Protein AF-0000000072197192 (afdb_homodimer)

InterPro domains:
  IPR005025 NADPH-dependent FMN reduc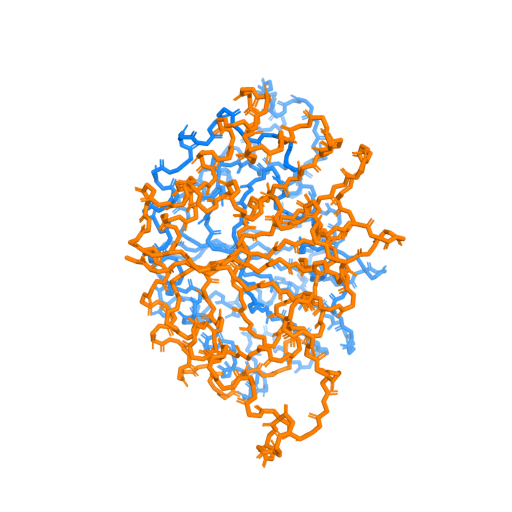tase-like domain [PF03358] (1-143)
  IPR029039 Flavoprotein-like superfamily [G3DSA:3.40.50.360] (1-189)
  IPR029039 Flavoprotein-like superfamily [SSF52218] (1-171)
  IPR050712 NAD(P)H-dependent reductase [PTHR30543] (2-179)

Foldseek 3Di:
DEEEEEQQDLDPPDLSVLLLVLLQVLLVVQDVYYHYHYLNVLVQDADDPCCVVVPPSCPSVVVVQVSLLPHLEYEYEAEQDPLEGDPSSLSVLVSAALNRAAQREYAYEYEYLADDTVSHVVVCVVPSPQQNNHHYDPDYYYQHNSPVQADPNSDGPDVVSVVVSSVVSVVNSVSSVVRVVVSVPCSVVCVVPSHDD/DEEEEEQQDLDPPDLSVLLLVLLQVLLVVQDVYYHYHYLNVLVQDADDPCCVVVPPSCPSVVVVQVSLLPHLEYEYEAEQDPLEGDPSSLSVLVSAALNRAAQREYAYEYEYLADDTVSHVVVCVVPSPQQNNHHYDPDYYYQHNSPVQADPNSDGPDVVSVVVSSVVSVVNSVSSVVRVVVSVPCSVVCPVPSHDD

Nearest PDB structures (foldseek):
  7f76-assembly1_A  TM=8.092E-01  e=1.280E-12  Sutcliffiella cohnii
  3gfr-assembly2_B  TM=8.156E-01  e=4.393E-11  Bacillus subtilis
  4c76-assembly2_B  TM=7.695E-01  e=2.135E-09  Pseudomonas putida KT2440
  6dqo-assembly1_A-2  TM=7.991E-01  e=5.092E-09  Escherichia coli K-12
  3k1y-assembly1_A  TM=7.506E-01  e=1.037E-07  Corynebacterium diphtheriae

Secondary structure (DSSP, 8-state):
-EEEEEE---STT-HHHHHHHHHHHHHTTT-SEEEEEEHHHH-PPPP-THHHHT-GGGGGHHHHHHHHHT-SEEEEEEE-BTTB--HHHHHHHHH--HHHHTT-EEEEEEE-SSS--HHHHHHHHHHTTTTT--EEEEEEEEE-SHHHHB-TTS-B--HHHHHHHHHHHHHHHHHHHHHHHHHHHHHHHGGGGSS--/-EEEEEE---STT-HHHHHHHHHHHHHTTT-SEEEEEEHHHH-PPPP-THHHHT-GGGGGHHHHHHHHHT-SEEEEEEE-BTTB--HHHHHHHHH--HHHHTT-EEEEEEE-SSS--HHHHHHHHHHTTTTT--EEEEEEEEE-SHHHHB-TTS-B--HHHHHHHHHHHHHHHHHHHHHHHHHHHHHHHGGGGSS--

Sequence (394 aa):
MKITIVSGSQRANSQSLSVARYLKSLSLEHFDTADILDLHQLNLPFWNEGVWQQTEEWQQWTPISETLKHSDAVILITPEWHGMATPALKNFLLLSTDEELAHKPVLLVSVSASVNGVYPISELRMTGNKNNHACFLPDHLIFRNVEELITTDHQCTDQAMHQRNQYTMTLLASYARALAPVHRDMVALGKAFRYGMMKITIVSGSQRANSQSLSVARYLKSLSLEHFDTADILDLHQLNLPFWNEGVWQQTEEWQQWTPISETLKHSDAVILITPEWHGMATPALKNFLLLSTDEELAHKPVLLVSVSASVNGVYPISELRMTGNKNNHACFLPDHLIFRNVEELITTDHQCTDQAMHQRNQYTMTLLASYARALAPVHRDMVALGKAFRYGM

Solvent-accessible surface area (backbone atoms only — not comparable to full-atom values): 20200 Å² total; per-residue (Å²): 89,30,34,36,33,34,17,19,35,77,50,80,92,31,70,37,48,39,50,44,54,32,49,43,64,60,38,56,78,73,22,76,42,73,45,75,46,49,44,34,81,65,57,72,74,78,80,56,75,42,64,83,66,61,37,77,85,41,58,71,47,52,64,54,48,51,52,40,49,62,29,41,30,38,35,44,29,28,38,52,55,96,63,27,54,34,70,60,38,53,42,50,47,69,69,41,36,40,82,40,30,28,45,29,34,28,40,48,32,23,32,17,80,44,87,63,34,62,50,27,53,34,52,42,53,45,57,60,22,67,61,16,27,30,21,51,50,44,60,55,48,68,40,41,34,31,79,71,34,37,47,96,85,33,42,68,68,44,65,70,58,46,52,51,51,53,50,48,49,53,50,52,45,46,43,21,66,32,28,49,62,46,28,71,59,40,49,71,71,37,59,90,60,51,65,88,109,89,30,33,37,32,34,18,18,36,76,50,80,94,31,69,35,47,40,49,43,55,31,50,45,64,60,38,56,79,72,22,77,43,72,45,76,47,48,43,35,80,66,56,71,75,78,79,57,75,45,63,84,64,62,36,77,87,41,57,70,46,52,65,53,49,51,51,41,50,63,31,39,29,38,35,44,29,25,38,54,56,97,64,26,53,34,69,61,39,54,42,50,47,70,70,41,36,39,81,41,30,27,45,28,35,28,39,48,33,22,32,18,80,45,86,63,34,62,50,26,52,34,53,40,54,45,56,59,23,66,59,17,26,29,23,52,50,45,60,53,48,68,40,40,34,31,79,74,34,38,47,96,85,33,42,69,70,44,65,69,59,46,51,50,51,51,49,50,46,53,50,50,46,46,42,20,65,33,28,49,61,45,28,70,60,41,50,71,70,38,59,90,59,50,67,88,111

Organism: NCBI:txid1219067

Structure (mmCIF, N/CA/C/O backbone):
data_AF-0000000072197192-model_v1
#
loop_
_entity.id
_entity.type
_entity.pdbx_description
1 polymer Reductase
#
loop_
_atom_site.group_PDB
_atom_site.id
_atom_site.type_symbol
_atom_site.label_atom_id
_atom_site.label_alt_id
_atom_site.label_comp_id
_atom_site.label_asym_id
_atom_site.label_entity_id
_atom_site.label_seq_id
_atom_site.pdbx_PDB_ins_code
_atom_site.Cartn_x
_atom_site.Cartn_y
_atom_site.Cartn_z
_atom_site.occupancy
_atom_site.B_iso_or_equiv
_atom_site.auth_seq_id
_atom_site.auth_comp_id
_atom_site.auth_asym_id
_atom_site.auth_atom_id
_atom_site.pdbx_PDB_model_num
ATOM 1 N N . MET A 1 1 ? -2.02 5.293 21.625 1 97.56 1 MET A N 1
ATOM 2 C CA . MET A 1 1 ? -1.534 5.547 20.266 1 97.56 1 MET A CA 1
ATOM 3 C C . MET A 1 1 ? -1.936 6.941 19.797 1 97.56 1 MET A C 1
ATOM 5 O O . MET A 1 1 ? -2.906 7.512 20.297 1 97.56 1 MET A O 1
ATOM 9 N N . LYS A 1 2 ? -1.103 7.461 18.906 1 98.62 2 LYS A N 1
ATOM 10 C CA . LYS A 1 2 ? -1.342 8.797 18.375 1 98.62 2 LYS A CA 1
ATOM 11 C C . LYS A 1 2 ? -1.608 8.75 16.859 1 98.62 2 LYS A C 1
ATOM 13 O O . LYS A 1 2 ? -0.914 8.047 16.125 1 98.62 2 LYS A O 1
ATOM 18 N N . ILE A 1 3 ? -2.689 9.531 16.484 1 98.81 3 ILE A N 1
ATOM 19 C CA . ILE A 1 3 ? -2.979 9.617 15.055 1 98.81 3 ILE A CA 1
ATOM 20 C C . ILE A 1 3 ? -2.934 11.07 14.602 1 98.81 3 ILE A C 1
ATOM 22 O O . ILE A 1 3 ? -3.348 11.969 15.336 1 98.81 3 ILE A O 1
ATOM 26 N N . THR A 1 4 ? -2.385 11.305 13.406 1 98.94 4 THR A N 1
ATOM 27 C CA . THR A 1 4 ? -2.396 12.617 12.773 1 98.94 4 THR A CA 1
ATOM 28 C C . THR A 1 4 ? -3.258 12.602 11.516 1 98.94 4 THR A C 1
ATOM 30 O O . THR A 1 4 ? -3.1 11.727 10.656 1 98.94 4 THR A O 1
ATOM 33 N N . ILE A 1 5 ? -4.199 13.5 11.422 1 98.94 5 ILE A N 1
ATOM 34 C CA . ILE A 1 5 ? -5.078 13.648 10.273 1 98.94 5 ILE A CA 1
ATOM 35 C C . ILE A 1 5 ? -4.703 14.906 9.492 1 98.94 5 ILE A C 1
ATOM 37 O O . ILE A 1 5 ? -4.738 16.016 10.031 1 98.94 5 ILE A O 1
ATOM 41 N N . VAL A 1 6 ? -4.367 14.742 8.227 1 98.94 6 VAL A N 1
ATOM 42 C CA . VAL A 1 6 ? -3.916 15.844 7.387 1 98.94 6 VAL A CA 1
ATOM 43 C C . VAL A 1 6 ? -5.035 16.266 6.438 1 98.94 6 VAL A C 1
ATOM 45 O O . VAL A 1 6 ? -5.426 15.5 5.551 1 98.94 6 VAL A O 1
ATOM 48 N N . SER A 1 7 ? -5.539 17.438 6.684 1 98.81 7 SER A N 1
ATOM 49 C CA . SER A 1 7 ? -6.492 18.031 5.754 1 98.81 7 SER A CA 1
ATOM 50 C C . SER A 1 7 ? -5.781 18.719 4.594 1 98.81 7 SER A C 1
ATOM 52 O O . SER A 1 7 ? -5.191 19.797 4.77 1 98.81 7 SER A O 1
ATOM 54 N N . GLY A 1 8 ? -5.922 18.219 3.393 1 98.5 8 GLY A N 1
ATOM 55 C CA . GLY A 1 8 ? -5.066 18.594 2.275 1 98.5 8 GLY A CA 1
ATOM 56 C C . GLY A 1 8 ? -5.664 19.688 1.41 1 98.5 8 GLY A C 1
ATOM 57 O O . GLY A 1 8 ? -5.133 20 0.341 1 98.5 8 GLY A O 1
ATOM 58 N N . SER A 1 9 ? -6.742 20.297 1.805 1 97.44 9 SER A N 1
ATOM 59 C CA . SER A 1 9 ? -7.34 21.375 1.041 1 97.44 9 SER A CA 1
ATOM 60 C C . SER A 1 9 ? -6.645 22.703 1.329 1 97.44 9 SER A C 1
ATOM 62 O O . SER A 1 9 ? -6.293 22.984 2.475 1 97.44 9 SER A O 1
ATOM 64 N N . GLN A 1 10 ? -6.492 23.516 0.331 1 96.62 10 GLN A N 1
ATOM 65 C CA . GLN A 1 10 ? -5.914 24.844 0.493 1 96.62 10 GLN A CA 1
ATOM 66 C C . GLN A 1 10 ? -7 25.875 0.753 1 96.62 10 GLN A C 1
ATOM 68 O O . GLN A 1 10 ? -6.703 27.062 0.935 1 96.62 10 GLN A O 1
ATOM 73 N N . ARG A 1 11 ? -8.227 25.5 0.867 1 96.12 11 ARG A N 1
ATOM 74 C CA . ARG A 1 11 ? -9.336 26.422 1.093 1 96.12 11 ARG A CA 1
ATOM 75 C C . ARG A 1 11 ? -9.672 26.516 2.578 1 96.12 11 ARG A C 1
ATOM 77 O O . ARG A 1 11 ? -9.602 25.516 3.303 1 96.12 11 ARG A O 1
ATOM 84 N N . ALA A 1 12 ? -10.094 27.672 2.984 1 96.56 12 ALA A N 1
ATOM 85 C CA . ALA A 1 12 ? -10.578 27.844 4.352 1 96.56 12 ALA A CA 1
ATOM 86 C C . ALA A 1 12 ? -11.914 27.141 4.562 1 96.56 12 ALA A C 1
ATOM 88 O O . ALA A 1 12 ? -12.758 27.109 3.666 1 96.56 12 ALA A O 1
ATOM 89 N N . ASN A 1 13 ? -12.086 26.609 5.766 1 94.5 13 ASN A N 1
ATOM 90 C CA . ASN A 1 13 ? -13.328 25.938 6.148 1 94.5 13 ASN A CA 1
ATOM 91 C C . ASN A 1 13 ? -13.75 24.906 5.113 1 94.5 13 ASN A C 1
ATOM 93 O O . ASN A 1 13 ? -14.906 24.891 4.684 1 94.5 13 ASN A O 1
ATOM 97 N N . SER A 1 14 ? -12.805 24.172 4.637 1 96.5 14 SER A N 1
ATOM 98 C CA . SER A 1 14 ? -13.023 23.219 3.549 1 96.5 14 SER A CA 1
ATOM 99 C C . SER A 1 14 ? -13.812 22 4.027 1 96.5 14 SER A C 1
ATOM 101 O O . SER A 1 14 ? -13.875 21.734 5.227 1 96.5 14 SER A O 1
ATOM 103 N N . GLN A 1 15 ? -14.391 21.344 3.078 1 97.19 15 GLN A N 1
ATOM 104 C CA . GLN A 1 15 ? -15.047 20.078 3.375 1 97.19 15 GLN A CA 1
ATOM 105 C C . GLN A 1 15 ? -14.031 19.031 3.834 1 97.19 15 GLN A C 1
ATOM 107 O O . GLN A 1 15 ? -14.352 18.156 4.645 1 97.19 15 GLN A O 1
ATOM 112 N N . SER A 1 16 ? -12.789 19.125 3.342 1 98.25 16 SER A N 1
ATOM 113 C CA . SER A 1 16 ? -11.727 18.234 3.811 1 98.25 16 SER A CA 1
ATOM 114 C C . SER A 1 16 ? -11.508 18.391 5.312 1 98.25 16 SER A C 1
ATOM 116 O O . SER A 1 16 ? -11.328 17.391 6.023 1 98.25 16 SER A O 1
ATOM 118 N N . LEU A 1 17 ? -11.531 19.609 5.762 1 98.31 17 LEU A N 1
ATOM 119 C CA . LEU A 1 17 ? -11.375 19.859 7.191 1 98.31 17 LEU A CA 1
ATOM 120 C C . LEU A 1 17 ? -12.57 19.312 7.969 1 98.31 17 LEU A C 1
ATOM 122 O O . LEU A 1 17 ? -12.406 18.75 9.047 1 98.31 17 LEU A O 1
ATOM 126 N N . SER A 1 18 ? -13.75 19.484 7.441 1 98.31 18 SER A N 1
ATOM 127 C CA . SER A 1 18 ? -14.945 18.938 8.07 1 98.31 18 SER A CA 1
ATOM 128 C C . SER A 1 18 ? -14.859 17.422 8.211 1 98.31 18 SER A C 1
ATOM 130 O O . SER A 1 18 ? -15.156 16.875 9.281 1 98.31 18 SER A O 1
ATOM 132 N N . VAL A 1 19 ? -14.438 16.766 7.18 1 98.69 19 VAL A N 1
ATOM 133 C CA . VAL A 1 19 ? -14.273 15.312 7.195 1 98.69 19 VAL A CA 1
ATOM 134 C C . VAL A 1 19 ? -13.188 14.93 8.203 1 98.69 19 VAL A C 1
ATOM 136 O O . VAL A 1 19 ? -13.328 13.938 8.93 1 98.69 19 VAL A O 1
ATOM 139 N N . ALA A 1 20 ? -12.117 15.711 8.258 1 98.81 20 ALA A N 1
ATOM 140 C CA . ALA A 1 20 ? -11.055 15.469 9.227 1 98.81 20 ALA A CA 1
ATOM 141 C C . ALA A 1 20 ? -11.602 15.484 10.656 1 98.81 20 ALA A C 1
ATOM 143 O O . ALA A 1 20 ? -11.258 14.625 11.469 1 98.81 20 ALA A O 1
ATOM 144 N N . ARG A 1 21 ? -12.406 16.438 10.969 1 98.56 21 ARG A N 1
ATOM 145 C CA . ARG A 1 21 ? -12.992 16.562 12.305 1 98.56 21 ARG A CA 1
ATOM 146 C C . ARG A 1 21 ? -13.906 15.375 12.602 1 98.56 21 ARG A C 1
ATOM 148 O O . ARG A 1 21 ? -13.891 14.836 13.711 1 98.56 21 ARG A O 1
ATOM 155 N N . TYR A 1 22 ? -14.703 14.984 11.602 1 98.75 22 TYR A N 1
ATOM 156 C CA . TYR A 1 22 ? -15.562 13.812 11.742 1 98.75 22 TYR A CA 1
ATOM 157 C C . TYR A 1 22 ? -14.734 12.562 12.008 1 98.75 22 TYR A C 1
ATOM 159 O O . TYR A 1 22 ? -14.984 11.836 12.977 1 98.75 22 TYR A O 1
ATOM 167 N N . LEU A 1 23 ? -13.68 12.328 11.227 1 98.81 23 LEU A N 1
ATOM 168 C CA . LEU A 1 23 ? -12.852 11.133 11.391 1 98.81 23 LEU A CA 1
ATOM 169 C C . LEU A 1 23 ? -12.078 11.188 12.703 1 98.81 23 LEU A C 1
ATOM 171 O O . LEU A 1 23 ? -11.836 10.148 13.328 1 98.81 23 LEU A O 1
ATOM 175 N N . LYS A 1 24 ? -11.703 12.43 13.125 1 98.75 24 LYS A N 1
ATOM 176 C CA . LYS A 1 24 ? -11.055 12.578 14.43 1 98.75 24 LYS A CA 1
ATOM 177 C C . LYS A 1 24 ? -11.945 12.031 15.547 1 98.75 24 LYS A C 1
ATOM 179 O O . LYS A 1 24 ? -11.469 11.32 16.438 1 98.75 24 LYS A O 1
ATOM 184 N N . SER A 1 25 ? -13.195 12.336 15.492 1 98.12 25 SER A N 1
ATOM 185 C CA . SER A 1 25 ? -14.109 11.859 16.516 1 98.12 25 SER A CA 1
ATOM 186 C C . SER A 1 25 ? -14.172 10.336 16.547 1 98.12 25 SER A C 1
ATOM 188 O O . SER A 1 25 ? -14.25 9.727 17.609 1 98.12 25 SER A O 1
ATOM 190 N N . LEU A 1 26 ? -14.148 9.672 15.406 1 98.12 26 LEU A N 1
ATOM 191 C CA . LEU A 1 26 ? -14.164 8.219 15.32 1 98.12 26 LEU A CA 1
ATOM 192 C C . LEU A 1 26 ? -12.844 7.629 15.805 1 98.12 26 LEU A C 1
ATOM 194 O O . LEU A 1 26 ? -12.812 6.559 16.406 1 98.12 26 LEU A O 1
ATOM 198 N N . SER A 1 27 ? -11.766 8.375 15.477 1 98.31 27 SER A N 1
ATOM 199 C CA . SER A 1 27 ? -10.43 7.867 15.758 1 98.31 27 SER A CA 1
ATOM 200 C C . SER A 1 27 ? -10.18 7.766 17.266 1 98.31 27 SER A C 1
ATOM 202 O O . SER A 1 27 ? -9.414 6.918 17.719 1 98.31 27 SER A O 1
ATOM 204 N N . LEU A 1 28 ? -10.82 8.555 18.062 1 98 28 LEU A N 1
ATOM 205 C CA . LEU A 1 28 ? -10.57 8.656 19.5 1 98 28 LEU A CA 1
ATOM 206 C C . LEU A 1 28 ? -11.086 7.414 20.234 1 98 28 LEU A C 1
ATOM 208 O O . LEU A 1 28 ? -10.742 7.188 21.391 1 98 28 LEU A O 1
ATOM 212 N N . GLU A 1 29 ? -11.797 6.559 19.547 1 97.5 29 GLU A N 1
ATOM 213 C CA . GLU A 1 29 ? -12.172 5.254 20.078 1 97.5 29 GLU A CA 1
ATOM 214 C C . GLU A 1 29 ? -10.984 4.293 20.078 1 97.5 29 GLU A C 1
ATOM 216 O O . GLU A 1 29 ? -10.984 3.297 20.797 1 97.5 29 GLU A O 1
ATOM 221 N N . HIS A 1 30 ? -9.992 4.57 19.281 1 98.19 30 HIS A N 1
ATOM 222 C CA . HIS A 1 30 ? -8.906 3.625 19.078 1 98.19 30 HIS A CA 1
ATOM 223 C C . HIS A 1 30 ? -7.555 4.258 19.406 1 98.19 30 HIS A C 1
ATOM 225 O O . HIS A 1 30 ? -6.582 3.549 19.688 1 98.19 30 HIS A O 1
ATOM 231 N N . PHE A 1 31 ? -7.48 5.57 19.281 1 98.56 31 PHE A N 1
ATOM 232 C CA . PHE A 1 31 ? -6.25 6.324 19.5 1 98.56 31 PHE A CA 1
ATOM 233 C C . PHE A 1 31 ? -6.383 7.238 20.719 1 98.56 31 PHE A C 1
ATOM 235 O O . PHE A 1 31 ? -7.438 7.836 20.938 1 98.56 31 PHE A O 1
ATOM 242 N N . ASP A 1 32 ? -5.297 7.402 21.422 1 98.56 32 ASP A N 1
ATOM 243 C CA . ASP A 1 32 ? -5.297 8.234 22.625 1 98.56 32 ASP A CA 1
ATOM 244 C C . ASP A 1 32 ? -5.371 9.719 22.266 1 98.56 32 ASP A C 1
ATOM 246 O O . ASP A 1 32 ? -5.973 10.508 23 1 98.56 32 ASP A O 1
ATOM 250 N N . THR A 1 33 ? -4.703 10.109 21.234 1 98.44 33 THR A N 1
ATOM 251 C CA . THR A 1 33 ? -4.715 11.492 20.75 1 98.44 33 THR A CA 1
ATOM 252 C C . THR A 1 33 ? -4.844 11.531 19.234 1 98.44 33 THR A C 1
ATOM 254 O O . THR A 1 33 ? -4.43 10.594 18.531 1 98.44 33 THR A O 1
ATOM 257 N N . ALA A 1 34 ? -5.488 12.539 18.781 1 98.56 34 ALA A N 1
ATOM 258 C CA . ALA A 1 34 ? -5.672 12.797 17.359 1 98.56 34 ALA A CA 1
ATOM 259 C C . ALA A 1 34 ? -5.445 14.266 17.031 1 98.56 34 ALA A C 1
ATOM 261 O O . ALA A 1 34 ? -6.16 15.141 17.531 1 98.56 34 ALA A O 1
ATOM 262 N N . ASP A 1 35 ? -4.508 14.516 16.188 1 98.38 35 ASP A N 1
ATOM 263 C CA . ASP A 1 35 ? -4.207 15.875 15.75 1 98.38 35 ASP A CA 1
ATOM 264 C C . ASP A 1 35 ? -4.621 16.094 14.305 1 98.38 35 ASP A C 1
ATOM 266 O O . ASP A 1 35 ? -4.469 15.203 13.461 1 98.38 35 ASP A O 1
ATOM 270 N N . ILE A 1 36 ? -5.094 17.297 14.062 1 98.69 36 ILE A N 1
ATOM 271 C CA . ILE A 1 36 ? -5.395 17.672 12.688 1 98.69 36 ILE A CA 1
ATOM 272 C C . ILE A 1 36 ? -4.363 18.688 12.195 1 98.69 36 ILE A C 1
ATOM 274 O O . ILE A 1 36 ? -4.113 19.703 12.859 1 98.69 36 ILE A O 1
ATOM 278 N N . LEU A 1 37 ? -3.729 18.375 11.141 1 98.75 37 LEU A N 1
ATOM 279 C CA . LEU A 1 37 ? -2.92 19.328 10.391 1 98.75 37 LEU A CA 1
ATOM 280 C C . LEU A 1 37 ? -3.705 19.906 9.219 1 98.75 37 LEU A C 1
ATOM 282 O O . LEU A 1 37 ? -3.957 19.219 8.234 1 98.75 37 LEU A O 1
ATOM 286 N N . ASP A 1 38 ? -4.117 21.125 9.359 1 98.62 38 ASP A N 1
ATOM 287 C CA . ASP A 1 38 ? -4.816 21.844 8.297 1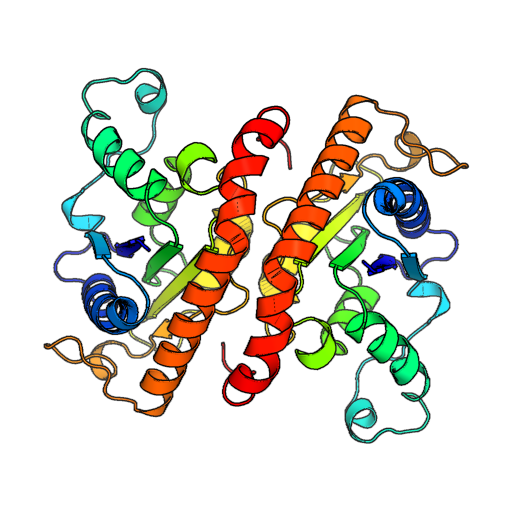 98.62 38 ASP A CA 1
ATOM 288 C C . ASP A 1 38 ? -3.834 22.562 7.375 1 98.62 38 ASP A C 1
ATOM 290 O O . ASP A 1 38 ? -3.27 23.594 7.746 1 98.62 38 ASP A O 1
ATOM 294 N N . LEU A 1 39 ? -3.736 22.078 6.148 1 98.5 39 LEU A N 1
ATOM 295 C CA . LEU A 1 39 ? -2.689 22.594 5.27 1 98.5 39 LEU A CA 1
ATOM 296 C C . LEU A 1 39 ? -3.025 24 4.789 1 98.5 39 LEU A C 1
ATOM 298 O O . LEU A 1 39 ? -2.133 24.75 4.398 1 98.5 39 LEU A O 1
ATOM 302 N N . HIS A 1 40 ? -4.336 24.312 4.746 1 98.31 40 HIS A N 1
ATOM 303 C CA . HIS A 1 40 ? -4.695 25.703 4.461 1 98.31 40 HIS A CA 1
ATOM 304 C C . HIS A 1 40 ? -4.129 26.641 5.52 1 98.31 40 HIS A C 1
ATOM 306 O O . HIS A 1 40 ? -3.486 27.641 5.184 1 98.31 40 HIS A O 1
ATOM 312 N N . GLN A 1 41 ? -4.27 26.328 6.785 1 97.69 41 GLN A N 1
ATOM 313 C CA . GLN A 1 41 ? -3.809 27.156 7.887 1 97.69 41 GLN A CA 1
ATOM 314 C C . GLN A 1 41 ? -2.285 27.188 7.957 1 97.69 41 GLN A C 1
ATOM 316 O O . GLN A 1 41 ? -1.688 28.234 8.195 1 97.69 41 GLN A O 1
ATOM 321 N N . LEU A 1 42 ? -1.662 26.016 7.805 1 97.44 42 LEU A N 1
ATOM 322 C CA . LEU A 1 42 ? -0.209 25.906 7.895 1 97.44 42 LEU A CA 1
ATOM 323 C C . LEU A 1 42 ? 0.462 26.688 6.773 1 97.44 42 LEU A C 1
ATOM 325 O O . LEU A 1 42 ? 1.558 27.234 6.953 1 97.44 42 LEU A O 1
ATOM 329 N N . ASN A 1 43 ? -0.197 26.703 5.613 1 96.75 43 ASN A N 1
ATOM 330 C CA . ASN A 1 43 ? 0.271 27.469 4.461 1 96.75 43 ASN A CA 1
ATOM 331 C C . ASN A 1 43 ? 1.762 27.25 4.211 1 96.75 43 ASN A C 1
ATOM 333 O O . ASN A 1 43 ? 2.529 28.219 4.148 1 96.75 43 ASN A O 1
ATOM 337 N N . LEU A 1 44 ? 2.176 26.016 4.055 1 97.12 44 LEU A N 1
ATOM 338 C CA . LEU A 1 44 ? 3.574 25.656 3.85 1 97.12 44 LEU A CA 1
ATOM 339 C C . LEU A 1 44 ? 4.086 26.188 2.514 1 97.12 44 LEU A C 1
ATOM 341 O O . LEU A 1 44 ? 3.371 26.141 1.509 1 97.12 44 LEU A O 1
ATOM 345 N N . PRO A 1 45 ? 5.32 26.703 2.543 1 95.25 45 PRO A N 1
ATOM 346 C CA . PRO A 1 45 ? 5.902 27.047 1.245 1 95.25 45 PRO A CA 1
ATOM 347 C C . PRO A 1 45 ? 6.152 25.828 0.361 1 95.25 45 PRO A C 1
ATOM 349 O O . PRO A 1 45 ? 6.16 24.703 0.851 1 95.25 45 PRO A O 1
ATOM 352 N N . PHE A 1 46 ? 6.34 26.078 -0.938 1 95.88 46 PHE A N 1
ATOM 353 C CA . PHE A 1 46 ? 6.758 25 -1.819 1 95.88 46 PHE A CA 1
ATOM 354 C C . PHE A 1 46 ? 8.133 24.469 -1.416 1 95.88 46 PHE A C 1
ATOM 356 O O . PHE A 1 46 ? 9.023 25.25 -1.082 1 95.88 46 PHE A O 1
ATOM 363 N N . TRP A 1 47 ? 8.164 23.219 -1.419 1 95.5 47 TRP A N 1
ATOM 364 C CA . TRP A 1 47 ? 9.406 22.531 -1.095 1 95.5 47 TRP A CA 1
ATOM 365 C C . TRP A 1 47 ? 10.578 23.125 -1.874 1 95.5 47 TRP A C 1
ATOM 367 O O . TRP A 1 47 ? 10.461 23.391 -3.072 1 95.5 47 TRP A O 1
ATOM 377 N N . ASN A 1 48 ? 11.648 23.375 -1.255 1 94.75 48 ASN A N 1
ATOM 378 C CA . ASN A 1 48 ? 12.938 23.766 -1.815 1 94.75 48 ASN A CA 1
ATOM 379 C C . ASN A 1 48 ? 14.094 23.266 -0.954 1 94.75 48 ASN A C 1
ATOM 381 O O . ASN A 1 48 ? 13.875 22.672 0.104 1 94.75 48 ASN A O 1
ATOM 385 N N . GLU A 1 49 ? 15.305 23.391 -1.375 1 93.06 49 GLU A N 1
ATOM 386 C CA . GLU A 1 49 ? 16.5 22.844 -0.733 1 93.06 49 GLU A CA 1
ATOM 387 C C . GLU A 1 49 ? 16.688 23.422 0.663 1 93.06 49 GLU A C 1
ATOM 389 O O . GLU A 1 49 ? 17.453 22.891 1.465 1 93.06 49 GLU A O 1
ATOM 394 N N . GLY A 1 50 ? 16 24.438 0.973 1 93.38 50 GLY A N 1
ATOM 395 C CA . GLY A 1 50 ? 16.094 25.047 2.287 1 93.38 50 GLY A CA 1
ATOM 396 C C . GLY A 1 50 ? 15.688 24.109 3.412 1 93.38 50 GLY A C 1
ATOM 397 O O . GLY A 1 50 ? 16.109 24.297 4.559 1 93.38 50 GLY A O 1
ATOM 398 N N . VAL A 1 51 ? 14.82 23.172 3.15 1 92.44 51 VAL A N 1
ATOM 399 C CA . VAL A 1 51 ? 14.391 22.219 4.168 1 92.44 51 VAL A CA 1
ATOM 400 C C . VAL A 1 51 ? 15.594 21.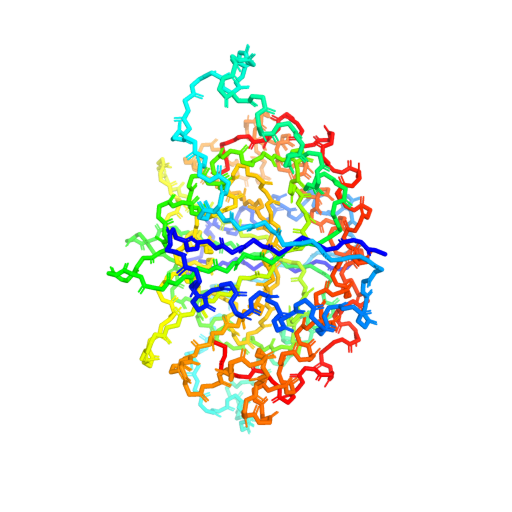469 4.73 1 92.44 51 VAL A C 1
ATOM 402 O O . VAL A 1 51 ? 15.68 21.234 5.938 1 92.44 51 VAL A O 1
ATOM 405 N N . TRP A 1 52 ? 16.578 21.156 3.908 1 90.44 52 TRP A N 1
ATOM 406 C CA . TRP A 1 52 ? 17.781 20.453 4.328 1 90.44 52 TRP A CA 1
ATOM 407 C C . TRP A 1 52 ? 18.75 21.391 5.027 1 90.44 52 TRP A C 1
ATOM 409 O O . TRP A 1 52 ? 19.562 20.953 5.855 1 90.44 52 TRP A O 1
ATOM 419 N N . GLN A 1 53 ? 18.625 22.703 4.645 1 92.19 53 GLN A N 1
ATOM 420 C CA . GLN A 1 53 ? 19.547 23.703 5.176 1 92.19 53 GLN A CA 1
ATOM 421 C C . GLN A 1 53 ? 18.984 24.344 6.449 1 92.19 53 GLN A C 1
ATOM 423 O O . GLN A 1 53 ? 19.641 25.172 7.07 1 92.19 53 GLN A O 1
ATOM 428 N N . GLN A 1 54 ? 17.828 23.969 6.715 1 89.56 54 GLN A N 1
ATOM 429 C CA . GLN A 1 54 ? 17.156 24.484 7.902 1 89.56 54 GLN A CA 1
ATOM 430 C C . GLN A 1 54 ? 17.094 26 7.879 1 89.56 54 GLN A C 1
ATOM 432 O O . GLN A 1 54 ? 17.438 26.656 8.867 1 89.56 54 GLN A O 1
ATOM 437 N N . THR A 1 55 ? 16.781 26.484 6.684 1 93.88 55 THR A N 1
ATOM 438 C CA . THR A 1 55 ? 16.594 27.938 6.57 1 93.88 55 THR A CA 1
ATOM 439 C C . THR A 1 55 ? 15.406 28.391 7.395 1 93.88 55 THR A C 1
ATOM 441 O O . THR A 1 55 ? 14.609 27.578 7.859 1 93.88 55 THR A O 1
ATOM 444 N N . GLU A 1 56 ? 15.188 29.625 7.617 1 94.44 56 GLU A N 1
ATOM 445 C CA . GLU A 1 56 ? 14.18 30.203 8.508 1 94.44 56 GLU A CA 1
ATOM 446 C C . GLU A 1 56 ? 12.773 29.812 8.086 1 94.44 56 GLU A C 1
ATOM 448 O O . GLU A 1 56 ? 11.922 29.516 8.93 1 94.44 56 GLU A O 1
ATOM 453 N N . GLU A 1 57 ? 12.492 29.766 6.863 1 93.75 57 GLU A N 1
ATOM 454 C CA . GLU A 1 57 ? 11.156 29.469 6.371 1 93.75 57 GLU A CA 1
ATOM 455 C C . GLU A 1 57 ? 10.719 28.062 6.758 1 93.75 57 GLU A C 1
ATOM 457 O O . GLU A 1 57 ? 9.523 27.766 6.832 1 93.75 57 GLU A O 1
ATOM 462 N N . TRP A 1 58 ? 11.672 27.172 7.016 1 94.81 58 TRP A N 1
ATOM 463 C CA . TRP A 1 58 ? 11.344 25.766 7.254 1 94.81 58 TRP A CA 1
ATOM 464 C C . TRP A 1 58 ? 11.375 25.453 8.742 1 94.81 58 TRP A C 1
ATOM 466 O O . TRP A 1 58 ? 11.242 24.281 9.133 1 94.81 58 TRP A O 1
ATOM 476 N N . GLN A 1 59 ? 11.453 26.5 9.57 1 94.88 59 GLN A N 1
ATOM 477 C CA . GLN A 1 59 ? 11.305 26.312 11.008 1 94.88 59 GLN A CA 1
ATOM 478 C C . GLN A 1 59 ? 9.898 25.828 11.359 1 94.88 59 GLN A C 1
ATOM 480 O O . GLN A 1 59 ? 9.719 25.094 12.336 1 94.88 59 GLN A O 1
ATOM 485 N N . GLN A 1 60 ? 8.992 26.188 10.539 1 95.75 60 GLN A N 1
ATOM 486 C CA . GLN A 1 60 ? 7.609 25.781 10.789 1 95.75 60 GLN A CA 1
ATOM 487 C C . GLN A 1 60 ? 7.422 24.297 10.531 1 95.75 60 GLN A C 1
ATOM 489 O O . GLN A 1 60 ? 6.461 23.688 11.016 1 95.75 60 GLN A O 1
ATOM 494 N N . TRP A 1 61 ? 8.305 23.672 9.766 1 96.75 61 TRP A N 1
ATOM 495 C CA . TRP A 1 61 ? 8.188 22.25 9.438 1 96.75 61 TRP A CA 1
ATOM 496 C C . TRP A 1 61 ? 8.586 21.375 10.625 1 96.75 61 TRP A C 1
ATOM 498 O O . TRP A 1 61 ? 8.055 20.281 10.805 1 96.75 61 TRP A O 1
ATOM 508 N N . THR A 1 62 ? 9.5 21.859 11.461 1 95.38 62 THR A N 1
ATOM 509 C CA . THR A 1 62 ? 10.094 21.062 12.531 1 95.38 62 THR A CA 1
ATOM 510 C C . THR A 1 62 ? 9.016 20.516 13.461 1 95.38 62 THR A C 1
ATOM 512 O O . THR A 1 62 ? 8.945 19.312 13.703 1 95.38 62 THR A O 1
ATOM 515 N N . PRO A 1 63 ? 8.109 21.391 13.961 1 96.88 63 PRO A N 1
ATOM 516 C CA . PRO A 1 63 ? 7.074 20.844 14.836 1 96.88 63 PRO A CA 1
ATOM 517 C C . PRO A 1 63 ? 6.133 19.891 14.109 1 96.88 63 PRO A C 1
ATOM 519 O O . PRO A 1 63 ? 5.617 18.953 14.719 1 96.88 63 PRO A O 1
ATOM 522 N N . ILE A 1 64 ? 5.859 20.109 12.852 1 98 64 ILE A N 1
ATOM 523 C CA . ILE A 1 64 ? 5.02 19.219 12.055 1 98 64 ILE A CA 1
ATOM 524 C C . ILE A 1 64 ? 5.695 17.859 11.906 1 98 64 ILE A C 1
ATOM 526 O O . ILE A 1 64 ? 5.07 16.828 12.141 1 98 64 ILE A O 1
ATOM 530 N N . SER A 1 65 ? 6.984 17.906 11.555 1 97.38 65 SER A N 1
ATOM 531 C CA . SER A 1 65 ? 7.789 16.703 11.438 1 97.38 65 SER A CA 1
ATOM 532 C C . SER A 1 65 ? 7.789 15.914 12.742 1 97.38 65 SER A C 1
ATOM 534 O O . SER A 1 65 ? 7.629 14.688 12.742 1 97.38 65 SER A O 1
ATOM 536 N N . GLU A 1 66 ? 7.914 16.594 13.82 1 97.69 66 GLU A N 1
ATOM 537 C CA . GLU A 1 66 ? 7.914 15.953 15.133 1 97.69 66 GLU A CA 1
ATOM 538 C C . GLU A 1 66 ? 6.57 15.289 15.422 1 97.69 66 GLU A C 1
ATOM 540 O O . GLU A 1 66 ? 6.52 14.18 15.945 1 97.69 66 GLU A O 1
ATOM 545 N N . THR A 1 67 ? 5.531 15.977 15.102 1 98.25 67 THR A N 1
ATOM 546 C CA . THR A 1 67 ? 4.199 15.414 15.273 1 98.25 67 THR A CA 1
ATOM 547 C C . THR A 1 67 ? 4.059 14.117 14.477 1 98.25 67 THR A C 1
ATOM 549 O O . THR A 1 67 ? 3.584 13.109 15.008 1 98.25 67 THR A O 1
ATOM 552 N N . LEU A 1 68 ? 4.492 14.125 13.25 1 98.5 68 LEU A N 1
ATOM 553 C CA . LEU A 1 68 ? 4.402 12.953 12.375 1 98.5 68 LEU A CA 1
ATOM 554 C C . LEU A 1 68 ? 5.266 11.82 12.906 1 98.5 68 LEU A C 1
ATOM 556 O O . LEU A 1 68 ? 4.84 10.656 12.906 1 98.5 68 LEU A O 1
ATOM 560 N N . LYS A 1 69 ? 6.441 12.172 13.398 1 97.81 69 LYS A N 1
ATOM 561 C CA . LYS A 1 69 ? 7.348 11.156 13.922 1 97.81 69 LYS A CA 1
ATOM 562 C C . LYS A 1 69 ? 6.727 10.43 15.117 1 97.81 69 LYS A C 1
ATOM 564 O O . LYS A 1 69 ? 6.965 9.234 15.312 1 97.81 69 LYS A O 1
ATOM 569 N N . HIS A 1 70 ? 5.891 11.094 15.797 1 97.62 70 HIS A N 1
ATOM 570 C CA . HIS A 1 70 ? 5.316 10.516 17 1 97.62 70 HIS A CA 1
ATOM 571 C C . HIS A 1 70 ? 3.93 9.945 16.734 1 97.62 70 HIS A C 1
ATOM 573 O O . HIS A 1 70 ? 3.275 9.43 17.641 1 97.62 70 HIS A O 1
ATOM 579 N N . SER A 1 71 ? 3.498 10.039 15.547 1 98.56 71 SER A N 1
ATOM 580 C CA . SER A 1 71 ? 2.207 9.461 15.18 1 98.56 71 SER A CA 1
ATOM 581 C C . SER A 1 71 ? 2.338 7.98 14.844 1 98.56 71 SER A C 1
ATOM 583 O O . SER A 1 71 ? 3.307 7.566 14.203 1 98.56 71 SER A O 1
ATOM 585 N N . ASP A 1 72 ? 1.386 7.227 15.25 1 98.69 72 ASP A N 1
ATOM 586 C CA . ASP A 1 72 ? 1.373 5.797 14.953 1 98.69 72 ASP A CA 1
ATOM 587 C C . ASP A 1 72 ? 0.625 5.508 13.656 1 98.69 72 ASP A C 1
ATOM 589 O O . ASP A 1 72 ? 0.782 4.438 13.07 1 98.69 72 ASP A O 1
ATOM 593 N N . ALA A 1 73 ? -0.217 6.402 13.273 1 98.88 73 ALA A N 1
ATOM 594 C CA . ALA A 1 73 ? -0.969 6.328 12.016 1 98.88 73 ALA A CA 1
ATOM 595 C C . ALA A 1 73 ? -1.258 7.723 11.469 1 98.88 73 ALA A C 1
ATOM 597 O O . ALA A 1 73 ? -1.233 8.703 12.211 1 98.88 73 ALA A O 1
ATOM 598 N N . VAL A 1 74 ? -1.475 7.781 10.203 1 98.94 74 VAL A N 1
ATOM 599 C CA . VAL A 1 74 ? -1.778 9.055 9.547 1 98.94 74 VAL A CA 1
ATOM 600 C C . VAL A 1 74 ? -2.973 8.875 8.609 1 98.94 74 VAL A C 1
ATOM 602 O O . VAL A 1 74 ? -3.141 7.82 7.996 1 98.94 74 VAL A O 1
ATOM 605 N N . ILE A 1 75 ? -3.826 9.82 8.547 1 98.94 75 ILE A N 1
ATOM 606 C CA . ILE A 1 75 ? -4.859 9.922 7.523 1 98.94 75 ILE A CA 1
ATOM 607 C C . ILE A 1 75 ? -4.551 11.102 6.598 1 98.94 75 ILE A C 1
ATOM 609 O O . ILE A 1 75 ? -4.301 12.219 7.059 1 98.94 75 ILE A O 1
ATOM 613 N N . LEU A 1 76 ? -4.508 10.859 5.324 1 98.94 76 LEU A N 1
ATOM 614 C CA . LEU A 1 76 ? -4.363 11.914 4.324 1 98.94 76 LEU A CA 1
ATOM 615 C C . LEU A 1 76 ? -5.691 12.164 3.613 1 98.94 76 LEU A C 1
ATOM 617 O O . LEU A 1 76 ? -6.242 11.266 2.98 1 98.94 76 LEU A O 1
ATOM 621 N N . ILE A 1 77 ? -6.164 13.391 3.701 1 98.88 77 ILE A N 1
ATOM 622 C CA . ILE A 1 77 ? -7.438 13.75 3.092 1 98.88 77 ILE A CA 1
ATOM 623 C C . ILE A 1 77 ? -7.203 14.75 1.964 1 98.88 77 ILE A C 1
ATOM 625 O O . ILE A 1 77 ? -6.562 15.789 2.168 1 98.88 77 ILE A O 1
ATOM 629 N N . THR A 1 78 ? -7.727 14.469 0.777 1 98.62 78 THR A N 1
ATOM 630 C CA . THR A 1 78 ? -7.582 15.383 -0.351 1 98.62 78 THR A CA 1
ATOM 631 C C . THR A 1 78 ? -8.914 15.562 -1.069 1 98.62 78 THR A C 1
ATOM 633 O 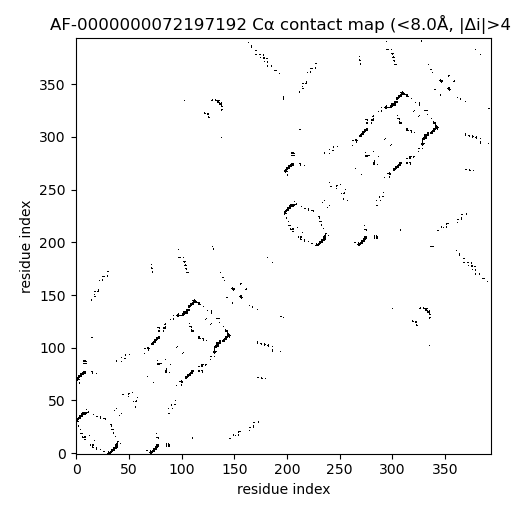O . THR A 1 78 ? -9.625 14.586 -1.338 1 98.62 78 THR A O 1
ATOM 636 N N . PRO A 1 79 ? -9.289 16.812 -1.314 1 97.88 79 PRO A N 1
ATOM 637 C CA . PRO A 1 79 ? -10.367 16.984 -2.287 1 97.88 79 PRO A CA 1
ATOM 638 C C . PRO A 1 79 ? -9.938 16.656 -3.713 1 97.88 79 PRO A C 1
ATOM 640 O O . PRO A 1 79 ? -8.742 16.5 -3.984 1 97.88 79 PRO A O 1
ATOM 643 N N . GLU A 1 80 ? -10.906 16.391 -4.547 1 96.88 80 GLU A N 1
ATOM 644 C CA . GLU A 1 80 ? -10.617 16.172 -5.961 1 96.88 80 GLU A CA 1
ATOM 645 C C . GLU A 1 80 ? -10.773 17.469 -6.762 1 96.88 80 GLU A C 1
ATOM 647 O O . GLU A 1 80 ? -11.891 17.922 -6.996 1 96.88 80 GLU A O 1
ATOM 652 N N . TRP A 1 81 ? -9.727 18.031 -7.168 1 95.5 81 TRP A N 1
ATOM 653 C CA . TRP A 1 81 ? -9.703 19.203 -8.039 1 95.5 81 TRP A CA 1
ATOM 654 C C . TRP A 1 81 ? -9.125 18.859 -9.406 1 95.5 81 TRP A C 1
ATOM 656 O O . TRP A 1 81 ? -7.988 18.391 -9.5 1 95.5 81 TRP A O 1
ATOM 666 N N . HIS A 1 82 ? -9.836 19.016 -10.43 1 93.81 82 HIS A N 1
ATOM 667 C CA . HIS A 1 82 ? -9.453 18.703 -11.805 1 93.81 82 HIS A CA 1
ATOM 668 C C . HIS A 1 82 ? -8.945 17.266 -11.922 1 93.81 82 HIS A C 1
ATOM 670 O O . HIS A 1 82 ? -7.992 17 -12.648 1 93.81 82 HIS A O 1
ATOM 676 N N . GLY A 1 83 ? -9.492 16.438 -11.078 1 92.88 83 GLY A N 1
ATOM 677 C CA . GLY A 1 83 ? -9.164 15.023 -11.141 1 92.88 83 GLY A CA 1
ATOM 678 C C . GLY A 1 83 ? -7.863 14.688 -10.438 1 92.88 83 GLY A C 1
ATOM 679 O O . GLY A 1 83 ? -7.316 13.602 -10.625 1 92.88 83 GLY A O 1
ATOM 680 N N . MET A 1 84 ? -7.363 15.57 -9.602 1 95.88 84 MET A N 1
ATOM 681 C CA . MET A 1 84 ? -6.043 15.383 -9.008 1 95.88 84 MET A CA 1
ATOM 682 C C . MET A 1 84 ? -6.09 15.594 -7.496 1 95.88 84 MET A C 1
ATOM 684 O O . MET A 1 84 ? -7.035 16.188 -6.98 1 95.88 84 MET A O 1
ATOM 688 N N . ALA A 1 85 ? -5.129 15.039 -6.785 1 97.56 85 ALA A N 1
ATOM 689 C CA . ALA A 1 85 ? -4.844 15.469 -5.418 1 97.56 85 ALA A CA 1
ATOM 690 C C . ALA A 1 85 ? -4.352 16.906 -5.391 1 97.56 85 ALA A C 1
ATOM 692 O O . ALA A 1 85 ? -3.84 17.422 -6.391 1 97.56 85 ALA A O 1
ATOM 693 N N . THR A 1 86 ? -4.469 17.5 -4.293 1 97.94 86 THR A N 1
ATOM 694 C CA . THR A 1 86 ? -4.16 18.922 -4.238 1 97.94 86 THR A CA 1
ATOM 695 C C . THR A 1 86 ? -2.652 19.156 -4.258 1 97.94 86 THR A C 1
ATOM 697 O O . THR A 1 86 ? -1.888 18.328 -3.75 1 97.94 86 THR A O 1
ATOM 700 N N . PRO A 1 87 ? -2.215 20.312 -4.77 1 97.31 87 PRO A N 1
ATOM 701 C CA . PRO A 1 87 ? -0.791 20.641 -4.715 1 97.31 87 PRO A CA 1
ATOM 702 C C . PRO A 1 87 ? -0.253 20.703 -3.287 1 97.31 87 PRO A C 1
ATOM 704 O O . PRO A 1 87 ? 0.886 20.312 -3.033 1 97.31 87 PRO A O 1
ATOM 707 N N . ALA A 1 88 ? -1.053 21.141 -2.357 1 97.94 88 ALA A N 1
ATOM 708 C CA . ALA A 1 88 ? -0.619 21.266 -0.968 1 97.94 88 ALA A CA 1
ATOM 709 C C . ALA A 1 88 ? -0.293 19.891 -0.376 1 97.94 88 ALA A C 1
ATOM 711 O O . ALA A 1 88 ? 0.709 19.734 0.325 1 97.94 88 ALA A O 1
ATOM 712 N N . LEU A 1 89 ? -1.162 18.969 -0.65 1 98.38 89 LEU A N 1
ATOM 713 C CA . LEU A 1 89 ? -0.914 17.625 -0.128 1 98.38 89 LEU A CA 1
ATOM 714 C C . LEU A 1 89 ? 0.311 17 -0.791 1 98.38 89 LEU A C 1
ATOM 716 O O . LEU A 1 89 ? 1.113 16.344 -0.126 1 98.38 89 LEU A O 1
ATOM 720 N N . LYS A 1 90 ? 0.458 17.203 -2.084 1 97.56 90 LYS A N 1
ATOM 721 C CA . LYS A 1 90 ? 1.643 16.703 -2.773 1 97.56 90 LYS A CA 1
ATOM 722 C C . LYS A 1 90 ? 2.914 17.328 -2.213 1 97.56 90 LYS A C 1
ATOM 724 O O . LYS A 1 90 ? 3.926 16.656 -2.035 1 97.56 90 LYS A O 1
ATOM 729 N N . ASN A 1 91 ? 2.85 18.625 -1.993 1 97.81 91 ASN A N 1
ATOM 730 C CA . ASN A 1 91 ? 3.963 19.328 -1.358 1 97.81 91 ASN A CA 1
ATOM 731 C C . ASN A 1 91 ? 4.273 18.75 0.018 1 97.81 91 ASN A C 1
ATOM 733 O O . ASN A 1 91 ? 5.441 18.547 0.36 1 97.81 91 ASN A O 1
ATOM 737 N N . PHE A 1 92 ? 3.238 18.5 0.784 1 98.25 92 PHE A N 1
ATOM 738 C CA . PHE A 1 92 ? 3.357 17.906 2.111 1 98.25 92 PHE A CA 1
ATOM 739 C C . PHE A 1 92 ? 4.059 16.547 2.043 1 98.25 92 PHE A C 1
ATOM 741 O O . PHE A 1 92 ? 4.934 16.266 2.857 1 98.25 92 PHE A O 1
ATOM 748 N N . LEU A 1 93 ? 3.738 15.711 1.075 1 97.69 93 LEU A N 1
ATOM 749 C CA . LEU A 1 93 ? 4.336 14.398 0.899 1 97.69 93 LEU A CA 1
ATOM 750 C C . LEU A 1 93 ? 5.793 14.508 0.468 1 97.69 93 LEU A C 1
ATOM 752 O O . LEU A 1 93 ? 6.621 13.672 0.837 1 97.69 93 LEU A O 1
ATOM 756 N N . LEU A 1 94 ? 6.102 15.516 -0.324 1 95.69 94 LEU A N 1
ATOM 757 C CA . LEU A 1 94 ? 7.48 15.766 -0.727 1 95.69 94 LEU A CA 1
ATOM 758 C C . LEU A 1 94 ? 8.336 16.156 0.474 1 95.69 94 LEU A C 1
ATOM 760 O O . LEU A 1 94 ? 9.523 15.82 0.53 1 95.69 94 LEU A O 1
ATOM 764 N N . LEU A 1 95 ? 7.738 16.828 1.411 1 96.5 95 LEU A N 1
ATOM 765 C CA . LEU A 1 95 ? 8.422 17.25 2.623 1 96.5 95 LEU A CA 1
ATOM 766 C C . LEU A 1 95 ? 8.617 16.094 3.586 1 96.5 95 LEU A C 1
ATOM 768 O O . LEU A 1 95 ? 9.586 16.062 4.344 1 96.5 95 LEU A O 1
ATOM 772 N N . SER A 1 96 ? 7.699 15.141 3.557 1 96.81 96 SER A N 1
ATOM 773 C CA . SER A 1 96 ? 7.746 13.992 4.461 1 96.81 96 SER A CA 1
ATOM 774 C C . SER A 1 96 ? 8.773 12.961 3.996 1 96.81 96 SER A C 1
ATOM 776 O O . SER A 1 96 ? 8.812 12.609 2.814 1 96.81 96 SER A O 1
ATOM 778 N N . THR A 1 97 ? 9.594 12.508 4.926 1 95.19 97 THR A N 1
ATOM 779 C CA . THR A 1 97 ? 10.617 11.516 4.605 1 95.19 97 THR A CA 1
ATOM 780 C C . THR A 1 97 ? 10.328 10.195 5.305 1 95.19 97 THR A C 1
ATOM 782 O O . THR A 1 97 ? 9.281 10.031 5.934 1 95.19 97 THR A O 1
ATOM 785 N N . ASP A 1 98 ? 11.258 9.227 5.164 1 95.62 98 ASP A N 1
ATOM 786 C CA . ASP A 1 98 ? 11.156 7.934 5.836 1 95.62 98 ASP A CA 1
ATOM 787 C C . ASP A 1 98 ? 11.266 8.094 7.352 1 95.62 98 ASP A C 1
ATOM 789 O O . ASP A 1 98 ? 10.734 7.277 8.102 1 95.62 98 ASP A O 1
ATOM 793 N N . GLU A 1 99 ? 11.805 9.211 7.785 1 94.88 99 GLU A N 1
ATOM 794 C CA . GLU A 1 99 ? 11.898 9.445 9.227 1 94.88 99 GLU A CA 1
ATOM 795 C C . GLU A 1 99 ? 10.508 9.617 9.844 1 94.88 99 GLU A C 1
ATOM 797 O O . GLU A 1 99 ? 10.273 9.172 10.969 1 94.88 99 GLU A O 1
ATOM 802 N N . GLU A 1 100 ? 9.633 10.242 9.078 1 97.12 100 GLU A N 1
ATOM 803 C CA . GLU A 1 100 ? 8.305 10.523 9.617 1 97.12 100 GLU A CA 1
ATOM 804 C C . GLU A 1 100 ? 7.336 9.383 9.328 1 97.12 100 GLU A C 1
ATOM 806 O O . GLU A 1 100 ? 6.523 9.023 10.18 1 97.12 100 GLU A O 1
ATOM 811 N N . LEU A 1 101 ? 7.465 8.727 8.125 1 98 101 LEU A N 1
ATOM 812 C CA . LEU A 1 101 ? 6.277 8 7.691 1 98 101 LEU A CA 1
ATOM 813 C C . LEU A 1 101 ? 6.617 6.555 7.348 1 98 101 LEU A C 1
ATOM 815 O O . LEU A 1 101 ? 5.723 5.742 7.102 1 98 101 LEU A O 1
ATOM 819 N N . ALA A 1 102 ? 7.895 6.188 7.355 1 97.62 102 ALA A N 1
ATOM 820 C CA . ALA A 1 102 ? 8.242 4.871 6.828 1 97.62 102 ALA A CA 1
ATOM 821 C C . ALA A 1 102 ? 7.512 3.766 7.582 1 97.62 102 ALA A C 1
ATOM 823 O O . ALA A 1 102 ? 7.586 3.689 8.812 1 97.62 102 ALA A O 1
ATOM 824 N N . HIS A 1 103 ? 6.742 2.967 6.727 1 97.94 103 HIS A N 1
ATOM 825 C CA . HIS A 1 103 ? 6.102 1.731 7.168 1 97.94 103 HIS A CA 1
ATOM 826 C C . HIS A 1 103 ? 5.027 2.01 8.211 1 97.94 103 HIS A C 1
ATOM 828 O O . HIS A 1 103 ? 4.582 1.095 8.906 1 97.94 103 HIS A O 1
ATOM 834 N N . LYS A 1 104 ? 4.676 3.318 8.391 1 98.5 104 LYS A N 1
ATOM 835 C CA . LYS A 1 104 ? 3.475 3.65 9.148 1 98.5 104 LYS A CA 1
ATOM 836 C C . LYS A 1 104 ? 2.225 3.512 8.289 1 98.5 104 LYS A C 1
ATOM 838 O O . LYS A 1 104 ? 2.24 3.852 7.105 1 98.5 104 LYS A O 1
ATOM 843 N N . PRO A 1 105 ? 1.186 2.945 8.945 1 98.81 105 PRO A N 1
ATOM 844 C CA . PRO A 1 105 ? -0.051 2.861 8.164 1 98.81 105 PRO A CA 1
ATOM 845 C C . PRO A 1 105 ? -0.654 4.23 7.867 1 98.81 105 PRO A C 1
ATOM 847 O O . PRO A 1 105 ? -0.715 5.09 8.75 1 98.81 105 PRO A O 1
ATOM 850 N N . VAL A 1 106 ? -1.054 4.406 6.621 1 98.88 106 VAL A N 1
ATOM 851 C CA . VAL A 1 106 ? -1.665 5.645 6.152 1 98.88 106 VAL A CA 1
ATOM 852 C C . VAL A 1 106 ? -2.988 5.336 5.457 1 98.88 106 VAL A C 1
ATOM 854 O O . VAL A 1 106 ? -3.043 4.504 4.547 1 98.88 106 VAL A O 1
ATOM 857 N N . LEU A 1 107 ? -4.027 5.953 5.898 1 98.81 107 LEU A N 1
ATOM 858 C CA . LEU A 1 107 ? -5.332 5.863 5.258 1 98.81 107 LEU A CA 1
ATOM 859 C C . LEU A 1 107 ? -5.535 7.016 4.277 1 98.81 107 LEU A C 1
ATOM 861 O O . LEU A 1 107 ? -5.41 8.18 4.648 1 98.81 107 LEU A O 1
ATOM 865 N N . LEU A 1 108 ? -5.805 6.648 3.037 1 98.62 108 LEU A N 1
ATOM 866 C CA . LEU A 1 108 ? -6.109 7.652 2.021 1 98.62 108 LEU A CA 1
ATOM 867 C C . LEU A 1 108 ? -7.605 7.949 1.981 1 98.62 108 LEU A C 1
ATOM 869 O O . LEU A 1 108 ? -8.422 7.031 1.963 1 98.62 108 LEU A O 1
ATOM 873 N N . VAL A 1 109 ? -7.93 9.227 1.967 1 98.69 109 VAL A N 1
ATOM 874 C CA . VAL A 1 109 ? -9.312 9.688 1.955 1 98.69 109 VAL A CA 1
ATOM 875 C C . VAL A 1 109 ? -9.492 10.766 0.887 1 98.69 109 VAL A C 1
ATOM 877 O O . VAL A 1 109 ? -8.688 11.695 0.794 1 98.69 109 VAL A O 1
ATOM 880 N N . SER A 1 110 ? -10.508 10.633 0.113 1 98.25 110 SER A N 1
ATOM 881 C CA . SER A 1 110 ? -10.844 11.672 -0.849 1 98.25 110 SER A CA 1
ATOM 882 C C . SER A 1 110 ? -12.227 12.258 -0.562 1 98.25 110 SER A C 1
ATOM 884 O O . SER A 1 110 ? -13.094 11.578 -0.006 1 98.25 110 SER A O 1
ATOM 886 N N . VAL A 1 111 ? -12.328 13.484 -0.902 1 97.94 111 VAL A N 1
ATOM 887 C CA . VAL A 1 111 ? -13.562 14.242 -0.729 1 97.94 111 VAL A CA 1
ATOM 888 C C . VAL A 1 111 ? -14.008 14.828 -2.068 1 97.94 111 VAL A C 1
ATOM 890 O O . VAL A 1 111 ? -13.211 15.445 -2.773 1 97.94 111 VAL A O 1
ATOM 893 N N . SER A 1 112 ? -15.242 14.586 -2.406 1 96.19 112 SER A N 1
ATOM 894 C CA . SER A 1 112 ? -15.766 15.102 -3.67 1 96.19 112 SER A CA 1
ATOM 895 C C . SER A 1 112 ? -17.125 15.758 -3.48 1 96.19 112 SER A C 1
ATOM 897 O O . SER A 1 112 ? -17.938 15.289 -2.691 1 96.19 112 SER A O 1
ATOM 899 N N . ALA A 1 113 ? -17.328 16.844 -4.199 1 93.56 113 ALA A N 1
ATOM 900 C CA . ALA A 1 113 ? -18.625 17.5 -4.203 1 93.56 113 ALA A CA 1
ATOM 901 C C . ALA A 1 113 ? -19.656 16.672 -4.98 1 93.56 113 ALA A C 1
ATOM 903 O O . ALA A 1 113 ? -20.859 16.875 -4.828 1 93.56 113 ALA A O 1
ATOM 904 N N . SER A 1 114 ? -19.219 15.812 -5.824 1 93.62 114 SER A N 1
ATOM 905 C CA . SER A 1 114 ? -20.094 15.008 -6.664 1 93.62 114 SER A CA 1
ATOM 906 C C . SER A 1 114 ? -19.797 13.523 -6.516 1 93.62 114 SER A C 1
ATOM 908 O O . SER A 1 114 ? -19.453 13.055 -5.426 1 93.62 114 SER A O 1
ATOM 910 N N . VAL A 1 115 ? -19.906 12.75 -7.59 1 91.06 115 VAL A N 1
ATOM 911 C CA . VAL A 1 115 ? -19.938 11.297 -7.465 1 91.06 115 VAL A CA 1
ATOM 912 C C . VAL A 1 115 ? -18.531 10.734 -7.652 1 91.06 115 VAL A C 1
ATOM 914 O O . VAL A 1 115 ? -18.266 9.57 -7.352 1 91.06 115 VAL A O 1
ATOM 917 N N . ASN A 1 116 ? -17.578 11.5 -8.086 1 92.06 116 ASN A N 1
ATOM 918 C CA . ASN A 1 116 ? -16.25 10.961 -8.352 1 92.06 116 ASN A CA 1
ATOM 919 C C . ASN A 1 116 ? -15.398 10.906 -7.082 1 92.06 116 ASN A C 1
ATOM 921 O O . ASN A 1 116 ? -15.93 10.828 -5.977 1 92.06 116 ASN A O 1
ATOM 925 N N . GLY A 1 117 ? -14.039 10.773 -7.102 1 94.31 117 GLY A N 1
ATOM 926 C CA . GLY A 1 117 ? -13.148 10.758 -5.949 1 94.31 117 GLY A CA 1
ATOM 927 C C . GLY A 1 117 ? -12.07 9.695 -6.047 1 94.31 117 GLY A C 1
ATOM 928 O O . GLY A 1 117 ? -11.125 9.688 -5.254 1 94.31 117 GLY A O 1
ATOM 929 N N . VAL A 1 118 ? -12.188 8.891 -7.051 1 94.81 118 VAL A N 1
ATOM 930 C CA . VAL A 1 118 ? -11.281 7.75 -7.172 1 94.81 118 VAL A CA 1
ATOM 931 C C . VAL A 1 118 ? -9.938 8.211 -7.719 1 94.81 118 VAL A C 1
ATOM 933 O O . VAL A 1 118 ? -8.891 7.668 -7.352 1 94.81 118 VAL A O 1
ATOM 936 N N . TYR A 1 119 ? -9.867 9.25 -8.523 1 95.44 119 TYR A N 1
ATOM 937 C CA . TYR A 1 119 ? -8.656 9.648 -9.234 1 95.44 119 TYR A CA 1
ATOM 938 C C . TYR A 1 119 ? -7.57 10.086 -8.258 1 95.44 119 TYR A C 1
ATOM 940 O O . TYR A 1 119 ? -6.43 9.625 -8.344 1 95.44 119 TYR A O 1
ATOM 948 N N . PRO A 1 120 ? -7.906 10.93 -7.277 1 97 120 PRO A N 1
ATOM 949 C CA . PRO A 1 120 ? -6.832 11.328 -6.363 1 97 120 PRO A CA 1
ATOM 950 C C . PRO A 1 120 ? -6.305 10.156 -5.531 1 97 120 PRO A C 1
ATOM 952 O O . PRO A 1 120 ? -5.121 10.125 -5.184 1 97 120 PRO A O 1
ATOM 955 N N . ILE A 1 121 ? -7.164 9.211 -5.199 1 97.19 121 ILE A N 1
ATOM 956 C CA . ILE A 1 121 ? -6.73 8.023 -4.469 1 97.19 121 ILE A CA 1
ATOM 957 C C . ILE A 1 121 ? -5.746 7.23 -5.324 1 97.19 121 ILE A C 1
ATOM 959 O O . ILE A 1 121 ? -4.66 6.871 -4.859 1 97.19 121 ILE A O 1
ATOM 963 N N . SER A 1 122 ? -6.113 7.035 -6.555 1 96.5 122 SER A N 1
ATOM 964 C CA . SER A 1 122 ? -5.262 6.301 -7.484 1 96.5 122 SER A CA 1
ATOM 965 C C . SER A 1 122 ? -3.922 7.004 -7.68 1 96.5 122 SER A C 1
ATOM 967 O O . SER A 1 122 ? -2.871 6.359 -7.688 1 96.5 122 SER A O 1
ATOM 969 N N . GLU A 1 123 ? -3.992 8.25 -7.836 1 96.88 123 GLU A N 1
ATOM 970 C CA . GLU A 1 123 ? -2.787 9.055 -8 1 96.88 123 GLU A CA 1
ATOM 971 C C . GLU A 1 123 ? -1.847 8.898 -6.809 1 96.88 123 GLU A C 1
ATOM 973 O O . GLU A 1 123 ? -0.648 8.664 -6.984 1 96.88 123 GLU A O 1
ATOM 978 N N . LEU A 1 124 ? -2.379 9 -5.617 1 97.5 124 LEU A N 1
ATOM 979 C CA . LEU A 1 124 ? -1.572 8.898 -4.406 1 97.5 124 LEU A CA 1
ATOM 980 C C . LEU A 1 124 ? -1 7.496 -4.25 1 97.5 124 LEU A C 1
ATOM 982 O O . LEU A 1 124 ? 0.153 7.332 -3.842 1 97.5 124 LEU A O 1
ATOM 986 N N . ARG A 1 125 ? -1.756 6.48 -4.57 1 96.94 125 ARG A N 1
ATOM 987 C CA . ARG A 1 125 ? -1.261 5.113 -4.488 1 96.94 125 ARG A CA 1
ATOM 988 C C . ARG A 1 125 ? -0.088 4.895 -5.441 1 96.94 125 ARG A C 1
ATOM 990 O O . ARG A 1 125 ? 0.865 4.188 -5.109 1 96.94 125 ARG A O 1
ATOM 997 N N . MET A 1 126 ? -0.14 5.551 -6.48 1 95.19 126 MET A N 1
ATOM 998 C CA . MET A 1 126 ? 0.861 5.367 -7.527 1 95.19 126 MET A CA 1
ATOM 999 C C . MET A 1 126 ? 2.193 5.988 -7.121 1 95.19 126 MET A C 1
ATOM 1001 O O . MET A 1 126 ? 3.254 5.418 -7.391 1 95.19 126 MET A O 1
ATOM 1005 N N . THR A 1 127 ? 2.164 7.113 -6.418 1 92.81 127 THR A N 1
ATOM 1006 C CA . THR A 1 127 ? 3.432 7.828 -6.309 1 92.81 127 THR A CA 1
ATOM 1007 C C . THR A 1 127 ? 3.6 8.414 -4.91 1 92.81 127 THR A C 1
ATOM 1009 O O . THR A 1 127 ? 4.652 8.969 -4.586 1 92.81 127 THR A O 1
ATOM 1012 N N . GLY A 1 128 ? 2.631 8.336 -4.082 1 94.62 128 GLY A N 1
ATOM 1013 C CA . GLY A 1 128 ? 2.605 9.148 -2.875 1 94.62 128 GLY A CA 1
ATOM 1014 C C . GLY A 1 128 ? 3.521 8.625 -1.784 1 94.62 128 GLY A C 1
ATOM 1015 O O . GLY A 1 128 ? 3.752 9.305 -0.782 1 94.62 128 GLY A O 1
ATOM 1016 N N . ASN A 1 129 ? 4.148 7.414 -2.029 1 96.31 129 ASN A N 1
ATOM 1017 C CA . ASN A 1 129 ? 4.922 6.848 -0.929 1 96.31 129 ASN A CA 1
ATOM 1018 C C . ASN A 1 129 ? 6.328 6.465 -1.374 1 96.31 129 ASN A C 1
ATOM 1020 O O . ASN A 1 129 ? 7.051 5.777 -0.646 1 96.31 129 ASN A O 1
ATOM 1024 N N . LYS A 1 130 ? 6.754 6.895 -2.479 1 92.25 130 LYS A N 1
ATOM 1025 C CA . LYS A 1 130 ? 8 6.422 -3.076 1 92.25 130 LYS A CA 1
ATOM 1026 C C . LYS A 1 130 ? 9.18 6.637 -2.131 1 92.25 130 LYS A C 1
ATOM 1028 O O . LYS A 1 130 ? 9.93 5.699 -1.838 1 92.25 130 LYS A O 1
ATOM 1033 N N . ASN A 1 131 ? 9.344 7.859 -1.588 1 92.81 131 ASN A N 1
ATOM 1034 C CA . ASN A 1 131 ? 10.555 8.133 -0.822 1 92.81 131 ASN A CA 1
ATOM 1035 C C . ASN A 1 131 ? 10.258 8.25 0.67 1 92.81 131 ASN A C 1
ATOM 1037 O O . ASN A 1 131 ? 11.172 8.211 1.494 1 92.81 131 ASN A O 1
ATOM 1041 N N . ASN A 1 132 ? 9.008 8.367 0.998 1 96.12 132 ASN A N 1
ATOM 1042 C CA . ASN A 1 132 ? 8.672 8.414 2.416 1 96.12 132 ASN A CA 1
ATOM 1043 C C . ASN A 1 132 ? 8.289 7.035 2.947 1 96.12 132 ASN A C 1
ATOM 1045 O O . ASN A 1 132 ? 8.188 6.836 4.16 1 96.12 132 ASN A O 1
ATOM 1049 N N . HIS A 1 133 ? 8.023 6.027 2.078 1 97.19 133 HIS A N 1
ATOM 1050 C CA . HIS A 1 133 ? 7.809 4.617 2.373 1 97.19 133 HIS A CA 1
ATOM 1051 C C . HIS A 1 133 ? 6.598 4.422 3.277 1 97.19 133 HIS A C 1
ATOM 1053 O O . HIS A 1 133 ? 6.582 3.514 4.113 1 97.19 133 HIS A O 1
ATOM 1059 N N . ALA A 1 134 ? 5.637 5.363 3.164 1 98.12 134 ALA A N 1
ATOM 1060 C CA . ALA A 1 134 ? 4.391 5.195 3.906 1 98.12 134 ALA A CA 1
ATOM 1061 C C . ALA A 1 134 ? 3.652 3.936 3.457 1 98.12 134 ALA A C 1
ATOM 1063 O O . ALA A 1 134 ? 3.602 3.633 2.262 1 98.12 134 ALA A O 1
ATOM 1064 N N . CYS A 1 135 ? 3.092 3.229 4.363 1 98.56 135 CYS A N 1
ATOM 1065 C CA . CYS A 1 135 ? 2.295 2.047 4.047 1 98.56 135 CYS A CA 1
ATOM 1066 C C . CYS A 1 135 ? 0.827 2.414 3.863 1 98.56 135 CYS A C 1
ATOM 1068 O O . CYS A 1 135 ? 0.079 2.506 4.84 1 98.56 135 CYS A O 1
ATOM 1070 N N . PHE A 1 136 ? 0.45 2.574 2.629 1 98.31 136 PHE A N 1
ATOM 1071 C CA . PHE A 1 136 ? -0.953 2.863 2.355 1 98.31 136 PHE A CA 1
ATOM 1072 C C . PHE A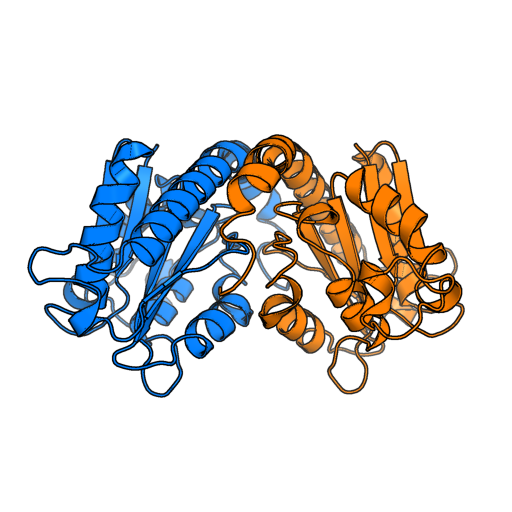 1 136 ? -1.813 1.625 2.576 1 98.31 136 PHE A C 1
ATOM 1074 O O . PHE A 1 136 ? -1.536 0.562 2.018 1 98.31 136 PHE A O 1
ATOM 1081 N N . LEU A 1 137 ? -2.859 1.787 3.379 1 97.81 137 LEU A N 1
ATOM 1082 C CA . LEU A 1 137 ? -3.807 0.689 3.539 1 97.81 137 LEU A CA 1
ATOM 1083 C C . LEU A 1 137 ? -4.438 0.314 2.201 1 97.81 137 LEU A C 1
ATOM 1085 O O . LEU A 1 137 ? -4.648 1.178 1.347 1 97.81 137 LEU A O 1
ATOM 1089 N N . PRO A 1 138 ? -4.75 -1.002 2.062 1 96.31 138 PRO A N 1
ATOM 1090 C CA . PRO A 1 138 ? -5.504 -1.361 0.857 1 96.31 138 PRO A CA 1
ATOM 1091 C C . PRO A 1 138 ? -6.891 -0.725 0.817 1 96.31 138 PRO A C 1
ATOM 1093 O O . PRO A 1 138 ? -7.422 -0.458 -0.264 1 96.31 138 PRO A O 1
ATOM 1096 N N . ASP A 1 139 ? -7.461 -0.476 1.937 1 96.25 139 ASP A N 1
ATOM 1097 C CA . ASP A 1 139 ? -8.742 0.212 2.014 1 96.25 139 ASP A CA 1
ATOM 1098 C C . ASP A 1 139 ? -8.562 1.727 1.957 1 96.25 139 ASP A C 1
ATOM 1100 O O . ASP A 1 139 ? -7.508 2.244 2.33 1 96.25 139 ASP A O 1
ATOM 1104 N N . HIS A 1 140 ? -9.5 2.369 1.453 1 97.56 140 HIS A N 1
ATOM 1105 C CA . HIS A 1 140 ? -9.578 3.824 1.423 1 97.56 140 HIS A CA 1
ATOM 1106 C C . HIS A 1 140 ? -11.016 4.301 1.63 1 97.56 140 HIS A C 1
ATOM 1108 O O . HIS A 1 140 ? -11.945 3.49 1.675 1 97.56 140 HIS A O 1
ATOM 1114 N N . LEU A 1 141 ? -11.188 5.559 1.842 1 97.69 141 LEU A N 1
ATOM 1115 C CA . LEU A 1 141 ? -12.516 6.141 1.982 1 97.69 141 LEU A CA 1
ATOM 1116 C C . LEU A 1 141 ? -12.734 7.246 0.952 1 97.69 141 LEU A C 1
ATOM 1118 O O . LEU A 1 141 ? -11.828 8.039 0.683 1 97.69 141 LEU A O 1
ATOM 1122 N N . ILE A 1 142 ? -13.875 7.285 0.398 1 97.38 142 ILE A N 1
ATOM 1123 C CA . ILE A 1 142 ? -14.289 8.359 -0.497 1 97.38 142 ILE A CA 1
ATOM 1124 C C . ILE A 1 142 ? -15.602 8.969 0.005 1 97.38 142 ILE A C 1
ATOM 1126 O O . ILE A 1 142 ? -16.625 8.281 0.074 1 97.38 142 ILE A O 1
ATOM 1130 N N . PHE A 1 143 ? -15.516 10.195 0.356 1 97.81 143 PHE A N 1
ATOM 1131 C CA . PHE A 1 143 ? -16.703 10.953 0.743 1 97.81 143 PHE A CA 1
ATOM 1132 C C . PHE A 1 143 ? -17.281 11.688 -0.456 1 97.81 143 PHE A C 1
ATOM 1134 O O . PHE A 1 143 ? -16.844 12.789 -0.791 1 97.81 143 PHE A O 1
ATOM 1141 N N . ARG A 1 144 ? -18.266 11.148 -1.005 1 96.5 144 ARG A N 1
ATOM 1142 C CA . ARG A 1 144 ? -18.938 11.711 -2.164 1 96.5 144 ARG A CA 1
ATOM 1143 C C . ARG A 1 144 ? -20.141 12.555 -1.738 1 96.5 144 ARG A C 1
ATOM 1145 O O . ARG A 1 144 ? -20.688 12.367 -0.649 1 96.5 144 ARG A O 1
ATOM 1152 N N . ASN A 1 145 ? -20.5 13.43 -2.689 1 96.69 145 ASN A N 1
ATOM 1153 C CA . ASN A 1 145 ? -21.594 14.336 -2.346 1 96.69 145 ASN A CA 1
ATOM 1154 C C . ASN A 1 145 ? -21.469 14.844 -0.91 1 96.69 145 ASN A C 1
ATOM 1156 O O . ASN A 1 145 ? -22.438 14.773 -0.144 1 96.69 145 ASN A O 1
ATOM 1160 N N . VAL A 1 146 ? -20.344 15.336 -0.575 1 96.94 146 VAL A N 1
ATOM 1161 C CA . VAL A 1 146 ? -19.906 15.523 0.807 1 96.94 146 VAL A CA 1
ATOM 1162 C C . VAL A 1 146 ? -20.812 16.547 1.49 1 96.94 146 VAL A C 1
ATOM 1164 O O . VAL A 1 146 ? -21.062 16.453 2.693 1 96.94 146 VAL A O 1
ATOM 1167 N N . GLU A 1 147 ? -21.297 17.531 0.842 1 95.31 147 GLU A N 1
ATOM 1168 C CA . GLU A 1 147 ? -22.156 18.547 1.439 1 95.31 147 GLU A CA 1
ATOM 1169 C C . GLU A 1 147 ? -23.422 17.938 2.021 1 95.31 147 GLU A C 1
ATOM 1171 O O . GLU A 1 147 ? -23.969 18.453 3.006 1 95.31 147 GLU A O 1
ATOM 1176 N N . GLU A 1 148 ? -23.828 16.859 1.404 1 96.19 148 GLU A N 1
ATOM 1177 C CA . GLU A 1 148 ? -25 16.156 1.898 1 96.19 148 GLU A CA 1
ATOM 1178 C C . GLU A 1 148 ? -24.609 15.094 2.92 1 96.19 148 GLU A C 1
ATOM 1180 O O . GLU A 1 148 ? -25.391 14.773 3.818 1 96.19 148 GLU A O 1
ATOM 1185 N N . LEU A 1 149 ? -23.469 14.602 2.768 1 96.94 149 LEU A N 1
ATOM 1186 C CA . LEU A 1 149 ? -23.031 13.445 3.539 1 96.94 149 LEU A CA 1
ATOM 1187 C C . LEU A 1 149 ? -22.594 13.859 4.938 1 96.94 149 LEU A C 1
ATOM 1189 O O . LEU A 1 149 ? -22.844 13.133 5.91 1 96.94 149 LEU A O 1
ATOM 1193 N N . ILE A 1 150 ? -21.922 14.992 5.047 1 97.25 150 ILE A N 1
ATOM 1194 C CA . ILE A 1 150 ? -21.406 15.469 6.324 1 97.25 150 ILE A CA 1
ATOM 1195 C C . ILE A 1 150 ? -22.125 16.75 6.727 1 97.25 150 ILE A C 1
ATOM 1197 O O . ILE A 1 150 ? -22.125 17.734 5.969 1 97.25 150 ILE A O 1
ATOM 1201 N N . THR A 1 151 ? -22.625 16.844 7.887 1 95.62 151 THR A N 1
ATOM 1202 C CA . THR A 1 151 ? -23.391 17.984 8.375 1 95.62 151 THR A CA 1
ATOM 1203 C C . THR A 1 151 ? -22.469 19.094 8.852 1 95.62 151 THR A C 1
ATOM 1205 O O . THR A 1 151 ? -21.25 18.906 8.922 1 95.62 151 THR A O 1
ATOM 1208 N N . THR A 1 152 ? -23.016 20.156 9.25 1 93.62 152 THR A N 1
ATOM 1209 C CA . THR A 1 152 ? -22.266 21.312 9.719 1 93.62 152 THR A CA 1
ATOM 1210 C C . THR A 1 152 ? -21.625 21.031 11.07 1 93.62 152 THR A C 1
ATOM 1212 O O . THR A 1 152 ? -20.641 21.672 11.445 1 93.62 152 THR A O 1
ATOM 1215 N N . ASP A 1 153 ? -22.172 20.062 11.797 1 94.81 153 ASP A N 1
ATOM 1216 C CA . ASP A 1 153 ? -21.594 19.656 13.078 1 94.81 153 ASP A CA 1
ATOM 1217 C C . ASP A 1 153 ? -20.656 18.469 12.906 1 94.81 153 ASP A C 1
ATOM 1219 O O . ASP A 1 153 ? -20.297 17.812 13.875 1 94.81 153 ASP A O 1
ATOM 1223 N N . HIS A 1 154 ? -20.312 18.203 11.609 1 95.5 154 HIS A N 1
ATOM 1224 C CA . HIS A 1 154 ? -19.297 17.203 11.258 1 95.5 154 HIS A CA 1
ATOM 1225 C C . HIS A 1 154 ? -19.766 15.797 11.602 1 95.5 154 HIS A C 1
ATOM 1227 O O . HIS A 1 154 ? -19 15.008 12.164 1 95.5 154 HIS A O 1
ATOM 1233 N N . GLN A 1 155 ? -21.062 15.562 11.328 1 95.88 155 GLN A N 1
ATOM 1234 C CA . GLN A 1 155 ? -21.609 14.227 11.469 1 95.88 155 GLN A CA 1
ATOM 1235 C C . GLN A 1 155 ? -21.953 13.625 10.102 1 95.88 155 GLN A C 1
ATOM 1237 O O . GLN A 1 155 ? -22.359 14.344 9.188 1 95.88 155 GLN A O 1
ATOM 1242 N N . CYS A 1 156 ? -21.812 12.352 10.047 1 97.44 156 CYS A N 1
ATOM 1243 C CA . CYS A 1 156 ? -22.141 11.641 8.82 1 97.44 156 CYS A CA 1
ATOM 1244 C C . CYS A 1 156 ? -23.625 11.289 8.773 1 97.44 156 CYS A C 1
ATOM 1246 O O . CYS A 1 156 ? -24.141 10.664 9.703 1 97.44 156 CYS A O 1
ATOM 1248 N N . THR A 1 157 ? -24.281 11.578 7.719 1 97.19 157 THR A N 1
ATOM 1249 C CA . THR A 1 157 ? -25.734 11.414 7.629 1 97.19 157 THR A CA 1
ATOM 1250 C C . THR A 1 157 ? -26.094 10.016 7.133 1 97.19 157 THR A C 1
ATOM 1252 O O . THR A 1 157 ? -27.219 9.562 7.312 1 97.19 157 THR A O 1
ATOM 1255 N N . ASP A 1 158 ? -25.234 9.375 6.461 1 96.69 158 ASP A N 1
ATOM 1256 C CA . ASP A 1 158 ? -25.438 8.039 5.906 1 96.69 158 ASP A CA 1
ATOM 1257 C C . ASP A 1 158 ? -24.938 6.961 6.859 1 96.69 158 ASP A C 1
ATOM 1259 O O . ASP A 1 158 ? -23.734 6.859 7.109 1 96.69 158 ASP A O 1
ATOM 1263 N N . GLN A 1 159 ? -25.781 6.129 7.32 1 96.44 159 GLN A N 1
ATOM 1264 C CA . GLN A 1 159 ? -25.453 5.133 8.336 1 96.44 159 GLN A CA 1
ATOM 1265 C C . GLN A 1 159 ? -24.5 4.074 7.773 1 96.44 159 GLN A C 1
ATOM 1267 O O . GLN A 1 159 ? -23.609 3.598 8.477 1 96.44 159 GLN A O 1
ATOM 1272 N N . ALA A 1 160 ? -24.766 3.678 6.551 1 94.62 160 ALA A N 1
ATOM 1273 C CA . ALA A 1 160 ? -23.875 2.695 5.938 1 94.62 160 ALA A CA 1
ATOM 1274 C C . ALA A 1 160 ? -22.453 3.234 5.828 1 94.62 160 ALA A C 1
ATOM 1276 O O . ALA A 1 160 ? -21.484 2.525 6.129 1 94.62 160 ALA A O 1
ATOM 1277 N N . MET A 1 161 ? -22.359 4.48 5.41 1 95.69 161 MET A N 1
ATOM 1278 C CA . MET A 1 161 ? -21.047 5.125 5.328 1 95.69 161 MET A CA 1
ATOM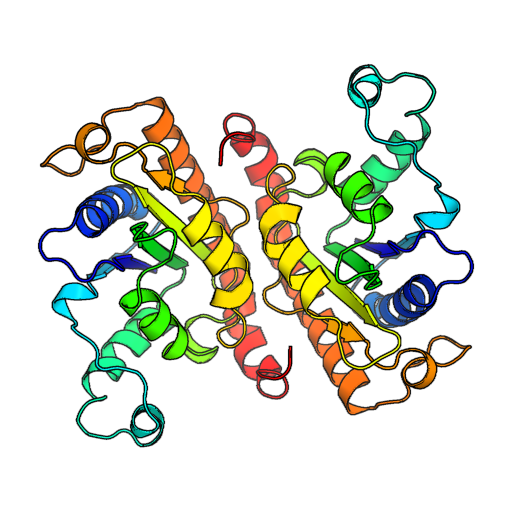 1279 C C . MET A 1 161 ? -20.422 5.246 6.711 1 95.69 161 MET A C 1
ATOM 1281 O O . MET A 1 161 ? -19.219 5.039 6.871 1 95.69 161 MET A O 1
ATOM 1285 N N . HIS A 1 162 ? -21.25 5.594 7.684 1 97.31 162 HIS A N 1
ATOM 1286 C CA . HIS A 1 162 ? -20.75 5.695 9.055 1 97.31 162 HIS A CA 1
ATOM 1287 C C . HIS A 1 162 ? -20.188 4.363 9.531 1 97.31 162 HIS A C 1
ATOM 1289 O O . HIS A 1 162 ? -19.094 4.316 10.125 1 97.31 162 HIS A O 1
ATOM 1295 N N . GLN A 1 163 ? -20.828 3.289 9.273 1 96.56 163 GLN A N 1
ATOM 1296 C CA . GLN A 1 163 ? -20.375 1.963 9.672 1 96.56 163 GLN A CA 1
ATOM 1297 C C . GLN A 1 163 ? -19.078 1.595 8.961 1 96.56 163 GLN A C 1
ATOM 1299 O O . GLN A 1 163 ? -18.172 1.01 9.562 1 96.56 163 GLN A O 1
ATOM 1304 N N . ARG A 1 164 ? -18.984 1.913 7.723 1 96.81 164 ARG A N 1
ATOM 1305 C CA . ARG A 1 164 ? -17.766 1.675 6.965 1 96.81 164 ARG A CA 1
ATOM 1306 C C . ARG A 1 164 ? -16.594 2.457 7.555 1 96.81 164 ARG A C 1
ATOM 1308 O O . ARG A 1 164 ? -15.484 1.932 7.668 1 96.81 164 ARG A O 1
ATOM 1315 N N . ASN A 1 165 ? -16.875 3.703 7.887 1 97.69 165 ASN A N 1
ATOM 1316 C CA . ASN A 1 165 ? -15.844 4.531 8.5 1 97.69 165 ASN A CA 1
ATOM 1317 C C . ASN A 1 165 ? -15.375 3.957 9.828 1 97.69 165 ASN A C 1
ATOM 1319 O O . ASN A 1 165 ? -14.18 3.961 10.133 1 97.69 165 ASN A O 1
ATOM 1323 N N . GLN A 1 166 ? -16.297 3.469 10.617 1 97.31 166 GLN A N 1
ATOM 1324 C CA . GLN A 1 166 ? -15.938 2.85 11.891 1 97.31 166 GLN A CA 1
ATOM 1325 C C . GLN A 1 166 ? -15.07 1.612 11.68 1 97.31 166 GLN A C 1
ATOM 1327 O O . GLN A 1 166 ? -14.062 1.434 12.367 1 97.31 166 GLN A O 1
ATOM 1332 N N . TYR A 1 167 ? -15.461 0.827 10.781 1 97.06 167 TYR A N 1
ATOM 1333 C CA . TYR A 1 167 ? -14.664 -0.353 10.453 1 97.06 167 TYR A CA 1
ATOM 1334 C C . TYR A 1 167 ? -13.25 0.039 10.031 1 97.06 167 TYR A C 1
ATOM 1336 O O . TYR A 1 167 ? -12.273 -0.54 10.508 1 97.06 167 TYR A O 1
ATOM 1344 N N . THR A 1 168 ? -13.219 1.002 9.141 1 97.81 168 THR A N 1
ATOM 1345 C CA . THR A 1 168 ? -11.922 1.401 8.594 1 97.81 168 THR A CA 1
ATOM 1346 C C . THR A 1 168 ? -11.031 1.968 9.688 1 97.81 168 THR A C 1
ATOM 1348 O O . THR A 1 168 ? -9.812 1.768 9.672 1 97.81 168 THR A O 1
ATOM 1351 N N . MET A 1 169 ? -11.641 2.658 10.656 1 98.19 169 MET A N 1
ATOM 1352 C CA . MET A 1 169 ? -10.859 3.152 11.781 1 98.19 169 MET A CA 1
ATOM 1353 C C . MET A 1 169 ? -10.312 1.995 12.617 1 98.19 169 MET A C 1
ATOM 1355 O O . MET A 1 169 ? -9.172 2.045 13.086 1 98.19 169 MET A O 1
ATOM 1359 N N . THR A 1 170 ? -11.133 0.984 12.805 1 98.25 170 THR A N 1
ATOM 1360 C CA . THR A 1 170 ? -10.68 -0.216 13.5 1 98.25 170 THR A CA 1
ATOM 1361 C C . THR A 1 170 ? -9.516 -0.867 12.75 1 98.25 170 THR A C 1
ATOM 1363 O O . THR A 1 170 ? -8.523 -1.261 13.359 1 98.25 170 THR A O 1
ATOM 1366 N N . LEU A 1 171 ? -9.68 -0.936 11.477 1 98.19 171 LEU A N 1
ATOM 1367 C CA . LEU A 1 171 ? -8.633 -1.502 10.633 1 98.19 171 LEU A CA 1
ATOM 1368 C C . LEU A 1 171 ? -7.34 -0.697 10.758 1 98.19 171 LEU A C 1
ATOM 1370 O O . LEU A 1 171 ? -6.266 -1.265 10.961 1 98.19 171 LEU A O 1
ATOM 1374 N N . LEU A 1 172 ? -7.457 0.633 10.633 1 98.69 172 LEU A N 1
ATOM 1375 C CA . LEU A 1 172 ? -6.301 1.514 10.727 1 98.69 172 LEU A CA 1
ATOM 1376 C C . LEU A 1 172 ? -5.59 1.337 12.062 1 98.69 172 LEU A C 1
ATOM 1378 O O . LEU A 1 172 ? -4.359 1.261 12.117 1 98.69 172 LEU A O 1
ATOM 1382 N N . ALA A 1 173 ? -6.328 1.264 13.094 1 98.69 173 ALA A N 1
ATOM 1383 C CA . ALA A 1 173 ? -5.75 1.064 14.422 1 98.69 173 ALA A CA 1
ATOM 1384 C C . ALA A 1 173 ? -5.035 -0.28 14.508 1 98.69 173 ALA A C 1
ATOM 1386 O O . ALA A 1 173 ? -3.975 -0.385 15.133 1 98.69 173 ALA A O 1
ATOM 1387 N N . SER A 1 174 ? -5.633 -1.321 13.953 1 98.56 174 SER A N 1
ATOM 1388 C CA . SER A 1 174 ? -5 -2.637 13.93 1 98.56 174 SER A CA 1
ATOM 1389 C C . SER A 1 174 ? -3.664 -2.596 13.195 1 98.56 174 SER A C 1
ATOM 1391 O O . SER A 1 174 ? -2.68 -3.178 13.656 1 98.56 174 SER A O 1
ATOM 1393 N N . TYR A 1 175 ? -3.629 -1.909 12.086 1 98.81 175 TYR A N 1
ATOM 1394 C CA . TYR A 1 175 ? -2.381 -1.739 11.344 1 98.81 175 TYR A CA 1
ATOM 1395 C C . TYR A 1 175 ? -1.359 -0.969 12.172 1 98.81 175 TYR A C 1
ATOM 1397 O O . TYR A 1 175 ? -0.172 -1.301 12.172 1 98.81 175 TYR A O 1
ATOM 1405 N N . ALA A 1 176 ? -1.851 0.107 12.828 1 98.69 176 ALA A N 1
ATOM 1406 C CA . ALA A 1 176 ? -0.956 0.939 13.633 1 98.69 176 ALA A CA 1
ATOM 1407 C C . ALA A 1 176 ? -0.259 0.116 14.711 1 98.69 176 ALA A C 1
ATOM 1409 O O . ALA A 1 176 ? 0.958 0.216 14.883 1 98.69 176 ALA A O 1
ATOM 1410 N N . ARG A 1 177 ? -0.984 -0.729 15.391 1 98.06 177 ARG A N 1
ATOM 1411 C CA . ARG A 1 177 ? -0.409 -1.602 16.406 1 98.06 177 ARG A CA 1
ATOM 1412 C C . ARG A 1 177 ? 0.553 -2.607 15.789 1 98.06 177 ARG A C 1
ATOM 1414 O O . ARG A 1 177 ? 1.646 -2.834 16.312 1 98.06 177 ARG A O 1
ATOM 1421 N N . ALA A 1 178 ? 0.138 -3.156 14.703 1 98.44 178 ALA A N 1
ATOM 1422 C CA . ALA A 1 178 ? 0.902 -4.23 14.078 1 98.44 178 ALA A CA 1
ATOM 1423 C C . ALA A 1 178 ? 2.221 -3.711 13.516 1 98.44 178 ALA A C 1
ATOM 1425 O O . ALA A 1 178 ? 3.256 -4.375 13.625 1 98.44 178 ALA A O 1
ATOM 1426 N N . LEU A 1 179 ? 2.258 -2.502 12.914 1 98.44 179 LEU A N 1
ATOM 1427 C CA . LEU A 1 179 ? 3.4 -2.047 12.133 1 98.44 179 LEU A CA 1
ATOM 1428 C C . LEU A 1 179 ? 4.355 -1.224 12.992 1 98.44 179 LEU A C 1
ATOM 1430 O O . LEU A 1 179 ? 5.441 -0.853 12.539 1 98.44 179 LEU A O 1
ATOM 1434 N N . ALA A 1 180 ? 3.967 -0.909 14.242 1 97.12 180 ALA A N 1
ATOM 1435 C CA . ALA A 1 180 ? 4.797 -0.101 15.133 1 97.12 180 ALA A CA 1
ATOM 1436 C C . ALA A 1 180 ? 6.215 -0.659 15.211 1 97.12 180 ALA A C 1
ATOM 1438 O O . ALA A 1 180 ? 7.191 0.079 15.055 1 97.12 180 ALA A O 1
ATOM 1439 N N . PRO A 1 181 ? 6.383 -1.99 15.367 1 96.75 181 PRO A N 1
ATOM 1440 C CA . PRO A 1 181 ? 7.754 -2.504 15.422 1 96.75 181 PRO A CA 1
ATOM 1441 C C . PRO A 1 181 ? 8.484 -2.398 14.086 1 96.75 181 PRO A C 1
ATOM 1443 O O . PRO A 1 181 ? 9.711 -2.285 14.055 1 96.75 181 PRO A O 1
ATOM 1446 N N . VAL A 1 182 ? 7.777 -2.512 12.992 1 97.88 182 VAL A N 1
ATOM 1447 C CA . VAL A 1 182 ? 8.398 -2.428 11.672 1 97.88 182 VAL A CA 1
ATOM 1448 C C . VAL A 1 182 ? 9.016 -1.042 11.477 1 97.88 182 VAL A C 1
ATOM 1450 O O . VAL A 1 182 ? 10.172 -0.919 11.07 1 97.88 182 VAL A O 1
ATOM 1453 N N . HIS A 1 183 ? 8.211 -0.014 11.797 1 95.56 183 HIS A N 1
ATOM 1454 C CA . HIS A 1 183 ? 8.758 1.337 11.727 1 95.56 183 HIS A CA 1
ATOM 1455 C C . HIS A 1 183 ? 10 1.479 12.602 1 95.56 183 HIS A C 1
ATOM 1457 O O . HIS A 1 183 ? 11.039 1.952 12.133 1 95.56 183 HIS A O 1
ATOM 1463 N N . ARG A 1 184 ? 9.938 1.071 13.797 1 93.75 184 ARG A N 1
ATOM 1464 C CA . ARG A 1 184 ? 11.023 1.195 14.766 1 93.75 184 ARG A CA 1
ATOM 1465 C C . ARG A 1 184 ? 12.289 0.513 14.25 1 93.75 184 ARG A C 1
ATOM 1467 O O . ARG A 1 184 ? 13.383 1.079 14.328 1 93.75 184 ARG A O 1
ATOM 1474 N N . ASP A 1 185 ? 12.117 -0.624 13.672 1 94.69 185 ASP A N 1
ATOM 1475 C CA . ASP A 1 185 ? 13.281 -1.468 13.398 1 94.69 185 ASP A CA 1
ATOM 1476 C C . ASP A 1 185 ? 13.812 -1.229 11.984 1 94.69 185 ASP A C 1
ATOM 1478 O O . ASP A 1 185 ? 15.008 -1.364 11.742 1 94.69 185 ASP A O 1
ATOM 1482 N N . MET A 1 186 ? 12.961 -0.831 11.102 1 94.25 186 MET A N 1
ATOM 1483 C CA . MET A 1 186 ? 13.359 -0.889 9.695 1 94.25 186 MET A CA 1
ATOM 1484 C C . MET A 1 186 ? 13.789 0.484 9.195 1 94.25 186 MET A C 1
ATOM 1486 O O . MET A 1 186 ? 14.469 0.591 8.172 1 94.25 186 MET A O 1
ATOM 1490 N N . VAL A 1 187 ? 13.414 1.563 9.859 1 92.38 187 VAL A N 1
ATOM 1491 C CA . VAL A 1 187 ? 13.773 2.904 9.406 1 92.38 187 VAL A CA 1
ATOM 1492 C C . VAL A 1 187 ? 15.289 3.035 9.336 1 92.38 187 VAL A C 1
ATOM 1494 O O . VAL A 1 187 ? 15.836 3.475 8.312 1 92.38 187 VAL A O 1
ATOM 1497 N N . ALA A 1 188 ? 15.953 2.625 10.375 1 91.69 188 ALA A N 1
ATOM 1498 C CA . ALA A 1 188 ? 17.406 2.738 10.406 1 91.69 188 ALA A CA 1
ATOM 1499 C C . ALA A 1 188 ? 18.047 1.766 9.422 1 91.69 188 ALA A C 1
ATOM 1501 O O . ALA A 1 188 ? 18.984 2.127 8.703 1 91.69 188 ALA A O 1
ATOM 1502 N N . LEU A 1 189 ? 17.484 0.575 9.344 1 91.69 189 LEU A N 1
ATOM 1503 C CA . LEU A 1 189 ? 18.047 -0.469 8.492 1 91.69 189 LEU A CA 1
ATOM 1504 C C . LEU A 1 189 ? 17.906 -0.112 7.02 1 91.69 189 LEU A C 1
ATOM 1506 O O . LEU A 1 189 ? 18.734 -0.487 6.195 1 91.69 189 LEU A O 1
ATOM 1510 N N . GLY A 1 190 ? 16.891 0.586 6.738 1 92.5 190 GLY A N 1
ATOM 1511 C CA . GLY A 1 190 ? 16.562 0.892 5.352 1 92.5 190 GLY A CA 1
ATOM 1512 C C . GLY A 1 190 ? 17.281 2.133 4.836 1 92.5 190 GLY A C 1
ATOM 1513 O O . GLY A 1 190 ? 17.141 2.486 3.664 1 92.5 190 GLY A O 1
ATOM 1514 N N . LYS A 1 191 ? 18.094 2.779 5.625 1 90.81 191 LYS A N 1
ATOM 1515 C CA . LYS A 1 191 ? 18.703 4.059 5.273 1 90.81 191 LYS A CA 1
ATOM 1516 C C . LYS A 1 191 ? 19.562 3.936 4.023 1 90.81 191 LYS A C 1
ATOM 1518 O O . LYS A 1 191 ? 19.594 4.848 3.195 1 90.81 191 LYS A O 1
ATOM 1523 N N . ALA A 1 192 ? 20.141 2.826 3.822 1 90.94 192 ALA A N 1
ATOM 1524 C CA . ALA A 1 192 ? 21.031 2.623 2.678 1 90.94 192 ALA A CA 1
ATOM 1525 C C . ALA A 1 192 ? 20.234 2.447 1.391 1 90.94 192 ALA A C 1
ATOM 1527 O O . ALA A 1 192 ? 20.781 2.547 0.292 1 90.94 192 ALA A O 1
ATOM 1528 N N . PHE A 1 193 ? 18.922 2.215 1.529 1 89.94 193 PHE A N 1
ATOM 1529 C CA . PHE A 1 193 ? 18.109 1.885 0.37 1 89.94 193 PHE A CA 1
ATOM 1530 C C . PHE A 1 193 ? 16.922 2.83 0.261 1 89.94 193 PHE A C 1
ATOM 1532 O O . PHE A 1 193 ? 15.875 2.463 -0.279 1 89.94 193 PHE A O 1
ATOM 1539 N N . ARG A 1 194 ? 16.969 3.955 0.75 1 86.5 194 ARG A N 1
ATOM 1540 C CA . ARG A 1 194 ? 15.867 4.891 0.884 1 86.5 194 ARG A CA 1
ATOM 1541 C C . ARG A 1 194 ? 15.406 5.398 -0.479 1 86.5 194 ARG A C 1
ATOM 1543 O O . ARG A 1 194 ? 14.25 5.793 -0.648 1 86.5 194 ARG A O 1
ATOM 1550 N N . TYR A 1 195 ? 16.406 5.32 -1.449 1 83.38 195 TYR A N 1
ATOM 1551 C CA . TYR A 1 195 ? 16.094 5.906 -2.746 1 83.38 195 TYR A CA 1
ATOM 1552 C C . TYR A 1 195 ? 16.203 4.871 -3.857 1 83.38 195 TYR A C 1
ATOM 1554 O O . TYR A 1 195 ? 16.844 3.828 -3.674 1 83.38 195 TYR A O 1
ATOM 1562 N N . GLY A 1 196 ? 15.648 5.027 -5.051 1 70.25 196 GLY A N 1
ATOM 1563 C CA . GLY A 1 196 ? 15.883 4.23 -6.246 1 70.25 196 GLY A CA 1
ATOM 1564 C C . GLY A 1 196 ? 14.961 3.033 -6.355 1 70.25 196 GLY A C 1
ATOM 1565 O O . GLY A 1 196 ? 15.281 2.055 -7.035 1 70.25 196 GLY A O 1
ATOM 1566 N N . MET A 1 197 ? 13.906 3.072 -5.68 1 66.06 197 MET A N 1
ATOM 1567 C CA . MET A 1 197 ? 12.961 1.97 -5.816 1 66.06 197 MET A CA 1
ATOM 1568 C C . MET A 1 197 ? 12.164 2.094 -7.113 1 66.06 197 MET A C 1
ATOM 1570 O O . MET A 1 197 ? 12 3.195 -7.641 1 66.06 197 MET A O 1
ATOM 1574 N N . MET B 1 1 ? 7.145 -19.438 8.93 1 97.56 1 MET B N 1
ATOM 1575 C CA . MET B 1 1 ? 6.293 -18.656 8.031 1 97.56 1 MET B CA 1
ATOM 1576 C C . MET B 1 1 ? 6.387 -19.188 6.605 1 97.56 1 MET B C 1
ATOM 1578 O O . MET B 1 1 ? 7.379 -19.828 6.238 1 97.56 1 MET B O 1
ATOM 1582 N N . LYS B 1 2 ? 5.293 -18.969 5.883 1 98.62 2 LYS B N 1
ATOM 1583 C CA . LYS B 1 2 ? 5.223 -19.438 4.5 1 98.62 2 LYS B CA 1
ATOM 1584 C C . LYS B 1 2 ? 5.094 -18.266 3.529 1 98.62 2 LYS B C 1
ATOM 1586 O O . LYS B 1 2 ? 4.324 -17.328 3.771 1 98.62 2 LYS B O 1
ATOM 1591 N N . ILE B 1 3 ? 5.926 -18.375 2.432 1 98.88 3 ILE B N 1
ATOM 1592 C CA . ILE B 1 3 ? 5.82 -17.344 1.405 1 98.88 3 ILE B CA 1
ATOM 1593 C C . ILE B 1 3 ? 5.488 -17.984 0.061 1 98.88 3 ILE B C 1
ATOM 1595 O O . ILE B 1 3 ? 5.969 -19.078 -0.249 1 98.88 3 ILE B O 1
ATOM 1599 N N . THR B 1 4 ? 4.625 -17.328 -0.705 1 98.94 4 THR B N 1
ATOM 1600 C CA . THR B 1 4 ? 4.312 -17.734 -2.07 1 98.94 4 THR B CA 1
ATOM 1601 C C . THR B 1 4 ? 4.812 -16.688 -3.07 1 98.94 4 THR B C 1
ATOM 1603 O O . THR B 1 4 ? 4.535 -15.492 -2.92 1 98.94 4 THR B O 1
ATOM 1606 N N . ILE B 1 5 ? 5.578 -17.109 -4.035 1 98.94 5 ILE B N 1
ATOM 1607 C CA . ILE B 1 5 ? 6.102 -16.25 -5.094 1 98.94 5 ILE B CA 1
ATOM 1608 C C . ILE B 1 5 ? 5.391 -16.562 -6.406 1 98.94 5 ILE B C 1
ATOM 1610 O O . ILE B 1 5 ? 5.434 -17.688 -6.898 1 98.94 5 ILE B O 1
ATOM 1614 N N . VAL B 1 6 ? 4.758 -15.555 -6.988 1 98.94 6 VAL B N 1
ATOM 1615 C CA . VAL B 1 6 ? 3.973 -15.719 -8.203 1 98.94 6 VAL B CA 1
ATOM 1616 C C . VAL B 1 6 ? 4.75 -15.164 -9.398 1 98.94 6 VAL B C 1
ATOM 1618 O O . VAL B 1 6 ? 4.98 -13.961 -9.492 1 98.94 6 VAL B O 1
ATOM 1621 N N . SER B 1 7 ? 5.156 -16.078 -10.25 1 98.81 7 SER B N 1
ATOM 1622 C CA . SER B 1 7 ? 5.754 -15.672 -11.516 1 98.81 7 SER B CA 1
ATOM 1623 C C . SER B 1 7 ? 4.684 -15.367 -12.555 1 98.81 7 SER B C 1
ATOM 1625 O O . SER B 1 7 ? 4.039 -16.281 -13.086 1 98.81 7 SER B O 1
ATOM 1627 N N . GLY B 1 8 ? 4.559 -14.125 -12.953 1 98.5 8 GLY B N 1
ATOM 1628 C CA . GLY B 1 8 ? 3.402 -13.648 -13.703 1 98.5 8 GLY B CA 1
ATOM 1629 C C . GLY B 1 8 ? 3.621 -13.656 -15.203 1 98.5 8 GLY B C 1
ATOM 1630 O O . GLY B 1 8 ? 2.811 -13.117 -15.961 1 98.5 8 GLY B O 1
ATOM 1631 N N . SER B 1 9 ? 4.676 -14.227 -15.695 1 97.44 9 SER B N 1
ATOM 1632 C CA . SER B 1 9 ? 4.922 -14.312 -17.125 1 97.44 9 SER B CA 1
ATOM 1633 C C . SER B 1 9 ? 4.164 -15.484 -17.75 1 97.44 9 SER B C 1
ATOM 1635 O O . SER B 1 9 ? 4.074 -16.562 -17.141 1 97.44 9 SER B O 1
ATOM 1637 N N . GLN B 1 10 ? 3.666 -15.305 -18.922 1 96.62 10 GLN B N 1
ATOM 1638 C CA . GLN B 1 10 ? 2.992 -16.375 -19.656 1 96.62 10 GLN B CA 1
ATOM 1639 C C . GLN B 1 10 ? 3.971 -17.141 -20.547 1 96.62 10 GLN B C 1
ATOM 1641 O O . GLN B 1 10 ? 3.586 -18.078 -21.234 1 96.62 10 GLN B O 1
ATOM 1646 N N . ARG B 1 11 ? 5.242 -16.828 -20.484 1 96.12 11 ARG B N 1
ATOM 1647 C CA . ARG B 1 11 ? 6.25 -17.484 -21.312 1 96.12 11 ARG B CA 1
ATOM 1648 C C . ARG B 1 11 ? 6.945 -18.609 -20.547 1 96.12 11 ARG B C 1
ATOM 1650 O O . ARG B 1 11 ? 7.18 -18.484 -19.344 1 96.12 11 ARG B O 1
ATOM 1657 N N . ALA B 1 12 ? 7.328 -19.625 -21.25 1 96.5 12 ALA B N 1
ATOM 1658 C CA . ALA B 1 12 ? 8.125 -20.703 -20.672 1 96.5 12 ALA B CA 1
ATOM 1659 C C . ALA B 1 12 ? 9.539 -20.219 -20.359 1 96.5 12 ALA B C 1
ATOM 1661 O O . ALA B 1 12 ? 10.125 -19.453 -21.125 1 96.5 12 ALA B O 1
ATOM 1662 N N . ASN B 1 13 ? 10.094 -20.75 -19.266 1 94.5 13 ASN B N 1
ATOM 1663 C CA . ASN B 1 13 ? 11.461 -20.438 -18.859 1 94.5 13 ASN B CA 1
ATOM 1664 C C . ASN B 1 13 ? 11.727 -18.938 -18.859 1 94.5 13 ASN B C 1
ATOM 1666 O O . ASN B 1 13 ? 12.719 -18.469 -19.422 1 94.5 13 ASN B O 1
ATOM 1670 N N . SER B 1 14 ? 10.773 -18.203 -18.359 1 96.44 14 SER B N 1
ATOM 1671 C CA . SER B 1 14 ? 10.812 -16.734 -18.391 1 96.44 14 SER B CA 1
ATOM 1672 C C . SER B 1 14 ? 11.844 -16.188 -17.422 1 96.44 14 SER B C 1
ATOM 1674 O O . SER B 1 14 ? 12.25 -16.875 -16.484 1 96.44 14 SER B O 1
ATOM 1676 N N . GLN B 1 15 ? 12.227 -14.969 -17.672 1 97.12 15 GLN B N 1
ATOM 1677 C CA . GLN B 1 15 ? 13.078 -14.266 -16.734 1 97.12 15 GLN B CA 1
ATOM 1678 C C . GLN B 1 15 ? 12.352 -14.031 -15.406 1 97.12 15 GLN B C 1
ATOM 1680 O O . GLN B 1 15 ? 12.977 -14.008 -14.344 1 97.12 15 GLN B O 1
ATOM 1685 N N . SER B 1 16 ? 11.016 -13.883 -15.453 1 98.25 16 SER B N 1
ATOM 1686 C CA . SER B 1 16 ? 10.227 -13.766 -14.234 1 98.25 16 SER B CA 1
ATOM 1687 C C . SER B 1 16 ? 10.398 -15 -13.352 1 98.25 16 SER B C 1
ATOM 1689 O O . SER B 1 16 ? 10.539 -14.883 -12.133 1 98.25 16 SER B O 1
ATOM 1691 N N . LEU B 1 17 ? 10.398 -16.141 -13.977 1 98.31 17 LEU B N 1
ATOM 1692 C CA . LEU B 1 17 ? 10.594 -17.375 -13.227 1 98.31 17 LEU B CA 1
ATOM 1693 C C . LEU B 1 17 ? 12.008 -17.438 -12.656 1 98.31 17 LEU B C 1
ATOM 1695 O O . LEU B 1 17 ? 12.195 -17.875 -11.516 1 98.31 17 LEU B O 1
ATOM 1699 N N . SER B 1 18 ? 12.969 -17.031 -13.422 1 98.31 18 SER B N 1
ATOM 1700 C CA . SER B 1 18 ? 14.352 -16.984 -12.945 1 98.31 18 SER B CA 1
ATOM 1701 C C . SER B 1 18 ? 14.484 -16.094 -11.711 1 98.31 18 SER B C 1
ATOM 1703 O O . SER B 1 18 ? 15.109 -16.484 -10.727 1 98.31 18 SER B O 1
ATOM 1705 N N . VAL B 1 19 ? 13.891 -14.938 -11.758 1 98.69 19 VAL B N 1
ATOM 1706 C CA . VAL B 1 19 ? 13.906 -14.008 -10.633 1 98.69 19 VAL B CA 1
ATOM 1707 C C . VAL B 1 19 ? 13.18 -14.625 -9.438 1 98.69 19 VAL B C 1
ATOM 1709 O O . VAL B 1 19 ? 13.617 -14.484 -8.297 1 98.69 19 VAL B O 1
ATOM 1712 N N . ALA B 1 20 ? 12.07 -15.312 -9.703 1 98.81 20 ALA B N 1
ATOM 1713 C CA . ALA B 1 20 ? 11.336 -15.992 -8.641 1 98.81 20 ALA B CA 1
ATOM 1714 C C . ALA B 1 20 ? 12.234 -16.984 -7.906 1 98.81 20 ALA B C 1
ATOM 1716 O O . ALA B 1 20 ? 12.219 -17.047 -6.672 1 98.81 20 ALA B O 1
ATOM 1717 N N . ARG B 1 21 ? 12.977 -17.75 -8.633 1 98.56 21 ARG B N 1
ATOM 1718 C CA . ARG B 1 21 ? 13.867 -18.75 -8.031 1 98.56 21 ARG B CA 1
ATOM 1719 C C . ARG B 1 21 ? 14.961 -18.062 -7.215 1 98.56 21 ARG B C 1
ATOM 1721 O O . ARG B 1 21 ? 15.305 -18.531 -6.125 1 98.56 21 ARG B O 1
ATOM 1728 N N . TYR B 1 22 ? 15.516 -16.984 -7.766 1 98.75 22 TYR B N 1
ATOM 1729 C CA . TYR B 1 22 ? 16.516 -16.203 -7.039 1 98.75 22 TYR B CA 1
ATOM 1730 C C . TYR B 1 22 ? 15.93 -15.664 -5.73 1 98.75 22 TYR B C 1
ATOM 1732 O O . TYR B 1 22 ? 16.516 -15.867 -4.664 1 98.75 22 TYR B O 1
ATOM 1740 N N . LEU B 1 23 ? 14.75 -15.062 -5.766 1 98.81 23 LEU B N 1
ATOM 1741 C CA . LEU B 1 23 ? 14.141 -14.484 -4.57 1 98.81 23 LEU B CA 1
ATOM 1742 C C . LEU B 1 23 ? 13.734 -15.578 -3.586 1 98.81 23 LEU B C 1
ATOM 1744 O O . LEU B 1 23 ? 13.781 -15.375 -2.371 1 98.81 23 LEU B O 1
ATOM 1748 N N . LYS B 1 24 ? 13.344 -16.766 -4.137 1 98.75 24 LYS B N 1
ATOM 1749 C CA . LYS B 1 24 ? 13.047 -17.891 -3.262 1 98.75 24 LYS B CA 1
ATOM 1750 C C . LYS B 1 24 ? 14.258 -18.25 -2.396 1 98.75 24 LYS B C 1
ATOM 1752 O O . LYS B 1 24 ? 14.117 -18.484 -1.196 1 98.75 24 LYS B O 1
ATOM 1757 N N . SER B 1 25 ? 15.398 -18.266 -2.984 1 98.12 25 SER B N 1
ATOM 1758 C CA . SER B 1 25 ? 16.609 -18.594 -2.23 1 98.12 25 SER B CA 1
ATOM 1759 C C . SER B 1 25 ? 16.844 -17.578 -1.107 1 98.12 25 SER B C 1
ATOM 1761 O O . SER B 1 25 ? 17.266 -17.953 -0.012 1 98.12 25 SER B O 1
ATOM 1763 N N . LEU B 1 26 ? 16.609 -16.312 -1.329 1 98.19 26 LEU B N 1
ATOM 1764 C CA . LEU B 1 26 ? 16.766 -15.281 -0.31 1 98.19 26 LEU B CA 1
ATOM 1765 C C . LEU B 1 26 ? 15.688 -15.406 0.764 1 98.19 26 LEU B C 1
ATOM 1767 O O . LEU B 1 26 ? 15.945 -15.148 1.941 1 98.19 26 LEU B O 1
ATOM 1771 N N . SER B 1 27 ? 14.484 -15.789 0.292 1 98.38 27 SER B N 1
ATOM 1772 C CA . SER B 1 27 ? 13.336 -15.828 1.191 1 98.38 27 SER B CA 1
ATOM 1773 C C . SER B 1 27 ? 13.508 -16.891 2.266 1 98.38 27 SER B C 1
ATOM 1775 O O . SER B 1 27 ? 12.984 -16.766 3.373 1 98.38 27 SER B O 1
ATOM 1777 N N . LEU B 1 28 ? 14.242 -17.938 2.02 1 98 28 LEU B N 1
ATOM 1778 C CA . LEU B 1 28 ? 14.367 -19.078 2.91 1 98 28 LEU B CA 1
ATOM 1779 C C . LEU B 1 28 ? 15.195 -18.734 4.141 1 98 28 LEU B C 1
ATOM 1781 O O . LEU B 1 28 ? 15.203 -19.469 5.121 1 98 28 LEU B O 1
ATOM 1785 N N . GLU B 1 29 ? 15.805 -17.562 4.148 1 97.5 29 GLU B N 1
ATOM 1786 C CA . GLU B 1 29 ? 16.469 -17.047 5.344 1 97.5 29 GLU B CA 1
ATOM 1787 C C . GLU B 1 29 ? 15.438 -16.547 6.359 1 97.5 29 GLU B C 1
ATOM 1789 O O . GLU B 1 29 ? 15.75 -16.422 7.547 1 97.5 29 GLU B O 1
ATOM 1794 N N . HIS B 1 30 ? 14.242 -16.281 5.93 1 98.19 30 HIS B N 1
ATOM 1795 C CA . HIS B 1 30 ? 13.258 -15.625 6.785 1 98.19 30 HIS B CA 1
ATOM 1796 C C . HIS B 1 30 ? 11.977 -16.453 6.879 1 98.19 30 HIS B C 1
ATOM 1798 O O . HIS B 1 30 ? 11.211 -16.312 7.836 1 98.19 30 HIS B O 1
ATOM 1804 N N . PHE B 1 31 ? 11.727 -17.234 5.844 1 98.56 31 PHE B N 1
ATOM 1805 C CA . PHE B 1 31 ? 10.516 -18.031 5.75 1 98.56 31 PHE B CA 1
ATOM 1806 C C . PHE B 1 31 ? 10.852 -19.516 5.797 1 98.56 31 PHE B C 1
ATOM 1808 O O . PHE B 1 31 ? 11.844 -19.953 5.215 1 98.56 31 PHE B O 1
ATOM 1815 N N . ASP B 1 32 ? 9.984 -20.281 6.406 1 98.56 32 ASP B N 1
ATOM 1816 C CA . ASP B 1 32 ? 10.195 -21.719 6.535 1 98.56 32 ASP B CA 1
ATOM 1817 C C . ASP B 1 32 ? 10 -22.438 5.199 1 98.56 32 ASP B C 1
ATOM 1819 O O . ASP B 1 32 ? 10.664 -23.438 4.918 1 98.56 32 ASP B O 1
ATOM 1823 N N . THR B 1 33 ? 9.039 -22.016 4.434 1 98.44 33 THR B N 1
ATOM 1824 C CA . THR B 1 33 ? 8.758 -22.578 3.117 1 98.44 33 THR B CA 1
ATOM 1825 C C . THR B 1 33 ? 8.484 -21.469 2.105 1 98.44 33 THR B C 1
ATOM 1827 O O . THR B 1 33 ? 8.016 -20.391 2.475 1 98.44 33 THR B O 1
ATOM 1830 N N . ALA B 1 34 ? 8.852 -21.734 0.923 1 98.56 34 ALA B N 1
ATOM 1831 C CA . ALA B 1 34 ? 8.625 -20.828 -0.202 1 98.56 34 ALA B CA 1
ATOM 1832 C C . ALA B 1 34 ? 8.156 -21.594 -1.434 1 98.56 34 ALA B C 1
ATOM 1834 O O . ALA B 1 34 ? 8.875 -22.453 -1.957 1 98.56 34 ALA B O 1
ATOM 1835 N N . ASP B 1 35 ? 7 -21.25 -1.898 1 98.38 35 ASP B N 1
ATOM 1836 C CA . ASP B 1 35 ? 6.438 -21.875 -3.092 1 98.38 35 ASP B CA 1
ATOM 1837 C C . ASP B 1 35 ? 6.434 -20.906 -4.27 1 98.38 35 ASP B C 1
ATOM 1839 O O . ASP B 1 35 ? 6.18 -19.719 -4.094 1 98.38 35 ASP B O 1
ATOM 1843 N N . ILE B 1 36 ? 6.672 -21.484 -5.418 1 98.69 36 ILE B N 1
ATOM 1844 C CA . ILE B 1 36 ? 6.559 -20.672 -6.633 1 98.69 36 ILE B CA 1
ATOM 1845 C C . ILE B 1 36 ? 5.324 -21.109 -7.422 1 98.69 36 ILE B C 1
ATOM 1847 O O . ILE B 1 36 ? 5.133 -22.297 -7.688 1 98.69 36 ILE B O 1
ATOM 1851 N N . LEU B 1 37 ? 4.473 -20.203 -7.688 1 98.75 37 LEU B N 1
ATOM 1852 C CA . LEU B 1 37 ? 3.387 -20.375 -8.648 1 98.75 37 LEU B CA 1
ATOM 1853 C C . LEU B 1 37 ? 3.766 -19.812 -10.008 1 98.75 37 LEU B C 1
ATOM 1855 O O . LEU B 1 37 ? 3.842 -18.594 -10.172 1 98.75 37 LEU B O 1
ATOM 1859 N N . ASP B 1 38 ? 4.047 -20.672 -10.93 1 98.62 38 ASP B N 1
ATOM 1860 C CA . ASP B 1 38 ? 4.355 -20.281 -12.305 1 98.62 38 ASP B CA 1
ATOM 1861 C C . ASP B 1 38 ? 3.084 -20.203 -13.148 1 98.62 38 ASP B C 1
ATOM 1863 O O . ASP B 1 38 ? 2.518 -21.219 -13.523 1 98.62 38 ASP B O 1
ATOM 1867 N N . LEU B 1 39 ? 2.723 -18.984 -13.523 1 98.5 39 LEU B N 1
ATOM 1868 C CA . LEU B 1 39 ? 1.43 -18.797 -14.172 1 98.5 39 LEU B CA 1
ATOM 1869 C C . LEU B 1 39 ? 1.455 -19.344 -15.602 1 98.5 39 LEU B C 1
ATOM 1871 O O . LEU B 1 39 ? 0.407 -19.672 -16.156 1 98.5 39 LEU B O 1
ATOM 1875 N N . HIS B 1 40 ? 2.664 -19.359 -16.203 1 98.31 40 HIS B N 1
ATOM 1876 C CA . HIS B 1 40 ? 2.77 -20.031 -17.484 1 98.31 40 HIS B CA 1
ATOM 1877 C C . HIS B 1 40 ? 2.389 -21.5 -17.375 1 98.31 40 HIS B C 1
ATOM 1879 O O . HIS B 1 40 ? 1.57 -22 -18.156 1 98.31 40 HIS B O 1
ATOM 1885 N N . GLN B 1 41 ? 2.895 -22.219 -16.391 1 97.75 41 GLN B N 1
ATOM 1886 C CA . GLN B 1 41 ? 2.641 -23.641 -16.203 1 97.75 41 GLN B CA 1
ATOM 1887 C C . GLN B 1 41 ? 1.197 -23.891 -15.781 1 97.75 41 GLN B C 1
ATOM 1889 O O . GLN B 1 41 ? 0.561 -24.828 -16.25 1 97.75 41 GLN B O 1
ATOM 1894 N N . LEU B 1 42 ? 0.696 -23.062 -14.844 1 97.44 42 LEU B N 1
ATOM 1895 C CA . LEU B 1 42 ? -0.659 -23.234 -14.328 1 97.44 42 LEU B CA 1
ATOM 1896 C C . LEU B 1 42 ? -1.689 -23.016 -15.43 1 97.44 42 LEU B C 1
ATOM 1898 O O . LEU B 1 42 ? -2.754 -23.625 -15.422 1 97.44 42 LEU B O 1
ATOM 1902 N N . ASN B 1 43 ? -1.365 -22.094 -16.344 1 96.75 43 ASN B N 1
ATOM 1903 C CA . ASN B 1 43 ? -2.209 -21.797 -17.5 1 96.75 43 ASN B CA 1
ATOM 1904 C C . ASN B 1 43 ? -3.674 -21.656 -17.094 1 96.75 43 ASN B C 1
ATOM 1906 O O . ASN B 1 43 ? -4.543 -22.344 -17.641 1 96.75 43 ASN B O 1
ATOM 1910 N N . LEU B 1 44 ? -3.965 -20.766 -16.172 1 97.12 44 LEU B N 1
ATOM 1911 C CA . LEU B 1 44 ? -5.312 -20.531 -15.664 1 97.12 44 LEU B CA 1
ATOM 1912 C C . LEU B 1 44 ? -6.215 -19.969 -16.75 1 97.12 44 LEU B C 1
ATOM 1914 O O . LEU B 1 44 ? -5.789 -19.125 -17.531 1 97.12 44 LEU B O 1
ATOM 1918 N N . PRO B 1 45 ? -7.453 -20.453 -16.781 1 95.31 45 PRO B N 1
ATOM 1919 C CA . PRO B 1 45 ? -8.398 -19.797 -17.703 1 95.31 45 PRO B CA 1
ATOM 1920 C C . PRO B 1 45 ? -8.711 -18.359 -17.281 1 95.31 45 PRO B C 1
ATOM 1922 O O . PRO B 1 45 ? -8.445 -17.969 -16.156 1 95.31 45 PRO B O 1
ATOM 1925 N N . PHE B 1 46 ? -9.266 -17.609 -18.234 1 95.88 46 PHE B N 1
ATOM 1926 C CA . PHE B 1 46 ? -9.758 -16.281 -17.875 1 95.88 46 PHE B CA 1
ATOM 1927 C C . PHE B 1 46 ? -10.898 -16.391 -16.875 1 95.88 46 PHE B C 1
ATOM 1929 O O . PHE B 1 46 ? -11.773 -17.25 -17 1 95.88 46 PHE B O 1
ATOM 1936 N N . TRP B 1 47 ? -10.781 -15.547 -15.93 1 95.44 47 TRP B N 1
ATOM 1937 C CA . TRP B 1 47 ? -11.812 -15.469 -14.898 1 95.44 47 TRP B CA 1
ATOM 1938 C C . TRP B 1 47 ? -13.203 -15.438 -15.516 1 95.44 47 TRP B C 1
ATOM 1940 O O . TRP B 1 47 ? -13.438 -14.719 -16.484 1 95.44 47 TRP B O 1
ATOM 1950 N N . ASN B 1 48 ? -14.102 -16.172 -15.039 1 94.69 48 ASN B N 1
ATOM 1951 C CA . ASN B 1 48 ? -15.531 -16.172 -15.336 1 94.69 48 ASN B CA 1
ATOM 1952 C C . ASN B 1 48 ? -16.359 -16.609 -14.125 1 94.69 48 ASN B C 1
ATOM 1954 O O . ASN B 1 48 ? -15.797 -16.984 -13.094 1 94.69 48 ASN B O 1
ATOM 1958 N N . GLU B 1 49 ? -17.641 -16.531 -14.156 1 93 49 GLU B N 1
ATOM 1959 C CA . GLU B 1 49 ? -18.547 -16.781 -13.039 1 93 49 GLU B CA 1
ATOM 1960 C C . GLU B 1 49 ? -18.422 -18.219 -12.555 1 93 49 GLU B C 1
ATOM 1962 O O . GLU B 1 49 ? -18.891 -18.547 -11.461 1 93 49 GLU B O 1
ATOM 1967 N N . GLY B 1 50 ? -17.812 -19.047 -13.289 1 93.31 50 GLY B N 1
ATOM 1968 C CA . GLY B 1 50 ? -17.625 -20.438 -12.906 1 93.31 50 GLY B CA 1
ATOM 1969 C C . GLY B 1 50 ? -16.828 -20.594 -11.625 1 93.31 50 GLY B C 1
ATOM 1970 O O . GLY B 1 50 ? -16.953 -21.609 -10.938 1 93.31 50 GLY B O 1
ATOM 1971 N N . VAL B 1 51 ? -15.969 -19.672 -11.312 1 92.38 51 VAL B N 1
ATOM 1972 C CA . VAL B 1 51 ? -15.172 -19.75 -10.094 1 92.38 51 VAL B CA 1
ATOM 1973 C C . VAL B 1 51 ? -16.094 -19.812 -8.875 1 92.38 51 VAL B C 1
ATOM 1975 O O . VAL B 1 51 ? -15.82 -20.547 -7.93 1 92.38 51 VAL B O 1
ATOM 1978 N N . TRP B 1 52 ? -17.203 -19.125 -8.898 1 90.44 52 TRP B N 1
ATOM 1979 C CA . TRP B 1 52 ? -18.156 -19.094 -7.797 1 90.44 52 TRP B CA 1
ATOM 1980 C C . TRP B 1 52 ? -19.031 -20.359 -7.801 1 90.44 52 TRP B C 1
ATOM 1982 O O . TRP B 1 52 ? -19.547 -20.766 -6.758 1 90.44 52 TRP B O 1
ATOM 1992 N N . GLN B 1 53 ? -19.109 -20.906 -9.031 1 92.12 53 GLN B N 1
ATOM 1993 C CA . GLN B 1 53 ? -19.969 -22.078 -9.203 1 92.12 53 GLN B CA 1
ATOM 1994 C C . GLN B 1 53 ? -19.188 -23.375 -9.031 1 92.12 53 GLN B C 1
ATOM 1996 O O . GLN B 1 53 ? -19.75 -24.469 -9.094 1 92.12 53 GLN B O 1
ATOM 2001 N N . GLN B 1 54 ? -17.984 -23.219 -8.883 1 89.5 54 GLN B N 1
ATOM 2002 C CA . GLN B 1 54 ? -17.094 -24.344 -8.703 1 89.5 54 GLN B CA 1
ATOM 2003 C C . GLN B 1 54 ? -17.219 -25.344 -9.867 1 89.5 54 GLN B C 1
ATOM 2005 O O . GLN B 1 54 ? -17.359 -26.547 -9.648 1 89.5 54 GLN B O 1
ATOM 2010 N N . THR B 1 55 ? -17.281 -24.734 -11.055 1 93.81 55 THR B N 1
ATOM 2011 C CA . THR B 1 55 ? -17.312 -25.578 -12.234 1 93.81 55 THR B CA 1
ATOM 2012 C C . THR B 1 55 ? -16 -26.359 -12.375 1 93.81 55 THR B C 1
ATOM 2014 O O . THR B 1 55 ? -15.016 -26.062 -11.695 1 93.81 55 THR B O 1
ATOM 2017 N N . GLU B 1 56 ? -15.891 -27.328 -13.219 1 94.44 56 GLU B N 1
ATOM 2018 C CA . GLU B 1 56 ? -14.766 -28.25 -13.352 1 94.44 56 GLU B CA 1
ATOM 2019 C C . GLU B 1 56 ? -13.477 -27.5 -13.695 1 94.44 56 GLU B C 1
ATOM 2021 O O . GLU B 1 56 ? -12.406 -27.828 -13.172 1 94.44 56 GLU B O 1
ATOM 2026 N N . GLU B 1 57 ? -13.539 -26.516 -14.492 1 93.75 57 GLU B N 1
ATOM 2027 C CA . GLU B 1 57 ? -12.352 -25.797 -14.938 1 93.75 57 GLU B CA 1
ATOM 2028 C C . GLU B 1 57 ? -11.664 -25.094 -13.766 1 93.75 57 GLU B C 1
ATOM 2030 O O . GLU B 1 57 ? -10.469 -24.812 -13.828 1 93.75 57 GLU B O 1
ATOM 2035 N N . TRP B 1 58 ? -12.406 -24.828 -12.703 1 94.81 58 TRP B N 1
ATOM 2036 C CA . TRP B 1 58 ? -11.859 -24.031 -11.609 1 94.81 58 TRP B CA 1
ATOM 2037 C C . TRP B 1 58 ? -11.453 -24.922 -10.438 1 94.81 58 TRP B C 1
ATOM 2039 O O . TRP B 1 58 ? -11.078 -24.422 -9.375 1 94.81 58 TRP B O 1
ATOM 2049 N N . GLN B 1 59 ? -11.453 -26.234 -10.688 1 94.88 59 GLN B N 1
ATOM 2050 C CA . GLN B 1 59 ? -10.914 -27.156 -9.695 1 94.88 59 GLN B CA 1
ATOM 2051 C C . GLN B 1 59 ? -9.422 -26.922 -9.477 1 94.88 59 GLN B C 1
ATOM 2053 O O . GLN B 1 59 ? -8.906 -27.125 -8.375 1 94.88 59 GLN B O 1
ATOM 2058 N N . GLN B 1 60 ? -8.797 -26.453 -10.492 1 95.75 60 GLN B N 1
ATOM 2059 C CA . GLN B 1 60 ? -7.359 -26.203 -10.391 1 95.75 60 GLN B CA 1
ATOM 2060 C C . GLN B 1 60 ? -7.07 -25 -9.5 1 95.75 60 GLN B C 1
ATOM 2062 O O . GLN B 1 60 ? -5.953 -24.844 -9.008 1 95.75 60 GLN B O 1
ATOM 2067 N N . TRP B 1 61 ? -8.039 -24.125 -9.281 1 96.69 61 TRP B N 1
ATOM 2068 C CA . TRP B 1 61 ? -7.84 -22.922 -8.469 1 96.69 61 TRP B CA 1
ATOM 2069 C C . TRP B 1 61 ? -7.816 -23.266 -6.984 1 96.69 61 TRP B C 1
ATOM 2071 O O . TRP B 1 61 ? -7.121 -22.609 -6.203 1 96.69 61 TRP B O 1
ATOM 2081 N N . THR B 1 62 ? -8.531 -24.312 -6.586 1 95.31 62 THR B N 1
ATOM 2082 C CA . THR B 1 62 ? -8.727 -24.641 -5.176 1 95.31 62 THR B CA 1
ATOM 2083 C C . THR B 1 62 ? -7.383 -24.844 -4.477 1 95.31 62 THR B C 1
ATOM 2085 O O . THR B 1 62 ? -7.113 -24.203 -3.451 1 95.31 62 THR B O 1
ATOM 2088 N N . PRO B 1 63 ? -6.5 -25.688 -5.047 1 96.88 63 PRO B N 1
ATOM 2089 C CA . PRO B 1 63 ? -5.215 -25.844 -4.367 1 96.88 63 PRO B CA 1
ATOM 2090 C C . PRO B 1 63 ? -4.387 -24.562 -4.363 1 96.88 63 PRO B C 1
ATOM 2092 O O . PRO B 1 63 ? -3.621 -24.328 -3.424 1 96.88 63 PRO B O 1
ATOM 2095 N N . ILE B 1 64 ? -4.484 -23.75 -5.379 1 98 64 ILE B N 1
ATOM 2096 C CA . ILE B 1 64 ? -3.783 -22.469 -5.445 1 98 64 ILE B CA 1
ATOM 2097 C C . ILE B 1 64 ? -4.305 -21.531 -4.359 1 98 64 ILE B C 1
ATOM 2099 O O . ILE B 1 64 ? -3.523 -20.938 -3.613 1 98 64 ILE B O 1
ATOM 2103 N N . SER B 1 65 ? -5.629 -21.469 -4.27 1 97.38 65 SER B N 1
ATOM 2104 C CA . SER B 1 65 ? -6.285 -20.672 -3.236 1 97.38 65 SER B CA 1
ATOM 2105 C C . SER B 1 65 ? -5.852 -21.109 -1.842 1 97.38 65 SER B C 1
ATOM 2107 O O . SER B 1 65 ? -5.551 -20.266 -0.988 1 97.38 65 SER B O 1
ATOM 2109 N N . GLU B 1 66 ? -5.762 -22.359 -1.65 1 97.69 66 GLU B N 1
ATOM 2110 C CA . GLU B 1 66 ? -5.344 -22.891 -0.357 1 97.69 66 GLU B CA 1
ATOM 2111 C C . GLU B 1 66 ? -3.902 -22.516 -0.043 1 97.69 66 GLU B C 1
ATOM 2113 O O . GLU B 1 66 ? -3.582 -22.141 1.092 1 97.69 66 GLU B O 1
ATOM 2118 N N . THR B 1 67 ? -3.076 -22.609 -1.023 1 98.25 67 THR B N 1
ATOM 2119 C CA . THR B 1 67 ? -1.688 -22.203 -0.852 1 98.25 67 THR B CA 1
ATOM 2120 C C . THR B 1 67 ? -1.606 -20.734 -0.424 1 98.25 67 THR B C 1
ATOM 2122 O O . THR B 1 67 ? -0.89 -20.406 0.521 1 98.25 67 THR B O 1
ATOM 2125 N N . LEU B 1 68 ? -2.355 -19.891 -1.078 1 98.5 68 LEU B N 1
ATOM 2126 C CA . LEU B 1 68 ? -2.355 -18.469 -0.783 1 98.5 68 LEU B CA 1
ATOM 2127 C C . LEU B 1 68 ? -2.906 -18.203 0.614 1 98.5 68 LEU B C 1
ATOM 2129 O O . LEU B 1 68 ? -2.363 -17.375 1.354 1 98.5 68 LEU B O 1
ATOM 2133 N N . LYS B 1 69 ? -3.941 -18.922 0.966 1 97.81 69 LYS B N 1
ATOM 2134 C CA . LYS B 1 69 ? -4.551 -18.75 2.281 1 97.81 69 LYS B CA 1
ATOM 2135 C C . LYS B 1 69 ? -3.557 -19.062 3.395 1 97.81 69 LYS B C 1
ATOM 2137 O O . LYS B 1 69 ? -3.59 -18.453 4.461 1 97.81 69 LYS B O 1
ATOM 2142 N N . HIS B 1 70 ? -2.662 -19.906 3.1 1 97.56 70 HIS B N 1
ATOM 2143 C CA . HIS B 1 70 ? -1.723 -20.344 4.125 1 97.56 70 HIS B CA 1
ATOM 2144 C C . HIS B 1 70 ? -0.399 -19.609 4.02 1 97.56 70 HIS B C 1
ATOM 2146 O O . HIS B 1 70 ? 0.527 -19.859 4.793 1 97.56 70 HIS B O 1
ATOM 2152 N N . SER B 1 71 ? -0.308 -18.734 3.102 1 98.56 71 SER B N 1
ATOM 2153 C CA . SER B 1 71 ? 0.9 -17.938 2.959 1 98.56 71 SER B CA 1
ATOM 2154 C C . SER B 1 71 ? 0.865 -16.719 3.879 1 98.56 71 SER B C 1
ATOM 2156 O O . SER B 1 71 ? -0.181 -16.078 4.043 1 98.56 71 SER B O 1
ATOM 2158 N N . ASP B 1 72 ? 1.981 -16.406 4.438 1 98.69 72 ASP B N 1
ATOM 2159 C CA . ASP B 1 72 ? 2.09 -15.234 5.301 1 98.69 72 ASP B CA 1
ATOM 2160 C C . ASP B 1 72 ? 2.5 -14 4.508 1 98.69 72 ASP B C 1
ATOM 2162 O O . ASP B 1 72 ? 2.318 -12.867 4.965 1 98.69 72 ASP B O 1
ATOM 2166 N N . ALA B 1 73 ? 3.098 -14.211 3.387 1 98.88 73 ALA B N 1
ATOM 2167 C CA . ALA B 1 73 ? 3.498 -13.156 2.465 1 98.88 73 ALA B CA 1
ATOM 2168 C C . ALA B 1 73 ? 3.467 -13.641 1.021 1 98.88 73 ALA B C 1
ATOM 2170 O O . ALA B 1 73 ? 3.52 -14.852 0.766 1 98.88 73 ALA B O 1
ATOM 2171 N N . VAL B 1 74 ? 3.338 -12.719 0.123 1 98.94 74 VAL B N 1
ATOM 2172 C CA . VAL B 1 74 ? 3.309 -13.047 -1.299 1 98.94 74 VAL B CA 1
ATOM 2173 C C . VAL B 1 74 ? 4.23 -12.102 -2.064 1 98.94 74 VAL B C 1
ATOM 2175 O O . VAL B 1 74 ? 4.355 -10.922 -1.71 1 98.94 74 VAL B O 1
ATOM 2178 N N . ILE B 1 75 ? 4.918 -12.586 -3.018 1 98.94 75 ILE B N 1
ATOM 2179 C CA . ILE B 1 75 ? 5.625 -11.773 -4.004 1 98.94 75 ILE B CA 1
ATOM 2180 C C . ILE B 1 75 ? 4.949 -11.906 -5.367 1 98.94 75 ILE B C 1
ATOM 2182 O O . ILE B 1 75 ? 4.699 -13.023 -5.832 1 98.94 75 ILE B O 1
ATOM 2186 N N . LEU B 1 76 ? 4.602 -10.812 -5.973 1 98.94 76 LEU B N 1
ATOM 2187 C CA . LEU B 1 76 ? 4.074 -10.797 -7.332 1 98.94 76 LEU B CA 1
ATOM 2188 C C . LEU B 1 76 ? 5.125 -10.281 -8.312 1 98.94 76 LEU B C 1
ATOM 2190 O O . LEU B 1 76 ? 5.586 -9.141 -8.195 1 98.94 76 LEU B O 1
ATOM 2194 N N . ILE B 1 77 ? 5.457 -11.102 -9.281 1 98.88 77 ILE B N 1
ATOM 2195 C CA . ILE B 1 77 ? 6.477 -10.742 -10.266 1 98.88 77 ILE B CA 1
ATOM 2196 C C . ILE B 1 77 ? 5.836 -10.609 -11.641 1 98.88 77 ILE B C 1
ATOM 2198 O O . ILE B 1 77 ? 5.152 -11.523 -12.109 1 98.88 77 ILE B O 1
ATOM 2202 N N . THR B 1 78 ? 6.066 -9.492 -12.32 1 98.62 78 THR B N 1
ATOM 2203 C CA . THR B 1 78 ? 5.523 -9.289 -13.656 1 98.62 78 THR B CA 1
ATOM 2204 C C . THR B 1 78 ? 6.59 -8.719 -14.594 1 98.62 78 THR B C 1
ATOM 2206 O O . THR B 1 78 ? 7.309 -7.789 -14.227 1 98.62 78 THR B O 1
ATOM 2209 N N . PRO B 1 79 ? 6.738 -9.312 -15.766 1 97.88 79 PRO B N 1
ATOM 2210 C CA . PRO B 1 79 ? 7.496 -8.578 -16.781 1 97.88 79 PRO B CA 1
ATOM 2211 C C . PRO B 1 79 ? 6.746 -7.355 -17.297 1 97.88 79 PRO B C 1
ATOM 2213 O O . PRO B 1 79 ? 5.551 -7.195 -17.031 1 97.88 79 PRO B O 1
ATOM 2216 N N . GLU B 1 80 ? 7.453 -6.469 -17.891 1 96.81 80 GLU B N 1
ATOM 2217 C CA . GLU B 1 80 ? 6.832 -5.312 -18.531 1 96.81 80 GLU B CA 1
ATOM 2218 C C . GLU B 1 80 ? 6.605 -5.559 -20.031 1 96.81 80 GLU B C 1
ATOM 2220 O O . GLU B 1 80 ? 7.559 -5.566 -20.812 1 96.81 80 GLU B O 1
ATOM 2225 N N . TRP B 1 81 ? 5.422 -5.742 -20.422 1 95.5 81 TRP B N 1
ATOM 2226 C CA . TRP B 1 81 ? 5.031 -5.883 -21.812 1 95.5 81 TRP B CA 1
ATOM 2227 C C . TRP B 1 81 ? 4.16 -4.711 -22.266 1 95.5 81 TRP B C 1
ATOM 2229 O O . TRP B 1 81 ? 3.096 -4.473 -21.688 1 95.5 81 TRP B O 1
ATOM 2239 N N . HIS B 1 82 ? 4.57 -3.982 -23.203 1 94 82 HIS B N 1
ATOM 2240 C CA . HIS B 1 82 ? 3.883 -2.805 -23.734 1 94 82 HIS B CA 1
ATOM 2241 C C . HIS B 1 82 ? 3.545 -1.826 -22.609 1 94 82 HIS B C 1
ATOM 2243 O O . HIS B 1 82 ? 2.469 -1.225 -22.609 1 94 82 HIS B O 1
ATOM 2249 N N . GLY B 1 83 ? 4.363 -1.839 -21.609 1 93.06 83 GLY B N 1
ATOM 2250 C CA . GLY B 1 83 ? 4.203 -0.9 -20.516 1 93.06 83 GLY B CA 1
ATOM 2251 C C . GLY B 1 83 ? 3.186 -1.354 -19.484 1 93.06 83 GLY B C 1
ATOM 2252 O O . GLY B 1 83 ? 2.734 -0.559 -18.656 1 93.06 83 GLY B O 1
ATOM 2253 N N . MET B 1 84 ? 2.84 -2.674 -19.5 1 95.69 84 MET B N 1
ATOM 2254 C CA . MET B 1 84 ? 1.765 -3.146 -18.625 1 95.69 84 MET B CA 1
ATOM 2255 C C . MET B 1 84 ? 2.193 -4.391 -17.859 1 95.69 84 MET B C 1
ATOM 2257 O O . MET B 1 84 ? 3.17 -5.047 -18.234 1 95.69 84 MET B O 1
ATOM 2261 N N . ALA B 1 85 ? 1.511 -4.598 -16.75 1 97.56 85 ALA B N 1
ATOM 2262 C CA . ALA B 1 85 ? 1.553 -5.926 -16.141 1 97.56 85 ALA B CA 1
ATOM 2263 C C . ALA B 1 85 ? 0.913 -6.965 -17.062 1 97.56 85 ALA B C 1
ATOM 2265 O O . ALA B 1 85 ? 0.094 -6.629 -17.922 1 97.56 85 ALA B O 1
ATOM 2266 N N . THR B 1 86 ? 1.246 -8.156 -16.844 1 97.94 86 THR B N 1
ATOM 2267 C CA . THR B 1 86 ? 0.793 -9.18 -17.781 1 97.94 86 THR B CA 1
ATOM 2268 C C . THR B 1 86 ? -0.685 -9.492 -17.562 1 97.94 86 THR B C 1
ATOM 2270 O O . THR B 1 86 ? -1.185 -9.414 -16.438 1 97.94 86 THR B O 1
ATOM 2273 N N . PRO B 1 87 ? -1.379 -9.93 -18.625 1 97.31 87 PRO B N 1
ATOM 2274 C CA . PRO B 1 87 ? -2.768 -10.367 -18.469 1 97.31 87 PRO B CA 1
ATOM 2275 C C . PRO B 1 87 ? -2.914 -11.523 -17.484 1 97.31 87 PRO B C 1
ATOM 2277 O O . PRO B 1 87 ? -3.891 -11.578 -16.734 1 97.31 87 PRO B O 1
ATOM 2280 N N . ALA B 1 88 ? -1.957 -12.398 -17.438 1 97.94 88 ALA B N 1
ATOM 2281 C CA . ALA B 1 88 ? -2.021 -13.555 -16.531 1 97.94 88 ALA B CA 1
ATOM 2282 C C . ALA B 1 88 ? -2.01 -13.117 -15.078 1 97.94 88 ALA B C 1
ATOM 2284 O O . ALA B 1 88 ? -2.764 -13.648 -14.258 1 97.94 88 ALA B O 1
ATOM 2285 N N . LEU B 1 89 ? -1.138 -12.188 -14.797 1 98.38 89 LEU B N 1
ATOM 2286 C CA . LEU B 1 89 ? -1.074 -11.711 -13.422 1 98.38 89 LEU B CA 1
ATOM 2287 C C . LEU B 1 89 ? -2.344 -10.953 -13.047 1 98.38 89 LEU B C 1
ATOM 2289 O O . LEU B 1 89 ? -2.855 -11.102 -11.938 1 98.38 89 LEU B O 1
ATOM 2293 N N . LYS B 1 90 ? -2.85 -10.164 -13.961 1 97.56 90 LYS B N 1
ATOM 2294 C CA . LYS B 1 90 ? -4.102 -9.461 -13.703 1 97.56 90 LYS B CA 1
ATOM 2295 C C . LYS B 1 90 ? -5.25 -10.438 -13.484 1 97.56 90 LYS B C 1
ATOM 2297 O O . LYS B 1 90 ? -6.086 -10.234 -12.602 1 97.56 90 LYS B O 1
ATOM 2302 N N . ASN B 1 91 ? -5.285 -11.453 -14.32 1 97.81 91 ASN B N 1
ATOM 2303 C CA . ASN B 1 91 ? -6.27 -12.516 -14.148 1 97.81 91 ASN B CA 1
ATOM 2304 C C . ASN B 1 91 ? -6.137 -13.18 -12.781 1 97.81 91 ASN B C 1
ATOM 2306 O O . ASN B 1 91 ? -7.141 -13.43 -12.109 1 97.81 91 ASN B O 1
ATOM 2310 N N . PHE B 1 92 ? -4.922 -13.461 -12.383 1 98.25 92 PHE B N 1
ATOM 2311 C CA . PHE B 1 92 ? -4.617 -14.062 -11.086 1 98.25 92 PHE B CA 1
ATOM 2312 C C . PHE B 1 92 ? -5.145 -13.195 -9.953 1 98.25 92 PHE B C 1
ATOM 2314 O O . PHE B 1 92 ? -5.734 -13.703 -9 1 98.25 92 PHE B O 1
ATOM 2321 N N . LEU B 1 93 ? -4.992 -11.883 -10.023 1 97.69 93 LEU B N 1
ATOM 2322 C CA . LEU B 1 93 ? -5.453 -10.945 -9.008 1 97.69 93 LEU B CA 1
ATOM 2323 C C . LEU B 1 93 ? -6.977 -10.883 -8.969 1 97.69 93 LEU B C 1
ATOM 2325 O O . LEU B 1 93 ? -7.57 -10.703 -7.906 1 97.69 93 LEU B O 1
ATOM 2329 N N . LEU B 1 94 ? -7.598 -11.008 -10.125 1 95.75 94 LEU B N 1
ATOM 2330 C CA . LEU B 1 94 ? -9.055 -11.039 -10.195 1 95.75 94 LEU B CA 1
ATOM 2331 C C . LEU B 1 94 ? -9.609 -12.281 -9.508 1 95.75 94 LEU B C 1
ATOM 2333 O O . LEU B 1 94 ? -10.688 -12.242 -8.914 1 95.75 94 LEU B O 1
ATOM 2337 N N . LEU B 1 95 ? -8.867 -13.336 -9.586 1 96.5 95 LEU B N 1
ATOM 2338 C CA . LEU B 1 95 ? -9.258 -14.602 -8.969 1 96.5 95 LEU B CA 1
ATOM 2339 C C . LEU B 1 95 ? -9.055 -14.555 -7.457 1 96.5 95 LEU B C 1
ATOM 2341 O O . LEU B 1 95 ? -9.781 -15.211 -6.707 1 96.5 95 LEU B O 1
ATOM 2345 N N . SER B 1 96 ? -8.078 -13.797 -7.02 1 96.75 96 SER B N 1
ATOM 2346 C CA . SER B 1 96 ? -7.754 -13.703 -5.602 1 96.75 96 SER B CA 1
ATOM 2347 C C . SER B 1 96 ? -8.734 -12.805 -4.867 1 96.75 96 SER B C 1
ATOM 2349 O O . SER B 1 96 ? -9.062 -11.711 -5.344 1 96.75 96 SER B O 1
ATOM 2351 N N . THR B 1 97 ? -9.219 -13.266 -3.738 1 95.19 97 THR B N 1
ATOM 2352 C CA . THR B 1 97 ? -10.172 -12.5 -2.943 1 95.19 97 THR B CA 1
ATOM 2353 C C . THR B 1 97 ? -9.555 -12.109 -1.602 1 95.19 97 THR B C 1
ATOM 2355 O O . THR B 1 97 ? -8.375 -12.336 -1.362 1 95.19 97 THR B O 1
ATOM 2358 N N . ASP B 1 98 ? -10.367 -11.477 -0.735 1 95.62 98 ASP B N 1
ATOM 2359 C CA . ASP B 1 98 ? -9.945 -11.102 0.612 1 95.62 98 ASP B CA 1
ATOM 2360 C C . ASP B 1 98 ? -9.68 -12.336 1.466 1 95.62 98 ASP B C 1
ATOM 2362 O O . ASP B 1 98 ? -8.875 -12.289 2.396 1 95.62 98 ASP B O 1
ATOM 2366 N N . GLU B 1 99 ? -10.203 -13.461 1.049 1 94.94 99 GLU B N 1
ATOM 2367 C CA . GLU B 1 99 ? -9.945 -14.695 1.79 1 94.94 99 GLU B CA 1
ATOM 2368 C C . GLU B 1 99 ? -8.477 -15.102 1.686 1 94.94 99 GLU B C 1
ATOM 2370 O O . GLU B 1 99 ? -7.898 -15.609 2.648 1 94.94 99 GLU B O 1
ATOM 2375 N N . GLU B 1 100 ? -7.91 -14.844 0.522 1 97.12 100 GLU B N 1
ATOM 2376 C CA . GLU B 1 100 ? -6.535 -15.273 0.295 1 97.12 100 GLU B CA 1
ATOM 2377 C C . GLU B 1 100 ? -5.543 -14.188 0.703 1 97.12 100 GLU B C 1
ATOM 2379 O O . GLU B 1 100 ? -4.492 -14.484 1.277 1 97.12 100 GLU B O 1
ATOM 2384 N N . LEU B 1 101 ? -5.895 -12.875 0.477 1 98 101 LEU B N 1
ATOM 2385 C CA . LEU B 1 101 ? -4.781 -11.938 0.429 1 98 101 LEU B CA 1
ATOM 2386 C C . LEU B 1 101 ? -5.023 -10.758 1.371 1 98 101 LEU B C 1
ATOM 2388 O O . LEU B 1 101 ? -4.133 -9.938 1.584 1 98 101 LEU B O 1
ATOM 2392 N N . ALA B 1 102 ? -6.207 -10.672 1.982 1 97.62 102 ALA B N 1
ATOM 2393 C CA . ALA B 1 102 ? -6.52 -9.445 2.715 1 97.62 102 ALA B CA 1
ATOM 2394 C C . ALA B 1 102 ? -5.488 -9.18 3.807 1 97.62 102 ALA B C 1
ATOM 2396 O O . ALA B 1 102 ? -5.234 -10.047 4.652 1 97.62 102 ALA B O 1
ATOM 2397 N N . HIS B 1 103 ? -4.871 -7.938 3.65 1 97.94 103 HIS B N 1
ATOM 2398 C CA . HIS B 1 103 ? -3.996 -7.363 4.668 1 97.94 103 HIS B CA 1
ATOM 2399 C C . HIS B 1 103 ? -2.725 -8.188 4.828 1 97.94 103 HIS B C 1
ATOM 2401 O O . HIS B 1 103 ? -2.006 -8.039 5.82 1 97.94 103 HIS B O 1
ATOM 2407 N N . LYS B 1 104 ? -2.5 -9.141 3.887 1 98.5 104 LYS B N 1
ATOM 2408 C CA . LYS B 1 104 ? -1.19 -9.781 3.799 1 98.5 104 LYS B CA 1
ATOM 2409 C C . LYS B 1 104 ? -0.199 -8.906 3.039 1 98.5 104 LYS B C 1
ATOM 2411 O O . LYS B 1 104 ? -0.562 -8.266 2.053 1 98.5 104 LYS B O 1
ATOM 2416 N N . PRO B 1 105 ? 1.024 -8.891 3.598 1 98.81 105 PRO B N 1
ATOM 2417 C CA . PRO B 1 105 ? 2.016 -8.117 2.85 1 98.81 105 PRO B CA 1
ATOM 2418 C C . PRO B 1 105 ? 2.355 -8.734 1.498 1 98.81 105 PRO B C 1
ATOM 2420 O O . PRO B 1 105 ? 2.545 -9.953 1.403 1 98.81 105 PRO B O 1
ATOM 2423 N N . VAL B 1 106 ? 2.396 -7.887 0.495 1 98.88 106 VAL B N 1
ATOM 2424 C CA . VAL B 1 106 ? 2.713 -8.289 -0.87 1 98.88 106 VAL B CA 1
ATOM 2425 C C . VAL B 1 106 ? 3.836 -7.414 -1.423 1 98.88 106 VAL B C 1
ATOM 2427 O O . VAL B 1 106 ? 3.746 -6.188 -1.391 1 98.88 106 VAL B O 1
ATOM 2430 N N . LEU B 1 107 ? 4.875 -8.023 -1.871 1 98.81 107 LEU B N 1
ATOM 2431 C CA . LEU B 1 107 ? 5.969 -7.336 -2.549 1 98.81 107 LEU B CA 1
ATOM 2432 C C . LEU B 1 107 ? 5.77 -7.355 -4.059 1 98.81 107 LEU B C 1
ATOM 2434 O O . LEU B 1 107 ? 5.613 -8.43 -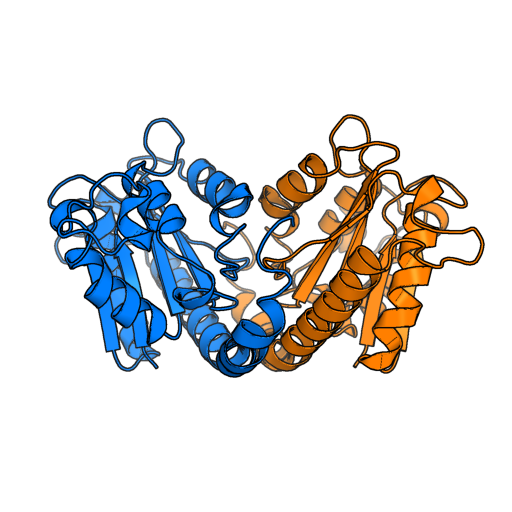4.656 1 98.81 107 LEU B O 1
ATOM 2438 N N . LEU B 1 108 ? 5.75 -6.164 -4.637 1 98.62 108 LEU B N 1
ATOM 2439 C CA . LEU B 1 108 ? 5.656 -6.051 -6.09 1 98.62 108 LEU B CA 1
ATOM 2440 C C . LEU B 1 108 ? 7.043 -6.047 -6.727 1 98.62 108 LEU B C 1
ATOM 2442 O O . LEU B 1 108 ? 7.934 -5.324 -6.27 1 98.62 108 LEU B O 1
ATOM 2446 N N . VAL B 1 109 ? 7.199 -6.848 -7.754 1 98.69 109 VAL 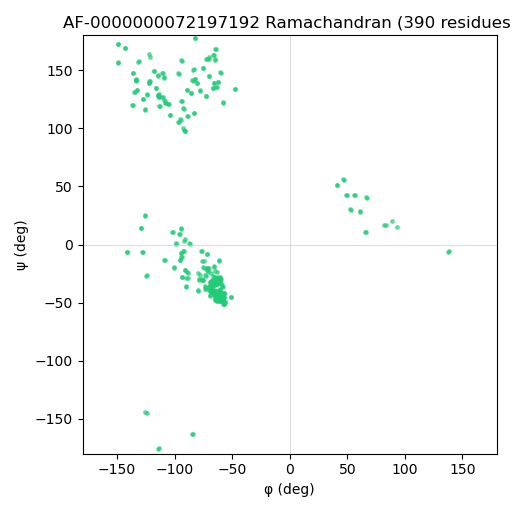B N 1
ATOM 2447 C CA . VAL B 1 109 ? 8.469 -6.984 -8.461 1 98.69 109 VAL B CA 1
ATOM 2448 C C . VAL B 1 109 ? 8.227 -6.895 -9.969 1 98.69 109 VAL B C 1
ATOM 2450 O O . VAL B 1 109 ? 7.32 -7.539 -10.5 1 98.69 109 VAL B O 1
ATOM 2453 N N . SER B 1 110 ? 9.023 -6.113 -10.617 1 98.25 110 SER B N 1
ATOM 2454 C CA . SER B 1 110 ? 8.977 -6.059 -12.078 1 98.25 110 SER B CA 1
ATOM 2455 C C . SER B 1 110 ? 10.297 -6.5 -12.688 1 98.25 110 SER B C 1
ATOM 2457 O O . SER B 1 110 ? 11.352 -6.355 -12.07 1 98.25 110 SER B O 1
ATOM 2459 N N . VAL B 1 111 ? 10.156 -7.055 -13.836 1 97.88 111 VAL B N 1
ATOM 2460 C CA . VAL B 1 111 ? 11.289 -7.539 -14.602 1 97.88 111 VAL B CA 1
ATOM 2461 C C . VAL B 1 111 ? 11.289 -6.891 -15.984 1 97.88 111 VAL B C 1
ATOM 2463 O O . VAL B 1 111 ? 10.266 -6.871 -16.672 1 97.88 111 VAL B O 1
ATOM 2466 N N . SER B 1 112 ? 12.406 -6.348 -16.344 1 96.12 112 SER B N 1
ATOM 2467 C CA . SER B 1 112 ? 12.516 -5.699 -17.656 1 96.12 112 SER B CA 1
ATOM 2468 C C . SER B 1 112 ? 13.789 -6.113 -18.375 1 96.12 112 SER B C 1
ATOM 2470 O O . SER B 1 112 ? 14.836 -6.285 -17.75 1 96.12 112 SER B O 1
ATOM 2472 N N . ALA B 1 113 ? 13.672 -6.281 -19.672 1 93.38 113 ALA B N 1
ATOM 2473 C CA . ALA B 1 113 ? 14.836 -6.555 -20.5 1 93.38 113 ALA B CA 1
ATOM 2474 C C . ALA B 1 113 ? 15.711 -5.312 -20.641 1 93.38 113 ALA B C 1
ATOM 2476 O O . ALA B 1 113 ? 16.891 -5.414 -21 1 93.38 113 ALA B O 1
ATOM 2477 N N . SER B 1 114 ? 15.156 -4.172 -20.438 1 93.56 114 SER B N 1
ATOM 2478 C CA . SER B 1 114 ? 15.875 -2.908 -20.594 1 93.56 114 SER B CA 1
ATOM 2479 C C . SER B 1 114 ? 15.812 -2.072 -19.312 1 93.56 114 SER B C 1
ATOM 2481 O O . SER B 1 114 ? 15.836 -2.615 -18.203 1 93.56 114 SER B O 1
ATOM 2483 N N . VAL B 1 115 ? 15.742 -0.746 -19.438 1 90.94 115 VAL B N 1
ATOM 2484 C CA . VAL B 1 115 ? 15.977 0.123 -18.297 1 90.94 115 VAL B CA 1
ATOM 2485 C C . VAL B 1 115 ? 14.648 0.469 -17.625 1 90.94 115 VAL B C 1
ATOM 2487 O O . VAL B 1 115 ? 14.625 0.997 -16.516 1 90.94 115 VAL B O 1
ATOM 2490 N N . ASN B 1 116 ? 13.531 0.162 -18.219 1 92.19 116 ASN B N 1
ATOM 2491 C CA . ASN B 1 116 ? 12.258 0.567 -17.641 1 92.19 116 ASN B CA 1
ATOM 2492 C C . ASN B 1 116 ? 11.773 -0.435 -16.594 1 92.19 116 ASN B C 1
ATOM 2494 O O . ASN B 1 116 ? 12.578 -1.145 -15.992 1 92.19 116 ASN B O 1
ATOM 2498 N N . GLY B 1 117 ? 10.492 -0.485 -16.141 1 94.25 117 GLY B N 1
ATOM 2499 C CA . GLY B 1 117 ? 9.93 -1.427 -15.195 1 94.25 117 GLY B CA 1
ATOM 2500 C C . GLY B 1 117 ? 9 -0.774 -14.188 1 94.25 117 GLY B C 1
ATOM 2501 O O . GLY B 1 117 ? 8.305 -1.463 -13.438 1 94.25 117 GLY B O 1
ATOM 2502 N N . VAL B 1 118 ? 8.945 0.509 -14.25 1 94.81 118 VAL B N 1
ATOM 2503 C CA . VAL B 1 118 ? 8.188 1.257 -13.25 1 94.81 118 VAL B CA 1
ATOM 2504 C C . VAL B 1 118 ? 6.699 1.191 -13.578 1 94.81 118 VAL B C 1
ATOM 2506 O O . VAL B 1 118 ? 5.859 1.162 -12.672 1 94.81 118 VAL B O 1
ATOM 2509 N N . TYR B 1 119 ? 6.305 1.089 -14.828 1 95.44 119 TYR B N 1
ATOM 2510 C CA . TYR B 1 119 ? 4.914 1.203 -15.25 1 95.44 119 TYR B CA 1
ATOM 2511 C C . TYR B 1 119 ? 4.074 0.066 -14.672 1 95.44 119 TYR B C 1
ATOM 2513 O O . TYR B 1 119 ? 3.018 0.302 -14.086 1 95.44 119 TYR B O 1
ATOM 2521 N N . PRO B 1 120 ? 4.547 -1.182 -14.781 1 97 120 PRO B N 1
ATOM 2522 C CA . PRO B 1 120 ? 3.713 -2.248 -14.219 1 97 120 PRO B CA 1
ATOM 2523 C C . PRO B 1 120 ? 3.568 -2.148 -12.703 1 97 120 PRO B C 1
ATOM 2525 O O . PRO B 1 120 ? 2.529 -2.52 -12.156 1 97 120 PRO B O 1
ATOM 2528 N N . ILE B 1 121 ? 4.594 -1.669 -12.023 1 97.19 121 ILE B N 1
ATOM 2529 C CA . ILE B 1 121 ? 4.512 -1.467 -10.578 1 97.19 121 ILE B CA 1
ATOM 2530 C C . ILE B 1 121 ? 3.443 -0.424 -10.266 1 97.19 121 ILE B C 1
ATOM 2532 O O . ILE B 1 121 ? 2.568 -0.657 -9.43 1 97.19 121 ILE B O 1
ATOM 2536 N N . SER B 1 122 ? 3.502 0.659 -10.984 1 96.5 122 SER B N 1
ATOM 2537 C CA . SER B 1 122 ? 2.535 1.735 -10.797 1 96.5 122 SER B CA 1
ATOM 2538 C C . SER B 1 122 ? 1.115 1.259 -11.078 1 96.5 122 SER B C 1
ATOM 2540 O O . SER B 1 122 ? 0.187 1.572 -10.336 1 96.5 122 SER B O 1
ATOM 2542 N N . GLU B 1 123 ? 0.99 0.556 -12.117 1 96.81 123 GLU B N 1
ATOM 2543 C CA . GLU B 1 123 ? -0.307 0.005 -12.5 1 96.81 123 GLU B CA 1
ATOM 2544 C C . GLU B 1 123 ? -0.88 -0.876 -11.391 1 96.81 123 GLU B C 1
ATOM 2546 O O . GLU B 1 123 ? -2.045 -0.732 -11.016 1 96.81 123 GLU B O 1
ATOM 2551 N N . LEU B 1 124 ? -0.074 -1.765 -10.859 1 97.5 124 LEU B N 1
ATOM 2552 C CA . LEU B 1 124 ? -0.522 -2.686 -9.82 1 97.5 124 LEU B CA 1
ATOM 2553 C C . LEU B 1 124 ? -0.857 -1.936 -8.539 1 97.5 124 LEU B C 1
ATOM 2555 O O . LEU B 1 124 ? -1.836 -2.26 -7.863 1 97.5 124 LEU B O 1
ATOM 2559 N N . ARG B 1 125 ? -0.097 -0.935 -8.195 1 96.94 125 ARG B N 1
ATOM 2560 C CA . ARG B 1 125 ? -0.381 -0.141 -7 1 96.94 125 ARG B CA 1
ATOM 2561 C C . ARG B 1 125 ? -1.727 0.567 -7.125 1 96.94 125 ARG B C 1
ATOM 2563 O O . ARG B 1 125 ? -2.465 0.681 -6.145 1 96.94 125 ARG B O 1
ATOM 2570 N N . MET B 1 126 ? -2.033 0.906 -8.266 1 95.31 126 MET B N 1
ATOM 2571 C CA . MET B 1 126 ? -3.24 1.688 -8.516 1 95.31 126 MET B CA 1
ATOM 2572 C C . MET B 1 126 ? -4.488 0.826 -8.359 1 95.31 126 MET B C 1
ATOM 2574 O O . MET B 1 126 ? -5.5 1.282 -7.828 1 95.31 126 MET B O 1
ATOM 2578 N N . THR B 1 127 ? -4.398 -0.444 -8.766 1 92.81 127 THR B N 1
ATOM 2579 C CA . THR B 1 127 ? -5.672 -1.142 -8.891 1 92.81 127 THR B CA 1
ATOM 2580 C C . THR B 1 127 ? -5.547 -2.586 -8.414 1 92.81 127 THR B C 1
ATOM 2582 O O . THR B 1 127 ? -6.543 -3.311 -8.344 1 92.81 127 THR B O 1
ATOM 2585 N N . GLY B 1 128 ? -4.387 -3.035 -8.102 1 94.75 128 GLY B N 1
ATOM 2586 C CA . GLY B 1 128 ? -4.152 -4.465 -7.961 1 94.75 128 GLY B CA 1
ATOM 2587 C C . GLY B 1 128 ? -4.695 -5.031 -6.66 1 94.75 128 GLY B C 1
ATOM 2588 O O . GLY B 1 128 ? -4.738 -6.25 -6.48 1 94.75 128 GLY B O 1
ATOM 2589 N N . ASN B 1 129 ? -5.215 -4.125 -5.754 1 96.31 129 ASN B N 1
ATOM 2590 C CA . ASN B 1 129 ? -5.602 -4.656 -4.453 1 96.31 129 ASN B CA 1
ATOM 2591 C C . ASN B 1 129 ? -7.02 -4.238 -4.078 1 96.31 129 ASN B C 1
ATOM 2593 O O . ASN B 1 129 ? -7.438 -4.402 -2.928 1 96.31 129 ASN B O 1
ATOM 2597 N N . LYS B 1 130 ? -7.77 -3.764 -4.969 1 92.31 130 LYS B N 1
ATOM 2598 C CA . LYS B 1 130 ? -9.062 -3.16 -4.664 1 92.31 130 LYS B CA 1
ATOM 2599 C C . LYS B 1 130 ? -9.969 -4.141 -3.92 1 92.31 130 LYS B C 1
ATOM 2601 O O . LYS B 1 130 ? -10.477 -3.83 -2.844 1 92.31 130 LYS B O 1
ATOM 2606 N N . ASN B 1 131 ? -10.125 -5.359 -4.449 1 93 131 ASN B N 1
ATOM 2607 C CA . ASN B 1 131 ? -11.117 -6.25 -3.855 1 93 131 ASN B CA 1
ATOM 2608 C C . ASN B 1 131 ? -10.461 -7.395 -3.092 1 93 131 ASN B C 1
ATOM 2610 O O . ASN B 1 131 ? -11.117 -8.086 -2.307 1 93 131 ASN B O 1
ATOM 2614 N N . ASN B 1 132 ? -9.188 -7.566 -3.303 1 96.12 132 ASN B N 1
ATOM 2615 C CA . ASN B 1 132 ? -8.5 -8.602 -2.545 1 96.12 132 ASN B CA 1
ATOM 2616 C C . ASN B 1 132 ? -7.828 -8.031 -1.297 1 96.12 132 ASN B C 1
ATOM 2618 O O . ASN B 1 132 ? -7.391 -8.789 -0.424 1 96.12 132 ASN B O 1
ATOM 2622 N N . HIS B 1 133 ? -7.684 -6.695 -1.166 1 97.19 133 HIS B N 1
ATOM 2623 C CA . HIS B 1 133 ? -7.23 -5.949 0.002 1 97.19 133 HIS B CA 1
ATOM 2624 C C . HIS B 1 133 ? -5.809 -6.344 0.393 1 97.19 133 HIS B C 1
ATOM 2626 O O . HIS B 1 133 ? -5.469 -6.363 1.578 1 97.19 133 HIS B O 1
ATOM 2632 N N . ALA B 1 134 ? -5.035 -6.777 -0.628 1 98.12 134 ALA B N 1
ATOM 2633 C CA . ALA B 1 134 ? -3.625 -7.062 -0.366 1 98.12 134 ALA B CA 1
ATOM 2634 C C . ALA B 1 134 ? -2.885 -5.809 0.089 1 98.12 134 ALA B C 1
ATOM 2636 O O . ALA B 1 134 ? -3.111 -4.719 -0.442 1 98.12 134 ALA B O 1
ATOM 2637 N N . CYS B 1 135 ? -2.031 -5.938 1.022 1 98.56 135 CYS B N 1
ATOM 2638 C CA . CYS B 1 135 ? -1.21 -4.828 1.49 1 98.56 135 CYS B CA 1
ATOM 2639 C C . CYS B 1 135 ? 0.103 -4.758 0.72 1 98.56 135 CYS B C 1
ATOM 2641 O O . CYS B 1 135 ? 1.066 -5.445 1.062 1 98.56 135 CYS B O 1
ATOM 2643 N N . PHE B 1 136 ? 0.12 -3.908 -0.268 1 98.38 136 PHE B N 1
ATOM 2644 C CA . PHE B 1 136 ? 1.355 -3.729 -1.021 1 98.38 136 PHE B CA 1
ATOM 2645 C C . PHE B 1 136 ? 2.383 -2.959 -0.199 1 98.38 136 PHE B C 1
ATOM 2647 O O . PHE B 1 136 ? 2.098 -1.869 0.299 1 98.38 136 PHE B O 1
ATOM 2654 N N . LEU B 1 137 ? 3.582 -3.518 -0.082 1 97.81 137 LEU B N 1
ATOM 2655 C CA . LEU B 1 137 ? 4.66 -2.793 0.582 1 97.81 137 LEU B CA 1
ATOM 2656 C C . LEU B 1 137 ? 4.961 -1.484 -0.143 1 97.81 137 LEU B C 1
ATOM 2658 O O . LEU B 1 137 ? 4.844 -1.407 -1.368 1 97.81 137 LEU B O 1
ATOM 2662 N N . PRO B 1 138 ? 5.383 -0.476 0.654 1 96.38 138 PRO B N 1
ATOM 2663 C CA . PRO B 1 138 ? 5.832 0.739 -0.03 1 96.38 138 PRO B CA 1
ATOM 2664 C C . PRO B 1 138 ? 7.078 0.507 -0.887 1 96.38 138 PRO B C 1
ATOM 2666 O O . PRO B 1 138 ? 7.27 1.186 -1.899 1 96.38 138 PRO B O 1
ATOM 2669 N N . ASP B 1 139 ? 7.887 -0.411 -0.513 1 96.25 139 ASP B N 1
ATOM 2670 C CA . ASP B 1 139 ? 9.055 -0.778 -1.306 1 96.25 139 ASP B CA 1
ATOM 2671 C C . ASP B 1 139 ? 8.68 -1.768 -2.408 1 96.25 139 ASP B C 1
ATOM 2673 O O . ASP B 1 139 ? 7.703 -2.506 -2.281 1 96.25 139 ASP B O 1
ATOM 2677 N N . HIS B 1 140 ? 9.383 -1.716 -3.439 1 97.56 140 HIS B N 1
ATOM 2678 C CA . HIS B 1 140 ? 9.281 -2.654 -4.551 1 97.56 140 HIS B CA 1
ATOM 2679 C C . HIS B 1 140 ? 10.648 -2.959 -5.148 1 97.56 140 HIS B C 1
ATOM 2681 O O . HIS B 1 140 ? 11.648 -2.35 -4.762 1 97.56 140 HIS B O 1
ATOM 2687 N N . LEU B 1 141 ? 10.711 -3.928 -5.984 1 97.69 141 LEU B N 1
ATOM 2688 C CA . LEU B 1 141 ? 11.953 -4.266 -6.676 1 97.69 141 LEU B CA 1
ATOM 2689 C C . LEU B 1 141 ? 11.766 -4.215 -8.188 1 97.69 141 LEU B C 1
ATOM 2691 O O . LEU B 1 141 ? 10.734 -4.652 -8.703 1 97.69 141 LEU B O 1
ATOM 2695 N N . ILE B 1 142 ? 12.711 -3.701 -8.859 1 97.38 142 ILE B N 1
ATOM 2696 C CA . ILE B 1 142 ? 12.75 -3.705 -10.32 1 97.38 142 ILE B CA 1
ATOM 2697 C C . ILE B 1 142 ? 14.055 -4.324 -10.797 1 97.38 142 ILE B C 1
ATOM 2699 O O . ILE B 1 142 ? 15.141 -3.799 -10.523 1 97.38 142 ILE B O 1
ATOM 2703 N N . PHE B 1 143 ? 13.922 -5.414 -11.461 1 97.75 143 PHE B N 1
ATOM 2704 C CA . PHE B 1 143 ? 15.062 -6.07 -12.094 1 97.75 143 PHE B CA 1
ATOM 2705 C C . PHE B 1 143 ? 15.227 -5.605 -13.531 1 97.75 143 PHE B C 1
ATOM 2707 O O . PHE B 1 143 ? 14.594 -6.152 -14.438 1 97.75 143 PHE B O 1
ATOM 2714 N N . ARG B 1 144 ? 16.078 -4.723 -13.734 1 96.5 144 ARG B N 1
ATOM 2715 C CA . ARG B 1 144 ? 16.359 -4.164 -15.047 1 96.5 144 ARG B CA 1
ATOM 2716 C C . ARG B 1 144 ? 17.516 -4.906 -15.719 1 96.5 144 ARG B C 1
ATOM 2718 O O . ARG B 1 144 ? 18.359 -5.508 -15.047 1 96.5 144 ARG B O 1
ATOM 2725 N N . ASN B 1 145 ? 17.5 -4.754 -17.047 1 96.56 145 ASN B N 1
ATOM 2726 C CA . ASN B 1 145 ? 18.531 -5.48 -17.781 1 96.56 145 ASN B CA 1
ATOM 2727 C C . ASN B 1 145 ? 18.734 -6.887 -17.219 1 96.56 145 ASN B C 1
ATOM 2729 O O . ASN B 1 145 ? 19.875 -7.289 -16.953 1 96.56 145 ASN B O 1
ATOM 2733 N N . VAL B 1 146 ? 17.672 -7.598 -17.078 1 96.88 146 VAL B N 1
ATOM 2734 C CA . VAL B 1 146 ? 17.609 -8.789 -16.234 1 96.88 146 VAL B CA 1
ATOM 2735 C C . VAL B 1 146 ? 18.531 -9.875 -16.797 1 96.88 146 VAL B C 1
ATOM 2737 O O . VAL B 1 146 ? 19.094 -10.664 -16.047 1 96.88 146 VAL B O 1
ATOM 2740 N N . GLU B 1 147 ? 18.719 -9.984 -18.062 1 95.25 147 GLU B N 1
ATOM 2741 C CA . GLU B 1 147 ? 19.578 -11 -18.656 1 95.25 147 GLU B CA 1
ATOM 2742 C C . GLU B 1 147 ? 21.016 -10.867 -18.172 1 95.25 147 GLU B C 1
ATOM 2744 O O . GLU B 1 147 ? 21.734 -11.859 -18.062 1 95.25 147 GLU B O 1
ATOM 2749 N N . GLU B 1 148 ? 21.375 -9.648 -17.891 1 96.12 148 GLU B N 1
ATOM 2750 C CA . GLU B 1 148 ? 22.703 -9.391 -17.359 1 96.12 148 GLU B CA 1
ATOM 2751 C C . GLU B 1 148 ? 22.734 -9.484 -15.836 1 96.12 148 GLU B C 1
ATOM 2753 O O . GLU B 1 148 ? 23.75 -9.836 -15.242 1 96.12 148 GLU B O 1
ATOM 2758 N N . LEU B 1 149 ? 21.656 -9.188 -15.281 1 96.88 149 LEU B N 1
ATOM 2759 C CA . LEU B 1 149 ? 21.562 -9.031 -13.836 1 96.88 149 LEU B CA 1
ATOM 2760 C C . LEU B 1 149 ? 21.469 -10.391 -13.148 1 96.88 149 LEU B C 1
ATOM 2762 O O . LEU B 1 149 ? 22.031 -10.594 -12.07 1 96.88 149 LEU B O 1
ATOM 2766 N N . ILE B 1 150 ? 20.719 -11.312 -13.742 1 97.19 150 ILE B N 1
ATOM 2767 C CA . ILE B 1 150 ? 20.5 -12.625 -13.156 1 97.19 150 ILE B CA 1
ATOM 2768 C C . ILE B 1 150 ? 21.125 -13.695 -14.039 1 97.19 150 ILE B C 1
ATOM 2770 O O . ILE B 1 150 ? 20.828 -13.789 -15.234 1 97.19 150 ILE B O 1
ATOM 2774 N N . THR B 1 151 ? 21.906 -14.547 -13.508 1 95.5 151 THR B N 1
ATOM 2775 C CA . THR B 1 151 ? 22.641 -15.57 -14.242 1 95.5 151 THR B CA 1
ATOM 2776 C C . THR B 1 151 ? 21.734 -16.781 -14.523 1 95.5 151 THR B C 1
ATOM 2778 O O . THR B 1 151 ? 20.609 -16.844 -14.016 1 95.5 151 THR B O 1
ATOM 2781 N N . THR B 1 152 ? 22.234 -17.734 -15.195 1 93.5 152 THR B N 1
ATOM 2782 C CA . THR B 1 152 ? 21.5 -18.938 -15.562 1 93.5 152 THR B CA 1
ATOM 2783 C C . THR B 1 152 ? 21.266 -19.812 -14.336 1 93.5 152 THR B C 1
ATOM 2785 O O . THR B 1 152 ? 20.344 -20.625 -14.32 1 93.5 152 THR B O 1
ATOM 2788 N N . ASP B 1 153 ? 22.109 -19.641 -13.32 1 94.69 153 ASP B N 1
ATOM 2789 C CA . ASP B 1 153 ? 21.938 -20.375 -12.078 1 94.69 153 ASP B CA 1
ATOM 2790 C C . ASP B 1 153 ? 21.141 -19.562 -11.062 1 94.69 153 ASP B C 1
ATOM 2792 O O . ASP B 1 153 ? 21.125 -19.875 -9.867 1 94.69 153 ASP B O 1
ATOM 2796 N N . HIS B 1 154 ? 20.484 -18.469 -11.57 1 95.38 154 HIS B N 1
ATOM 2797 C CA . HIS B 1 154 ? 19.547 -17.656 -10.797 1 95.38 154 HIS B CA 1
ATOM 2798 C C . HIS B 1 154 ? 20.266 -16.922 -9.664 1 95.38 154 HIS B C 1
ATOM 2800 O O . HIS B 1 154 ? 19.781 -16.891 -8.531 1 95.38 154 HIS B O 1
ATOM 2806 N N . GLN B 1 155 ? 21.469 -16.422 -10.016 1 95.81 155 GLN B N 1
ATOM 2807 C CA . GLN B 1 155 ? 22.203 -15.562 -9.086 1 95.81 155 GLN B CA 1
ATOM 2808 C C . GLN B 1 155 ? 22.234 -14.117 -9.578 1 95.81 155 GLN B C 1
ATOM 2810 O O . GLN B 1 155 ? 22.297 -13.867 -10.789 1 95.81 155 GLN B O 1
ATOM 2815 N N . CYS B 1 156 ? 22.234 -13.25 -8.641 1 97.44 156 CYS B N 1
ATOM 2816 C CA . CYS B 1 156 ? 22.312 -11.828 -8.969 1 97.44 156 CYS B CA 1
ATOM 2817 C C . CYS B 1 156 ? 23.766 -11.383 -9.125 1 97.44 156 CYS B C 1
ATOM 2819 O O . CYS B 1 156 ? 24.578 -11.594 -8.219 1 97.44 156 CYS B O 1
ATOM 2821 N N . THR B 1 157 ? 24.094 -10.727 -10.164 1 97.12 157 THR B N 1
ATOM 2822 C CA . THR B 1 157 ? 25.469 -10.375 -10.477 1 97.12 157 THR B CA 1
ATOM 2823 C C . THR B 1 157 ? 25.859 -9.039 -9.852 1 97.12 157 THR B C 1
ATOM 2825 O O . THR B 1 157 ? 27.031 -8.734 -9.688 1 97.12 157 THR B O 1
ATOM 2828 N N . ASP B 1 158 ? 24.922 -8.203 -9.594 1 96.62 158 ASP B N 1
ATOM 2829 C CA . ASP B 1 158 ? 25.125 -6.883 -9.016 1 96.62 158 ASP B CA 1
ATOM 2830 C C . ASP B 1 158 ? 25.031 -6.93 -7.488 1 96.62 158 ASP B C 1
ATOM 2832 O O . ASP B 1 158 ? 23.953 -7.188 -6.941 1 96.62 158 ASP B O 1
ATOM 2836 N N . GLN B 1 159 ? 26.062 -6.625 -6.809 1 96.31 159 GLN B N 1
ATOM 2837 C CA . GLN B 1 159 ? 26.125 -6.75 -5.355 1 96.31 159 GLN B CA 1
ATOM 2838 C C . GLN B 1 159 ? 25.203 -5.746 -4.676 1 96.31 159 GLN B C 1
ATOM 2840 O O . GLN B 1 159 ? 24.594 -6.055 -3.648 1 96.31 159 GLN B O 1
ATOM 2845 N N . ALA B 1 160 ? 25.188 -4.555 -5.219 1 94.56 160 ALA B N 1
ATOM 2846 C CA . ALA B 1 160 ? 24.297 -3.549 -4.645 1 94.56 160 ALA B CA 1
ATOM 2847 C C . ALA B 1 160 ? 22.828 -3.99 -4.738 1 94.56 160 ALA B C 1
ATOM 2849 O O . ALA B 1 160 ? 22.078 -3.855 -3.773 1 94.56 160 ALA B O 1
ATOM 2850 N N . MET B 1 161 ? 22.484 -4.516 -5.887 1 95.62 161 MET B N 1
ATOM 2851 C CA . MET B 1 161 ? 21.125 -5.035 -6.066 1 95.62 161 MET B CA 1
ATOM 2852 C C . MET B 1 161 ? 20.875 -6.215 -5.129 1 95.62 161 MET B C 1
ATOM 2854 O O . MET B 1 161 ? 19.781 -6.336 -4.566 1 95.62 161 MET B O 1
ATOM 2858 N N . HIS B 1 162 ? 21.875 -7.066 -4.992 1 97.31 162 HIS B N 1
ATOM 2859 C CA . HIS B 1 162 ? 21.75 -8.203 -4.086 1 97.31 162 HIS B CA 1
ATOM 2860 C C . HIS B 1 162 ? 21.484 -7.738 -2.656 1 97.31 162 HIS B C 1
ATOM 2862 O O . HIS B 1 162 ? 20.609 -8.273 -1.975 1 97.31 162 HIS B O 1
ATOM 2868 N N . GLN B 1 163 ? 22.172 -6.758 -2.203 1 96.5 163 GLN B N 1
ATOM 2869 C CA . GLN B 1 163 ? 21.984 -6.219 -0.859 1 96.5 163 GLN B CA 1
ATOM 2870 C C . GLN B 1 163 ? 20.609 -5.605 -0.694 1 96.5 163 GLN B C 1
ATOM 2872 O O . GLN B 1 163 ? 19.969 -5.773 0.347 1 96.5 163 GLN B O 1
ATOM 2877 N N . ARG B 1 164 ? 20.172 -4.914 -1.676 1 96.88 164 ARG B N 1
ATOM 2878 C CA . ARG B 1 164 ? 18.828 -4.34 -1.654 1 96.88 164 ARG B CA 1
ATOM 2879 C C . ARG B 1 164 ? 17.766 -5.434 -1.558 1 96.88 164 ARG B C 1
ATOM 2881 O O . ARG B 1 164 ? 16.797 -5.301 -0.81 1 96.88 164 ARG B O 1
ATOM 2888 N N . ASN B 1 165 ? 17.969 -6.473 -2.35 1 97.62 165 ASN B N 1
ATOM 2889 C CA . ASN B 1 165 ? 17.031 -7.594 -2.312 1 97.62 165 ASN B CA 1
ATOM 2890 C C . ASN B 1 165 ? 17 -8.25 -0.936 1 97.62 165 ASN B C 1
ATOM 2892 O O . ASN B 1 165 ? 15.938 -8.617 -0.44 1 97.62 165 ASN B O 1
ATOM 2896 N N . GLN B 1 166 ? 18.141 -8.398 -0.322 1 97.31 166 GLN B N 1
ATOM 2897 C CA . GLN B 1 166 ? 18.203 -8.977 1.019 1 97.31 166 GLN B CA 1
ATOM 2898 C C . GLN B 1 166 ? 17.469 -8.102 2.029 1 97.31 166 GLN B C 1
ATOM 2900 O O . GLN B 1 166 ? 16.703 -8.602 2.852 1 97.31 166 GLN B O 1
ATOM 2905 N N . TYR B 1 167 ? 17.703 -6.863 1.95 1 97.06 167 TYR B N 1
ATOM 2906 C CA . TYR B 1 167 ? 17 -5.934 2.826 1 97.06 167 TYR B CA 1
ATOM 2907 C C . TYR B 1 167 ? 15.492 -6.047 2.645 1 97.06 167 TYR B C 1
ATOM 2909 O O . TYR B 1 167 ? 14.75 -6.129 3.623 1 97.06 167 TYR B O 1
ATOM 2917 N N . THR B 1 168 ? 15.117 -6.027 1.384 1 97.81 168 THR B N 1
ATOM 2918 C CA . THR B 1 168 ? 13.688 -6.039 1.088 1 97.81 168 THR B CA 1
ATOM 2919 C C . THR B 1 168 ? 13.047 -7.332 1.587 1 97.81 168 THR B C 1
ATOM 2921 O O . THR B 1 168 ? 11.898 -7.328 2.039 1 97.81 168 THR B O 1
ATOM 2924 N N . MET B 1 169 ? 13.797 -8.43 1.526 1 98.19 169 MET B N 1
ATOM 2925 C CA . MET B 1 169 ? 13.289 -9.68 2.07 1 98.19 169 MET B CA 1
ATOM 2926 C C . MET B 1 169 ? 13.117 -9.586 3.584 1 98.19 169 MET B C 1
ATOM 2928 O O . MET B 1 169 ? 12.148 -10.102 4.137 1 98.19 169 MET B O 1
ATOM 2932 N N . THR B 1 170 ? 14.07 -8.961 4.234 1 98.19 170 THR B N 1
ATOM 2933 C CA . THR B 1 170 ? 13.961 -8.734 5.672 1 98.19 170 THR B CA 1
ATOM 2934 C C . THR B 1 170 ? 12.727 -7.887 5.984 1 98.19 170 THR B C 1
ATOM 2936 O O . THR B 1 170 ? 11.977 -8.195 6.914 1 98.19 170 THR B O 1
ATOM 2939 N N . LEU B 1 171 ? 12.562 -6.883 5.195 1 98.19 171 LEU B N 1
ATOM 2940 C CA . LEU B 1 171 ? 11.406 -6.012 5.363 1 98.19 171 LEU B CA 1
ATOM 2941 C C . LEU B 1 171 ? 10.109 -6.793 5.18 1 98.19 171 LEU B C 1
ATOM 2943 O O . LEU B 1 171 ? 9.195 -6.688 6.004 1 98.19 171 LEU B O 1
ATOM 2947 N N . LEU B 1 172 ? 10.031 -7.566 4.098 1 98.69 172 LEU B N 1
ATOM 2948 C CA . LEU B 1 172 ? 8.844 -8.359 3.812 1 98.69 172 LEU B CA 1
ATOM 2949 C C . LEU B 1 172 ? 8.539 -9.312 4.961 1 98.69 172 LEU B C 1
ATOM 2951 O O . LEU B 1 172 ? 7.379 -9.445 5.371 1 98.69 172 LEU B O 1
ATOM 2955 N N . ALA B 1 173 ? 9.523 -9.938 5.465 1 98.69 173 ALA B N 1
ATOM 2956 C CA . ALA B 1 173 ? 9.344 -10.852 6.59 1 98.69 173 ALA B CA 1
ATOM 2957 C C . ALA B 1 173 ? 8.844 -10.109 7.824 1 98.69 173 ALA B C 1
ATOM 2959 O O . ALA B 1 173 ? 8 -10.617 8.562 1 98.69 173 ALA B O 1
ATOM 2960 N N . SER B 1 174 ? 9.391 -8.93 8.086 1 98.56 174 SER B N 1
ATOM 2961 C CA . SER B 1 174 ? 8.93 -8.117 9.203 1 98.56 174 SER B CA 1
ATOM 2962 C C . SER B 1 174 ? 7.453 -7.762 9.062 1 98.56 174 SER B C 1
ATOM 2964 O O . SER B 1 174 ? 6.699 -7.836 10.039 1 98.56 174 SER B O 1
ATOM 2966 N N . TYR B 1 175 ? 7.043 -7.398 7.875 1 98.81 175 TYR B N 1
ATOM 2967 C CA . TYR B 1 175 ? 5.637 -7.117 7.617 1 98.81 175 TYR B CA 1
ATOM 2968 C C . TYR B 1 175 ? 4.785 -8.359 7.832 1 98.81 175 TYR B C 1
ATOM 2970 O O . TYR B 1 175 ? 3.684 -8.281 8.383 1 98.81 175 TYR B O 1
ATOM 2978 N N . ALA B 1 176 ? 5.301 -9.508 7.32 1 98.69 176 ALA B N 1
ATOM 2979 C CA . ALA B 1 176 ? 4.555 -10.758 7.438 1 98.69 176 ALA B CA 1
ATOM 2980 C C . ALA B 1 176 ? 4.266 -11.094 8.898 1 98.69 176 ALA B C 1
ATOM 2982 O O . ALA B 1 176 ? 3.135 -11.43 9.25 1 98.69 176 ALA B O 1
ATOM 2983 N N . ARG B 1 177 ? 5.238 -10.938 9.758 1 98.06 177 ARG B N 1
ATOM 2984 C CA . ARG B 1 177 ? 5.055 -11.172 11.188 1 98.06 177 ARG B CA 1
ATOM 2985 C C . ARG B 1 177 ? 4.09 -10.156 11.797 1 98.06 177 ARG B C 1
ATOM 2987 O O . ARG B 1 177 ? 3.205 -10.523 12.57 1 98.06 177 ARG B O 1
ATOM 2994 N N . ALA B 1 178 ? 4.266 -8.961 11.414 1 98.44 178 ALA B N 1
ATOM 2995 C CA . ALA B 1 178 ? 3.498 -7.871 12.016 1 98.44 178 ALA B CA 1
ATOM 2996 C C . ALA B 1 178 ? 2.027 -7.957 11.625 1 98.44 178 ALA B C 1
ATOM 2998 O O . ALA B 1 178 ? 1.143 -7.723 12.445 1 98.44 178 ALA B O 1
ATOM 2999 N N . LEU B 1 179 ? 1.689 -8.32 10.375 1 98.44 179 LEU B N 1
ATOM 3000 C CA . LEU B 1 179 ? 0.336 -8.18 9.852 1 98.44 179 LEU B CA 1
ATOM 3001 C C . LEU B 1 179 ? -0.452 -9.477 10.031 1 98.44 179 LEU B C 1
ATOM 3003 O O . LEU B 1 179 ? -1.653 -9.516 9.75 1 98.44 179 LEU B O 1
ATOM 3007 N N . ALA B 1 180 ? 0.21 -10.562 10.469 1 97.12 180 ALA B N 1
ATOM 3008 C CA . ALA B 1 180 ? -0.451 -11.852 10.648 1 97.12 180 ALA B CA 1
ATOM 3009 C C . ALA B 1 180 ? -1.722 -11.711 11.477 1 97.12 180 ALA B C 1
ATOM 3011 O O . ALA B 1 180 ? -2.783 -12.203 11.094 1 97.12 180 ALA B O 1
ATOM 3012 N N . PRO B 1 181 ? -1.681 -10.953 12.594 1 96.75 181 PRO B N 1
ATOM 3013 C CA . PRO B 1 181 ? -2.918 -10.812 13.367 1 96.75 181 PRO B CA 1
ATOM 3014 C C . PRO B 1 181 ? -3.979 -9.992 12.641 1 96.75 181 PRO B C 1
ATOM 3016 O O . PRO B 1 181 ? -5.176 -10.188 12.859 1 96.75 181 PRO B O 1
ATOM 3019 N N . VAL B 1 182 ? -3.582 -9.031 11.859 1 97.88 182 VAL B N 1
ATOM 3020 C CA . VAL B 1 182 ? -4.535 -8.195 11.141 1 97.88 182 VAL B CA 1
ATOM 3021 C C . VAL B 1 182 ? -5.332 -9.047 10.156 1 97.88 182 VAL B C 1
ATOM 3023 O O . VAL B 1 182 ? -6.562 -8.969 10.109 1 97.88 182 VAL B O 1
ATOM 3026 N N . HIS B 1 183 ? -4.598 -9.852 9.391 1 95.56 183 HIS B N 1
ATOM 3027 C CA . HIS B 1 183 ? -5.297 -10.766 8.492 1 95.56 183 HIS B CA 1
ATOM 3028 C C . HIS B 1 183 ? -6.27 -11.656 9.258 1 95.56 183 HIS B C 1
ATOM 3030 O O . HIS B 1 183 ? -7.441 -11.766 8.883 1 95.56 183 HIS B O 1
ATOM 3036 N N . ARG B 1 184 ? -5.844 -12.266 10.289 1 93.88 184 ARG B N 1
ATOM 3037 C CA . ARG B 1 184 ? -6.645 -13.195 11.086 1 93.88 184 ARG B CA 1
ATOM 3038 C C . ARG B 1 184 ? -7.914 -12.516 11.602 1 93.88 184 ARG B C 1
ATOM 3040 O O . ARG B 1 184 ? -9 -13.086 11.516 1 93.88 184 ARG B O 1
ATOM 3047 N N . ASP B 1 185 ? -7.777 -11.312 12.039 1 94.75 185 ASP B N 1
ATOM 3048 C CA . ASP B 1 185 ? -8.859 -10.688 12.789 1 94.75 185 ASP B CA 1
ATOM 3049 C C . ASP B 1 185 ? -9.766 -9.875 11.867 1 94.75 185 ASP B C 1
ATOM 3051 O O . ASP B 1 185 ? -10.969 -9.742 12.125 1 94.75 185 ASP B O 1
ATOM 3055 N N . MET B 1 186 ? -9.242 -9.391 10.797 1 94.25 186 MET B N 1
ATOM 3056 C CA . MET B 1 186 ? -9.977 -8.367 10.07 1 94.25 186 MET B CA 1
ATOM 3057 C C . MET B 1 186 ? -10.695 -8.961 8.859 1 94.25 186 MET B C 1
ATOM 3059 O O . MET B 1 186 ? -11.625 -8.367 8.328 1 94.25 186 MET B O 1
ATOM 3063 N N . VAL B 1 187 ? -10.281 -10.125 8.383 1 92.31 187 VAL B N 1
ATOM 3064 C CA . VAL B 1 187 ? -10.906 -10.727 7.211 1 92.31 187 VAL B CA 1
ATOM 3065 C C . VAL B 1 187 ? -12.398 -10.938 7.473 1 92.31 187 VAL B C 1
ATOM 3067 O O . VAL B 1 187 ? -13.242 -10.547 6.66 1 92.31 187 VAL B O 1
ATOM 3070 N N . ALA B 1 188 ? -12.703 -11.508 8.594 1 91.75 188 ALA B N 1
ATOM 3071 C CA . ALA B 1 188 ? -14.102 -11.773 8.922 1 91.75 188 ALA B CA 1
ATOM 3072 C C . ALA B 1 188 ? -14.852 -10.477 9.195 1 91.75 188 ALA B C 1
ATOM 3074 O O . ALA B 1 188 ? -15.984 -10.297 8.727 1 91.75 188 ALA B O 1
ATOM 3075 N N . LEU B 1 189 ? -14.195 -9.562 9.875 1 91.88 189 LEU B N 1
ATOM 3076 C CA . LEU B 1 189 ? -14.828 -8.305 10.266 1 91.88 189 LEU B CA 1
ATOM 3077 C C . LEU B 1 189 ? -15.117 -7.441 9.047 1 91.88 189 LEU B C 1
ATOM 3079 O O . LEU B 1 189 ? -16.094 -6.684 9.031 1 91.88 189 LEU B O 1
ATOM 3083 N N . GLY B 1 190 ? -14.312 -7.582 8.086 1 92.56 190 GLY B N 1
ATOM 3084 C CA . GLY B 1 190 ? -14.406 -6.727 6.918 1 92.56 190 GLY B CA 1
ATOM 3085 C C . GLY B 1 190 ? -15.367 -7.254 5.867 1 92.56 190 GLY B C 1
ATOM 3086 O O . GLY B 1 190 ? -15.594 -6.602 4.848 1 92.56 190 GLY B O 1
ATOM 3087 N N . LYS B 1 191 ? -16.016 -8.352 6.098 1 91.06 191 LYS B N 1
ATOM 3088 C CA . LYS B 1 191 ? -16.844 -9.023 5.098 1 91.06 191 LYS B CA 1
ATOM 3089 C C . LYS B 1 191 ? -17.984 -8.117 4.629 1 91.06 191 LYS B C 1
ATOM 3091 O O . LYS B 1 191 ? -18.344 -8.117 3.449 1 91.06 191 LYS B O 1
ATOM 3096 N N . ALA B 1 192 ? -18.469 -7.309 5.488 1 91.12 192 ALA B N 1
ATOM 3097 C CA . ALA B 1 192 ? -19.594 -6.434 5.152 1 91.12 192 ALA B CA 1
ATOM 3098 C C . ALA B 1 192 ? -19.141 -5.281 4.262 1 91.12 192 ALA B C 1
ATOM 3100 O O . ALA B 1 192 ? -19.969 -4.602 3.645 1 91.12 192 ALA B O 1
ATOM 3101 N N . PHE B 1 193 ? -17.812 -5.078 4.18 1 90.12 193 PHE B N 1
ATOM 3102 C CA . PHE B 1 193 ? -17.297 -3.906 3.484 1 90.12 193 PHE B CA 1
ATOM 3103 C C . PHE B 1 193 ? -16.297 -4.312 2.412 1 90.12 193 PHE B C 1
ATOM 3105 O O . PHE B 1 193 ? -15.398 -3.541 2.064 1 90.12 193 PHE B O 1
ATOM 3112 N N . ARG B 1 194 ? -16.344 -5.438 1.924 1 87.12 194 ARG B N 1
ATOM 3113 C CA . ARG B 1 194 ? -15.32 -6.016 1.052 1 87.12 194 ARG B CA 1
ATOM 3114 C C . ARG B 1 194 ? -15.32 -5.332 -0.313 1 87.12 194 ARG B C 1
ATOM 3116 O O . ARG B 1 194 ? -14.312 -5.355 -1.022 1 87.12 194 ARG B O 1
ATOM 3123 N N . TYR B 1 195 ? -16.547 -4.656 -0.583 1 83.19 195 TYR B N 1
ATOM 3124 C CA . TYR B 1 195 ? -16.641 -4.059 -1.908 1 83.19 195 TYR B CA 1
ATOM 3125 C C . TYR B 1 195 ? -16.906 -2.559 -1.812 1 83.19 195 TYR B C 1
ATOM 3127 O O . TYR B 1 195 ? -17.281 -2.055 -0.749 1 83.19 195 TYR B O 1
ATOM 3135 N N . GLY B 1 196 ? -16.734 -1.699 -2.836 1 70 196 GLY B N 1
ATOM 3136 C CA . GLY B 1 196 ? -17.172 -0.316 -2.914 1 70 196 GLY B CA 1
ATOM 3137 C C . GLY B 1 196 ? -16.109 0.674 -2.471 1 70 196 GLY B C 1
ATOM 3138 O O . GLY B 1 196 ? -16.422 1.813 -2.121 1 70 196 GLY B O 1
ATOM 3139 N N . MET B 1 197 ? -14.969 0.229 -2.396 1 65.06 197 MET B N 1
ATOM 3140 C CA . MET B 1 197 ? -13.914 1.182 -2.066 1 65.06 197 MET B CA 1
ATOM 3141 C C . MET B 1 197 ? -13.609 2.088 -3.256 1 65.06 197 MET B C 1
ATOM 3143 O O . MET B 1 197 ? -13.836 1.709 -4.406 1 65.06 197 MET B O 1
#

Radius of gyration: 20.96 Å; Cα contacts (8 Å, |Δi|>4): 772; chains: 2; bounding box: 52×58×46 Å

pLDDT: mean 96.24, std 3.76, range [65.06, 98.94]